Protein AF-A0A812UZB7-F1 (afdb_monomer)

Secondary structure (DSSP, 8-state):
--EE-TTS-EE-SS-EES-TTTTT--GGGB-EETTEEEEESEEESGGGTTPPGGG--TTEEETTBPPB-TTSHHHHHHHHHHHHHHHHTT--EEEETTGGGS-HHHHHHHHTTS--SEEEE--SSPPPPHHHHHHT-EEE-TTHHHHHHHHHSSS-GGGGGGGGG---SSTT--TTSEEEES--SSS--SS--TTS--GGGTHHHHHHHHHHHHS---SSEE----B--SSTT--STTTTS--SSS--PPPSB-TTS-B-PPPPP-SSS--HHHHT--SB--GGGSTTHHHHHHHHHHHTTSPEEEEEETTTSTT--TTEEEEEETTTEEEEEEPPPPTTS-TT-TTSSSEEE-TT-B--PPSEEEE-GGG-S--TT--SS--SSEEEE-TTSBEEE-EEE--

Mean predicted aligned error: 5.49 Å

Solvent-accessible surface area (backbone atoms only — not comparable to full-atom values): 22119 Å² total; per-residue (Å²): 102,91,41,67,38,79,89,57,26,31,27,44,92,50,32,40,35,81,38,83,52,40,54,82,44,38,34,83,46,26,38,35,35,95,91,37,50,86,42,61,55,39,64,30,30,81,93,49,72,62,45,43,64,96,83,50,44,50,54,23,14,51,76,77,41,78,27,63,34,52,89,38,66,73,44,36,52,31,55,33,50,42,52,50,54,43,42,76,77,64,55,46,65,43,78,39,72,66,38,76,44,46,50,62,70,50,50,20,68,40,60,67,75,52,94,59,82,39,44,33,30,40,57,87,62,74,86,75,62,71,66,43,49,72,60,60,29,23,40,37,35,48,39,35,30,47,63,52,32,45,33,63,50,36,94,55,41,71,51,35,49,58,59,82,67,61,74,52,42,44,89,93,48,51,49,89,48,32,34,36,36,59,42,56,89,83,60,60,66,78,57,63,43,64,74,44,58,34,75,30,26,15,15,52,35,54,31,51,52,48,49,62,35,62,47,45,60,56,80,38,69,42,83,46,66,52,58,26,41,70,49,95,84,58,68,60,33,45,39,89,74,45,96,57,85,48,62,58,62,57,72,62,48,51,97,88,67,50,71,62,49,46,75,61,57,90,42,56,53,38,57,68,68,69,40,42,34,66,36,44,34,35,59,62,66,22,59,7,42,62,29,23,53,50,48,26,75,76,35,37,89,36,56,80,67,48,78,41,31,19,70,73,35,88,95,37,48,24,23,28,37,33,40,25,27,56,64,84,40,78,49,72,49,24,35,46,64,57,87,90,52,66,93,77,54,75,48,52,29,60,69,45,74,42,55,71,45,71,72,56,36,71,55,44,80,41,67,43,40,65,53,29,75,64,67,85,88,56,84,78,84,74,63,89,37,60,33,32,29,38,87,82,7,27,25,72,39,37,70,32,58,39,60

Nearest PDB structures (foldseek):
  1jd9-assembly1_A  TM=8.024E-01  e=2.916E-16  Pseudoalteromonas haloplanktis
  8or6-assembly2_B  TM=7.869E-01  e=1.229E-16  Drosophila melanogaster
  8orp-assembly2_B  TM=7.817E-01  e=6.116E-16  Drosophila melanogaster
  8cqg-assembly1_A  TM=8.039E-01  e=3.045E-15  Pseudoalteromonas haloplanktis
  4aef-assembly1_A  TM=4.871E-01  e=4.445E-02  Pyrococcus furiosus

pLDDT: mean 91.12, std 7.2, range [57.28, 98.44]

Foldseek 3Di:
DPAADQVRWDDDLQAIDPPVLRNVTDLCQFAADPVDSSHQPAAADVVVVRDDVVNALQRHCYVVPTHGPLVDPSSLRSLLVVVVVCVVVPQQEDEAPPQSNHDQVSQLVRQVVDHHPFYEYDDDADDDDPSNLVRHGAYELAQLLQQLLCQLLPQFLLCVQVLLVRQGRHPPRHLVRHEYENADLVQDDLADDSSTLDCQQAPSNLQSLLVVLQRLHHPHYDDDWFWAANDSPDDADQQVVDPDSHGDHDDLADPVGDGFADERGPDGRPDPCSNHDRGTHGSCQYFLNQLSNVSNVVFSVFDWDDKDRAPPHPPHHRQKIKTDGHQADIDIARRADDPPHDPPPTRHFAKAWQAFPQPNHAFDKDEDSSRHNDPVPDPPPDTPFIWGADRRRGTHGHMHGHD

Radius of gyration: 24.19 Å; Cα contacts (8 Å, |Δi|>4): 809; chains: 1; bounding box: 63×43×65 Å

Organism: NCBI:txid1628268

Sequence (403 aa):
MPCVGWGGSRYGNRMQQGAKGWDAASPRHFHHKKDDAMEPWCQVGPQTGWLCPDDDCTPCDMYALPDFATELEEVREMQVKHLEDLFHIGVTALRVDAAIYHHVYELAAMVNRLPWDLVYQEWWGEYPPHDRTEYVGLYRDVAYRWHLVNRLAGKNATELPELLQLDSGVFGITQDMAVYPFAYHDGRSKDSDPEIATYKNGLAFHQQQKFFLSWPFGEKVLIWGGYGWRDLTHGPPGCDKSDGDHCTPDSVYDEDGHAQCMPAPTVSPLPKSAARERRWVCEHRWQGVAGMMHFRKACRQHAVSEKWEGGKTEGIGVGRLAFRLGNDCFVALTRGRREDEDEDVAGVGGTWDLTGLKIALPQGRYCDMSSLHTQKGWDQSSCPREVEVDEEGVIQHGSVTQG

Structure (mmCIF, N/CA/C/O backbone):
data_AF-A0A812UZB7-F1
#
_entry.id   AF-A0A812UZB7-F1
#
loop_
_atom_site.group_PDB
_atom_site.id
_atom_site.type_symbol
_atom_site.label_atom_id
_atom_site.label_alt_id
_atom_site.label_comp_id
_atom_site.label_asym_id
_atom_site.label_entity_id
_atom_site.label_seq_id
_atom_site.pdbx_PDB_ins_code
_atom_site.Cartn_x
_atom_site.Cartn_y
_atom_site.Cartn_z
_atom_site.occupancy
_atom_site.B_iso_or_equiv
_atom_site.auth_seq_id
_atom_site.auth_comp_id
_atom_site.auth_asym_id
_atom_site.auth_atom_id
_atom_site.pdbx_PDB_model_num
ATOM 1 N N . MET A 1 1 ? 30.443 -0.794 -20.895 1.00 68.38 1 MET A N 1
ATOM 2 C CA . MET A 1 1 ? 29.264 -0.583 -20.033 1.00 68.38 1 MET A CA 1
ATOM 3 C C . MET A 1 1 ? 29.748 -0.048 -18.697 1.00 68.38 1 MET A C 1
ATOM 5 O O . MET A 1 1 ? 30.483 -0.768 -18.028 1.00 68.38 1 MET A O 1
ATOM 9 N N . PRO A 1 2 ? 29.473 1.229 -18.386 1.00 77.06 2 PRO A N 1
ATOM 10 C CA . PRO A 1 2 ? 30.003 1.906 -17.201 1.00 77.06 2 PRO A CA 1
ATOM 11 C C . PRO A 1 2 ? 29.335 1.470 -15.892 1.00 77.06 2 PRO A C 1
ATOM 13 O O . PRO A 1 2 ? 29.905 1.696 -14.830 1.00 77.06 2 PRO A O 1
ATOM 16 N N . CYS A 1 3 ? 28.154 0.853 -15.956 1.00 81.81 3 CYS A N 1
ATOM 17 C CA . CYS A 1 3 ? 27.353 0.551 -14.779 1.00 81.81 3 CYS A CA 1
ATOM 18 C C . CYS A 1 3 ? 27.184 -0.958 -14.592 1.00 81.81 3 CYS A C 1
ATOM 20 O O . CYS A 1 3 ? 27.141 -1.724 -15.560 1.00 81.81 3 CYS A O 1
ATOM 22 N N . VAL A 1 4 ? 27.066 -1.369 -13.332 1.00 79.69 4 VAL A N 1
ATOM 23 C CA . VAL A 1 4 ? 26.697 -2.725 -12.920 1.00 79.69 4 VAL A CA 1
ATOM 24 C C . VAL A 1 4 ? 25.422 -2.607 -12.100 1.00 79.69 4 VAL A C 1
ATOM 26 O O . VAL A 1 4 ? 25.328 -1.804 -11.174 1.00 79.69 4 VAL A O 1
ATOM 29 N N . GLY A 1 5 ? 24.405 -3.346 -12.514 1.00 74.88 5 GLY A N 1
ATOM 30 C CA . GLY A 1 5 ? 23.120 -3.427 -11.854 1.00 74.88 5 GLY A CA 1
ATOM 31 C C . GLY A 1 5 ? 23.195 -4.317 -10.634 1.00 74.88 5 GLY A C 1
ATOM 32 O O . GLY A 1 5 ? 24.130 -5.085 -10.430 1.00 74.88 5 GLY A O 1
ATOM 33 N N . TRP A 1 6 ? 22.144 -4.239 -9.838 1.00 69.25 6 TRP A N 1
ATOM 34 C CA . TRP A 1 6 ? 22.057 -4.919 -8.557 1.00 69.25 6 TRP A CA 1
ATOM 35 C C . TRP A 1 6 ? 22.162 -6.451 -8.644 1.00 69.25 6 TRP A C 1
ATOM 37 O O . TRP A 1 6 ? 22.706 -7.086 -7.748 1.00 69.25 6 TRP A O 1
ATOM 47 N N . GLY A 1 7 ? 21.689 -7.036 -9.749 1.00 68.50 7 GLY A N 1
ATOM 48 C CA . GLY A 1 7 ? 21.829 -8.463 -10.059 1.00 68.50 7 GLY A CA 1
ATOM 49 C C . GLY A 1 7 ? 23.118 -8.839 -10.801 1.00 68.50 7 GLY A C 1
ATOM 50 O O . GLY A 1 7 ? 23.215 -9.958 -11.291 1.00 68.50 7 GLY A O 1
ATOM 51 N N . GLY A 1 8 ? 24.077 -7.917 -10.943 1.00 75.38 8 GLY A N 1
ATOM 52 C CA . GLY A 1 8 ? 25.336 -8.131 -11.669 1.00 75.38 8 GLY A CA 1
ATOM 53 C C . GLY A 1 8 ? 25.289 -7.830 -13.171 1.00 75.38 8 GLY A C 1
ATOM 54 O O . GLY A 1 8 ? 26.335 -7.795 -13.823 1.00 75.38 8 GLY A O 1
ATOM 55 N N . SER A 1 9 ? 24.104 -7.564 -13.732 1.00 82.50 9 SER A N 1
ATOM 56 C CA . SER A 1 9 ? 23.944 -7.177 -15.139 1.00 82.50 9 SER A CA 1
ATOM 57 C C . SER A 1 9 ? 24.675 -5.871 -15.429 1.00 82.50 9 SER A C 1
ATOM 59 O O . SER A 1 9 ? 24.456 -4.865 -14.760 1.00 82.50 9 SER A O 1
ATOM 61 N N . ARG A 1 10 ? 25.530 -5.848 -16.445 1.00 85.44 10 ARG A N 1
ATOM 62 C CA . ARG A 1 10 ? 26.223 -4.635 -16.886 1.00 85.44 10 ARG A CA 1
ATOM 63 C C . ARG A 1 10 ? 25.338 -3.869 -17.854 1.00 85.44 10 ARG A C 1
ATOM 65 O O . ARG A 1 10 ? 24.692 -4.470 -18.707 1.00 85.44 10 ARG A O 1
ATOM 72 N N . TYR A 1 11 ? 25.329 -2.548 -17.741 1.00 86.69 11 TYR A N 1
ATOM 73 C CA . TYR A 1 11 ? 24.543 -1.694 -18.625 1.00 86.69 11 TYR A CA 1
ATOM 74 C C . TYR A 1 11 ? 25.200 -0.331 -18.858 1.00 86.69 11 TYR A C 1
ATOM 76 O O . TYR A 1 11 ? 26.181 0.056 -18.211 1.00 86.69 11 TYR A O 1
ATOM 84 N N . GLY A 1 12 ? 24.663 0.384 -19.841 1.00 86.12 12 GLY A N 1
ATOM 85 C CA . GLY A 1 12 ? 24.992 1.769 -20.165 1.00 86.12 12 GLY A CA 1
ATOM 86 C C . GLY A 1 12 ? 25.504 1.926 -21.591 1.00 86.12 12 GLY A C 1
ATOM 87 O O . GLY A 1 12 ? 25.918 0.956 -22.227 1.00 86.12 12 GLY A O 1
ATOM 88 N N . ASN A 1 13 ? 25.458 3.162 -22.094 1.00 86.62 13 ASN A N 1
ATOM 89 C CA . ASN A 1 13 ? 25.635 3.479 -23.515 1.00 86.62 13 ASN A CA 1
ATOM 90 C C . ASN A 1 13 ? 24.673 2.671 -24.411 1.00 86.62 13 ASN A C 1
ATOM 92 O O . ASN A 1 13 ? 25.096 2.144 -25.437 1.00 86.62 13 ASN A O 1
ATOM 96 N N . ARG A 1 14 ? 23.408 2.518 -23.978 1.00 90.19 14 ARG A N 1
ATOM 97 C CA . ARG A 1 14 ? 22.354 1.771 -24.698 1.00 90.19 14 ARG A CA 1
ATOM 98 C C . ARG A 1 14 ? 22.759 0.333 -25.057 1.00 90.19 14 ARG A C 1
ATOM 100 O O . ARG A 1 14 ? 22.459 -0.187 -26.127 1.00 90.19 14 ARG A O 1
ATOM 107 N N . MET A 1 15 ? 23.486 -0.302 -24.143 1.00 88.38 15 MET A N 1
ATOM 108 C CA . MET A 1 15 ? 23.907 -1.698 -24.216 1.00 88.38 15 MET A CA 1
ATOM 109 C C . MET A 1 15 ? 23.636 -2.378 -22.877 1.00 88.38 15 MET A C 1
ATOM 111 O O . MET A 1 15 ? 23.678 -1.724 -21.827 1.00 88.38 15 MET A O 1
ATOM 115 N N . GLN A 1 16 ? 23.406 -3.688 -22.924 1.00 86.12 16 GLN A N 1
ATOM 116 C CA . GLN A 1 16 ? 23.273 -4.545 -21.750 1.00 86.12 16 GLN A CA 1
ATOM 117 C C . GLN A 1 16 ? 24.094 -5.829 -21.918 1.00 86.12 16 GLN A C 1
ATOM 119 O O . GLN A 1 16 ? 24.324 -6.288 -23.034 1.00 86.12 16 GLN A O 1
ATOM 124 N N . GLN A 1 17 ? 24.557 -6.398 -20.806 1.00 83.75 17 GLN A N 1
ATOM 125 C CA . GLN A 1 17 ? 25.270 -7.674 -20.767 1.00 83.75 17 GLN A CA 1
ATOM 126 C C . GLN A 1 17 ? 25.042 -8.386 -19.436 1.00 83.75 17 GLN A C 1
ATOM 128 O O . GLN A 1 17 ? 25.056 -7.766 -18.375 1.00 83.75 17 GLN A O 1
ATOM 133 N N . GLY A 1 18 ? 24.916 -9.708 -19.482 1.00 77.88 18 GLY A N 1
ATOM 134 C CA . GLY A 1 18 ? 24.609 -10.537 -18.316 1.00 77.88 18 GLY A CA 1
ATOM 135 C C . GLY A 1 18 ? 23.121 -10.532 -17.965 1.00 77.88 18 GLY A C 1
ATOM 136 O O . GLY A 1 18 ? 22.736 -11.091 -16.942 1.00 77.88 18 GLY A O 1
ATOM 137 N N . ALA A 1 19 ? 22.290 -9.927 -18.814 1.00 74.00 19 ALA A N 1
ATOM 138 C CA . ALA A 1 19 ? 20.852 -9.851 -18.649 1.00 74.00 19 ALA A CA 1
ATOM 139 C C . ALA A 1 19 ? 20.219 -10.841 -19.636 1.00 74.00 19 ALA A C 1
ATOM 141 O O . ALA A 1 19 ? 20.060 -10.539 -20.819 1.00 74.00 19 ALA A O 1
ATOM 142 N N . LYS A 1 20 ? 19.900 -12.053 -19.156 1.00 71.44 20 LYS A N 1
ATOM 143 C CA . LYS A 1 20 ? 19.324 -13.122 -19.987 1.00 71.44 20 LYS A CA 1
ATOM 144 C C . LYS A 1 20 ? 18.082 -12.610 -20.724 1.00 71.44 20 LYS A C 1
ATOM 146 O O . LYS A 1 20 ? 17.102 -12.253 -20.086 1.00 71.44 20 LYS A O 1
ATOM 151 N N . GLY A 1 21 ? 18.142 -12.603 -22.055 1.00 73.75 21 GLY A N 1
ATOM 152 C CA . GLY A 1 21 ? 17.075 -12.086 -22.926 1.00 73.75 21 GLY A CA 1
ATOM 153 C C . GLY A 1 21 ? 17.391 -10.730 -23.563 1.00 73.75 21 GLY A C 1
ATOM 154 O O . GLY A 1 21 ? 16.954 -10.483 -24.681 1.00 73.75 21 GLY A O 1
ATOM 155 N N . TRP A 1 22 ? 18.250 -9.922 -22.937 1.00 85.50 22 TRP A N 1
ATOM 156 C CA . TRP A 1 22 ? 18.619 -8.575 -23.394 1.00 85.50 22 TRP A CA 1
ATOM 157 C C . TRP A 1 22 ? 20.091 -8.428 -23.788 1.00 85.50 22 TRP A C 1
ATOM 159 O O . TRP A 1 22 ? 20.511 -7.345 -24.177 1.00 85.50 22 TRP A O 1
ATOM 169 N N . ASP A 1 23 ? 20.887 -9.499 -23.752 1.00 83.94 23 ASP A N 1
ATOM 170 C CA . ASP A 1 23 ? 22.294 -9.474 -24.193 1.00 83.94 23 ASP A CA 1
ATOM 171 C C . ASP A 1 23 ? 22.464 -9.081 -25.676 1.00 83.94 23 ASP A C 1
ATOM 173 O O . ASP A 1 23 ? 23.542 -8.671 -26.099 1.00 83.94 23 ASP A O 1
ATOM 177 N N . ALA A 1 24 ? 21.400 -9.213 -26.475 1.00 85.62 24 ALA A N 1
ATOM 178 C CA . ALA A 1 24 ? 21.358 -8.764 -27.865 1.00 85.62 24 ALA A CA 1
ATOM 179 C C . ALA A 1 24 ? 20.992 -7.273 -28.008 1.00 85.62 24 ALA A C 1
ATOM 181 O O . ALA A 1 24 ? 21.053 -6.730 -29.115 1.00 85.62 24 ALA A O 1
ATOM 182 N N . ALA A 1 25 ? 20.612 -6.595 -26.919 1.00 90.69 25 ALA A N 1
ATOM 183 C CA . ALA A 1 25 ? 20.258 -5.184 -26.938 1.00 90.69 25 ALA A CA 1
ATOM 184 C C . ALA A 1 25 ? 21.463 -4.331 -27.365 1.00 90.69 25 ALA A C 1
ATOM 186 O O . ALA A 1 25 ? 22.593 -4.509 -26.911 1.00 90.69 25 ALA A O 1
ATOM 187 N N . SER A 1 26 ? 21.209 -3.377 -28.253 1.00 92.19 26 SER A N 1
ATOM 188 C CA . SER A 1 26 ? 22.207 -2.479 -28.827 1.00 92.19 26 SER A CA 1
ATOM 189 C C . SER A 1 26 ? 21.549 -1.118 -29.043 1.00 92.19 26 SER A C 1
ATOM 191 O O . SER A 1 26 ? 20.319 -1.059 -29.003 1.00 92.19 26 SER A O 1
ATOM 193 N N . PRO A 1 27 ? 22.306 -0.046 -29.328 1.00 94.69 27 PRO A N 1
ATOM 194 C CA . PRO A 1 27 ? 21.745 1.301 -29.430 1.00 94.69 27 PRO A CA 1
ATOM 195 C C . PRO A 1 27 ? 20.538 1.436 -30.373 1.00 94.69 27 PRO A C 1
ATOM 197 O O . PRO A 1 27 ? 19.626 2.193 -30.074 1.00 94.69 27 PRO A O 1
ATOM 200 N N . ARG A 1 28 ? 20.474 0.634 -31.447 1.00 94.06 28 ARG A N 1
ATOM 201 C CA . ARG A 1 28 ? 19.361 0.620 -32.419 1.00 94.06 28 ARG A CA 1
ATOM 202 C C . ARG A 1 28 ? 18.033 0.062 -31.881 1.00 94.06 28 ARG A C 1
ATOM 204 O O . ARG A 1 28 ? 17.011 0.200 -32.531 1.00 94.06 28 ARG A O 1
ATOM 211 N N . HIS A 1 29 ? 18.073 -0.656 -30.759 1.00 95.38 29 HIS A N 1
ATOM 212 C CA . HIS A 1 29 ? 16.903 -1.290 -30.142 1.00 95.38 29 HIS A CA 1
ATOM 213 C C . HIS A 1 29 ? 16.181 -0.343 -29.169 1.00 95.38 29 HIS A C 1
ATOM 215 O O . HIS A 1 29 ? 15.226 -0.744 -28.511 1.00 95.38 29 HIS A O 1
ATOM 221 N N . PHE A 1 30 ? 16.658 0.895 -29.048 1.00 95.75 30 PHE A N 1
ATOM 222 C CA . PHE A 1 30 ? 16.105 1.928 -28.186 1.00 95.75 30 PHE A CA 1
ATOM 223 C C . PHE A 1 30 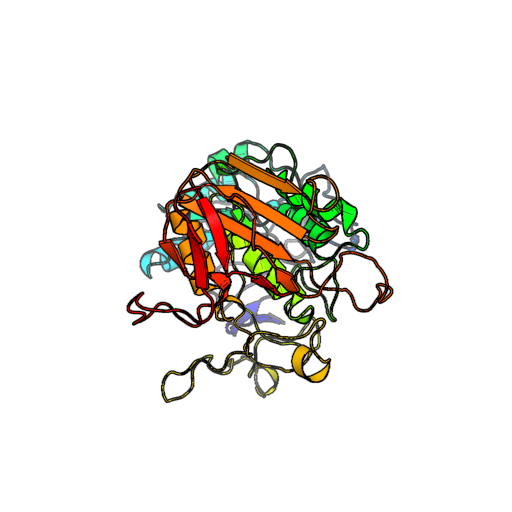? 15.655 3.116 -29.037 1.00 95.75 30 PHE A C 1
ATOM 225 O O . PHE A 1 30 ? 16.282 3.388 -30.057 1.00 95.75 30 PHE A O 1
ATOM 232 N N . HIS A 1 31 ? 14.640 3.864 -28.615 1.00 95.94 31 HIS A N 1
ATOM 233 C CA . HIS A 1 31 ? 14.242 5.094 -29.291 1.00 95.94 31 HIS A CA 1
ATOM 234 C C . HIS A 1 31 ? 15.400 6.096 -29.305 1.00 95.94 31 HIS A C 1
ATOM 236 O O . HIS A 1 31 ? 15.975 6.443 -28.268 1.00 95.94 31 HIS A O 1
ATOM 242 N N . HIS A 1 32 ? 15.773 6.551 -30.497 1.00 95.38 32 HIS A N 1
ATOM 243 C CA . HIS A 1 32 ? 16.953 7.380 -30.710 1.00 95.38 32 HIS A CA 1
ATOM 244 C C . HIS A 1 32 ? 16.732 8.393 -31.835 1.00 95.38 32 HIS A C 1
ATOM 246 O O . HIS A 1 32 ? 15.805 8.277 -32.642 1.00 95.38 32 HIS A O 1
ATOM 252 N N . LYS A 1 33 ? 17.607 9.398 -31.936 1.00 94.25 33 LYS A N 1
ATOM 253 C CA . LYS A 1 33 ? 17.578 10.327 -33.076 1.00 94.25 33 LYS A CA 1
ATOM 254 C C . LYS A 1 33 ? 17.926 9.590 -34.364 1.00 94.25 33 LYS A C 1
ATOM 256 O O . LYS A 1 33 ? 18.785 8.714 -34.384 1.00 94.25 33 LYS A O 1
ATOM 261 N N . LYS A 1 34 ? 17.303 9.990 -35.472 1.00 91.31 34 LYS A N 1
ATOM 262 C CA . LYS A 1 34 ? 17.493 9.350 -36.784 1.00 91.31 34 LYS A CA 1
ATOM 263 C C . LYS A 1 34 ? 18.965 9.219 -37.200 1.00 91.31 34 LYS A C 1
ATOM 265 O O . LYS A 1 34 ? 19.342 8.199 -37.766 1.00 91.31 34 LYS A O 1
ATOM 270 N N . ASP A 1 35 ? 19.772 10.236 -36.905 1.00 93.75 35 ASP A N 1
ATOM 271 C CA . ASP A 1 35 ? 21.169 10.316 -37.343 1.00 93.75 35 ASP A CA 1
ATOM 272 C C . ASP A 1 35 ? 22.179 9.909 -36.250 1.00 93.75 35 ASP A C 1
ATOM 274 O O . ASP A 1 35 ? 23.381 9.887 -36.513 1.00 93.75 35 ASP A O 1
ATOM 278 N N . ASP A 1 36 ? 21.719 9.571 -35.038 1.00 93.88 36 ASP A N 1
ATOM 279 C CA . ASP A 1 36 ? 22.582 9.155 -33.927 1.00 93.88 36 ASP A CA 1
ATOM 280 C C . ASP A 1 36 ? 21.855 8.187 -32.978 1.00 93.88 36 ASP A C 1
ATOM 282 O O . ASP A 1 36 ? 20.975 8.578 -32.213 1.00 93.88 36 ASP A O 1
ATOM 286 N N . ALA A 1 37 ? 22.264 6.915 -33.009 1.00 92.62 37 ALA A N 1
ATOM 287 C CA . ALA A 1 37 ? 21.681 5.855 -32.188 1.00 92.62 37 ALA A CA 1
ATOM 288 C C . ALA A 1 37 ? 22.043 5.949 -30.695 1.00 92.62 37 ALA A C 1
ATOM 290 O O . ALA A 1 37 ? 21.453 5.248 -29.874 1.00 92.62 37 ALA A O 1
ATOM 291 N N . MET A 1 38 ? 23.028 6.776 -30.332 1.00 93.00 38 MET A N 1
ATOM 292 C CA . MET A 1 38 ? 23.426 6.987 -28.938 1.00 93.00 38 MET A CA 1
ATOM 293 C C . MET A 1 38 ? 22.619 8.102 -28.271 1.00 93.00 38 MET A C 1
ATOM 295 O O . MET A 1 38 ? 22.493 8.116 -27.044 1.00 93.00 38 MET A O 1
ATOM 299 N N . GLU A 1 39 ? 22.051 9.003 -29.068 1.00 93.38 39 GLU A N 1
ATOM 300 C CA . GLU A 1 39 ? 21.281 10.149 -28.605 1.00 93.38 39 GLU A CA 1
ATOM 301 C C . GLU A 1 39 ? 19.801 9.793 -28.401 1.00 93.38 39 GLU A C 1
ATOM 303 O O . GLU A 1 39 ? 19.179 9.238 -29.313 1.00 93.38 39 GLU A O 1
ATOM 308 N N . PRO A 1 40 ? 19.200 10.156 -27.253 1.00 92.88 40 PRO A N 1
ATOM 309 C CA . PRO A 1 40 ? 17.780 9.928 -27.019 1.00 92.88 40 PRO A CA 1
ATOM 310 C C . PRO A 1 40 ? 16.916 10.686 -28.017 1.00 92.88 40 PRO A C 1
ATOM 312 O O . PRO A 1 40 ? 17.232 11.823 -28.386 1.00 92.88 40 PRO A O 1
ATOM 315 N N . TRP A 1 41 ? 15.796 10.073 -28.404 1.00 93.06 41 TRP A N 1
ATOM 316 C CA . TRP A 1 41 ? 14.751 10.748 -29.173 1.00 93.06 41 TRP A CA 1
ATOM 317 C C . TRP A 1 41 ? 14.214 11.965 -28.403 1.00 93.06 41 TRP A C 1
ATOM 319 O O . TRP A 1 41 ? 14.265 13.095 -28.891 1.00 93.06 41 TRP A O 1
ATOM 329 N N . CYS A 1 42 ? 13.810 11.740 -27.153 1.00 94.06 42 CYS A N 1
ATOM 330 C 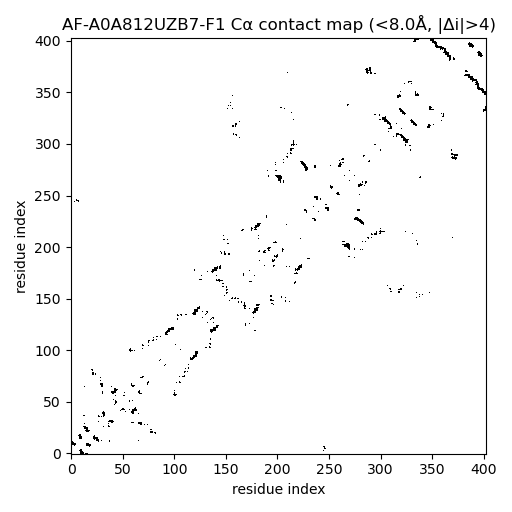CA . CYS A 1 42 ? 13.446 12.761 -26.177 1.00 94.06 42 CYS A CA 1
ATOM 331 C C . CYS A 1 42 ? 13.778 12.300 -24.752 1.00 94.06 42 CYS A C 1
ATOM 333 O O . CYS A 1 42 ? 14.242 11.182 -24.540 1.00 94.06 42 CYS A O 1
ATOM 335 N N . GLN A 1 43 ? 13.572 13.175 -23.767 1.00 92.69 43 GLN A N 1
ATOM 336 C CA . GLN A 1 43 ? 13.754 12.856 -22.352 1.00 92.69 43 GLN A CA 1
ATOM 337 C C . GLN A 1 43 ? 12.514 13.239 -21.556 1.00 92.69 43 GLN A C 1
ATOM 339 O O . GLN A 1 43 ? 11.885 14.255 -21.852 1.00 92.69 43 GLN A O 1
ATOM 344 N N . VAL A 1 44 ? 12.234 12.478 -20.501 1.00 92.50 44 VAL A N 1
ATOM 345 C CA . VAL A 1 44 ? 11.242 12.832 -19.483 1.00 92.50 44 VAL A CA 1
ATOM 346 C C . VAL A 1 44 ? 11.841 12.685 -18.084 1.00 92.50 44 VAL A C 1
ATOM 348 O O . VAL A 1 44 ? 12.551 11.725 -17.780 1.00 92.50 44 VAL A O 1
ATOM 351 N N . GLY A 1 45 ? 11.601 13.671 -17.221 1.00 90.19 45 GLY A N 1
ATOM 352 C CA . GLY A 1 45 ? 12.068 13.652 -15.836 1.00 90.19 45 GLY A CA 1
ATOM 353 C C . GLY A 1 45 ? 12.015 15.029 -15.173 1.00 90.19 45 GLY A C 1
ATOM 354 O O . GLY A 1 45 ? 11.420 15.961 -15.718 1.00 90.19 45 GLY A O 1
ATOM 355 N N . PRO A 1 46 ? 12.665 15.209 -14.009 1.00 88.44 46 PRO A N 1
ATOM 356 C CA . PRO A 1 46 ? 12.684 16.482 -13.290 1.00 88.44 46 PRO A CA 1
ATOM 357 C C . PRO A 1 46 ? 13.183 17.656 -14.137 1.00 88.44 46 PRO A C 1
ATOM 359 O O . PRO A 1 46 ? 12.694 18.772 -13.992 1.00 88.44 46 PRO A O 1
ATOM 362 N N . GLN A 1 47 ? 14.122 17.403 -15.052 1.00 86.44 47 GLN A N 1
ATOM 363 C CA . GLN A 1 47 ? 14.664 18.403 -15.971 1.00 86.44 47 GLN A CA 1
ATOM 364 C C . GLN A 1 47 ? 13.641 18.903 -17.000 1.00 86.44 47 GLN A C 1
ATOM 366 O O . GLN A 1 47 ? 13.784 20.018 -17.494 1.00 86.44 47 GLN A O 1
ATOM 371 N N . THR A 1 48 ? 12.610 18.109 -17.302 1.00 87.25 48 THR A N 1
ATOM 372 C CA . THR A 1 48 ? 11.492 18.500 -18.176 1.00 87.25 48 THR A CA 1
ATOM 373 C C . THR A 1 48 ? 10.234 18.866 -17.389 1.00 87.25 48 THR A C 1
ATOM 375 O O . THR A 1 48 ? 9.194 19.130 -17.984 1.00 87.25 48 THR A O 1
ATOM 378 N N . GLY A 1 49 ? 10.298 18.868 -16.050 1.00 86.00 49 GLY A N 1
ATOM 379 C CA . GLY A 1 49 ? 9.119 19.023 -15.198 1.00 86.00 49 GLY A CA 1
ATOM 380 C C . GLY A 1 49 ? 8.104 17.892 -15.369 1.00 86.00 49 GLY A C 1
ATOM 381 O O . GLY A 1 49 ? 6.926 18.115 -15.118 1.00 86.00 49 GLY A O 1
ATOM 382 N N . TRP A 1 50 ? 8.557 16.711 -15.807 1.00 85.50 50 TRP A N 1
ATOM 383 C CA . TRP A 1 50 ? 7.715 15.556 -16.145 1.00 85.50 50 TRP A CA 1
ATOM 384 C C . TRP A 1 50 ? 6.762 15.767 -17.325 1.00 85.50 50 TRP A C 1
ATOM 386 O O . TRP A 1 50 ? 5.810 15.013 -17.492 1.00 85.50 50 TRP A O 1
ATOM 396 N N . LEU A 1 51 ? 7.022 16.773 -18.162 1.00 84.50 51 LEU A N 1
ATOM 397 C CA . LEU A 1 51 ? 6.233 17.016 -19.364 1.00 84.50 51 LEU A CA 1
ATOM 398 C C . LEU A 1 51 ? 6.660 16.073 -20.494 1.00 84.50 51 LEU A C 1
ATOM 400 O O . LEU A 1 51 ? 7.859 15.918 -20.756 1.00 84.50 51 LEU A O 1
ATOM 404 N N . CYS A 1 52 ? 5.665 15.492 -21.165 1.00 84.88 52 CYS A N 1
ATOM 405 C CA . CYS A 1 52 ? 5.831 14.706 -22.381 1.00 84.88 52 CYS A CA 1
ATOM 406 C C . CYS A 1 52 ? 5.868 15.634 -23.606 1.00 84.88 52 CYS A C 1
ATOM 408 O O . CYS A 1 52 ? 4.970 16.467 -23.756 1.00 84.88 52 CYS A O 1
ATOM 410 N N . PRO A 1 53 ? 6.864 15.514 -24.497 1.00 85.75 53 PRO A N 1
ATOM 411 C CA . PRO A 1 53 ? 6.792 16.118 -25.825 1.00 85.75 53 PRO A CA 1
ATOM 412 C C . PRO A 1 53 ? 5.582 15.582 -26.595 1.00 85.75 53 PRO A C 1
ATOM 414 O O . PRO A 1 53 ? 5.308 14.390 -26.534 1.00 85.75 53 PRO A O 1
ATOM 417 N N . ASP A 1 54 ? 4.863 16.458 -27.301 1.00 85.38 54 ASP A N 1
ATOM 418 C CA . ASP A 1 54 ? 3.681 16.104 -28.106 1.00 85.38 54 ASP A CA 1
ATOM 419 C C . ASP A 1 54 ? 2.619 15.267 -27.354 1.00 85.38 54 ASP A C 1
ATOM 421 O O . ASP A 1 54 ? 1.884 14.493 -27.963 1.00 85.38 54 ASP A O 1
ATOM 425 N N . ASP A 1 55 ? 2.542 15.430 -26.026 1.00 84.06 55 ASP A N 1
ATOM 426 C CA . ASP A 1 55 ? 1.690 14.658 -25.109 1.00 84.06 55 ASP A CA 1
ATOM 427 C C . ASP A 1 55 ? 1.941 13.130 -25.127 1.00 84.06 55 ASP A C 1
ATOM 429 O O . ASP A 1 55 ? 1.115 12.355 -24.640 1.00 84.06 55 ASP A O 1
ATOM 433 N N . ASP A 1 56 ? 3.105 12.689 -25.620 1.00 88.75 56 ASP A N 1
ATOM 434 C CA . ASP A 1 56 ? 3.509 11.284 -25.688 1.00 88.75 56 ASP A CA 1
ATOM 435 C C . ASP A 1 56 ? 4.902 11.064 -25.077 1.00 88.75 56 ASP A C 1
ATOM 437 O O . ASP A 1 56 ? 5.936 11.453 -25.619 1.00 88.75 56 ASP A O 1
ATOM 441 N N . CYS A 1 57 ? 4.935 10.427 -23.906 1.00 90.06 57 CYS A N 1
ATOM 442 C CA . CYS A 1 57 ? 6.185 10.069 -23.240 1.00 90.06 57 CYS A CA 1
ATOM 443 C C . CYS A 1 57 ? 6.739 8.701 -23.672 1.00 90.06 57 CYS A C 1
ATOM 445 O O . CYS A 1 57 ? 7.825 8.335 -23.220 1.00 90.06 57 CYS A O 1
ATOM 447 N N . THR A 1 58 ? 6.009 7.938 -24.489 1.00 92.31 58 THR A N 1
ATOM 448 C CA . THR A 1 58 ? 6.353 6.545 -24.805 1.00 92.31 58 THR A CA 1
ATOM 449 C C . THR A 1 58 ? 7.618 6.322 -25.635 1.00 92.31 58 THR A C 1
ATOM 451 O O . THR A 1 58 ? 8.111 5.201 -25.589 1.00 92.31 58 THR A O 1
ATOM 454 N N . PRO A 1 59 ? 8.184 7.331 -26.333 1.00 94.69 59 PRO A N 1
ATOM 455 C CA . PRO A 1 59 ? 9.491 7.200 -26.973 1.00 94.69 59 PRO A CA 1
ATOM 456 C C . PRO A 1 59 ? 10.613 7.974 -26.252 1.00 94.69 59 PRO A C 1
ATOM 458 O O . PRO A 1 59 ? 11.663 8.249 -26.847 1.00 94.69 59 PRO A O 1
ATOM 461 N N . CYS A 1 60 ? 10.392 8.428 -25.012 1.00 94.31 60 CYS A N 1
ATOM 462 C CA . CYS A 1 60 ? 11.351 9.256 -24.278 1.00 94.31 60 CYS A CA 1
ATOM 463 C C . CYS A 1 60 ? 12.139 8.465 -23.236 1.00 94.31 60 CYS A C 1
ATOM 465 O O . CYS A 1 60 ? 11.575 7.734 -22.430 1.00 94.31 60 CYS A O 1
ATOM 467 N N . ASP A 1 61 ? 13.436 8.755 -23.130 1.00 94.00 61 ASP A N 1
ATOM 468 C CA . ASP A 1 61 ? 14.257 8.257 -22.031 1.00 94.00 61 ASP A CA 1
ATOM 469 C C . ASP A 1 61 ? 13.775 8.853 -20.691 1.00 94.00 61 ASP A C 1
ATOM 471 O O . ASP A 1 61 ? 13.989 10.041 -20.401 1.00 94.00 61 ASP A O 1
ATOM 475 N N . MET A 1 62 ? 13.166 8.026 -19.838 1.00 92.12 62 MET A N 1
ATOM 476 C CA . MET A 1 62 ? 12.791 8.400 -18.472 1.00 92.12 62 MET A CA 1
ATOM 477 C C . MET A 1 62 ? 14.045 8.469 -17.596 1.00 92.12 62 MET A C 1
ATOM 479 O O . MET A 1 62 ? 14.743 7.477 -17.445 1.00 92.12 62 MET A O 1
ATOM 483 N N . TYR A 1 63 ? 14.373 9.618 -16.997 1.00 88.94 63 TYR A N 1
ATOM 484 C CA . TYR A 1 63 ? 15.603 9.783 -16.193 1.00 88.94 63 TYR A CA 1
ATOM 485 C C . TYR A 1 63 ? 16.910 9.392 -16.916 1.00 88.94 63 TYR A C 1
ATOM 487 O O . TYR A 1 63 ? 17.867 8.951 -16.279 1.00 88.94 63 TYR A O 1
ATOM 495 N N . ALA A 1 64 ? 16.969 9.555 -18.243 1.00 87.81 64 ALA A N 1
ATOM 496 C CA . ALA A 1 64 ? 18.079 9.059 -19.069 1.00 87.81 64 ALA A CA 1
ATOM 497 C C . ALA A 1 64 ? 18.258 7.523 -19.033 1.00 87.81 64 ALA A C 1
ATOM 499 O O . ALA A 1 64 ? 19.321 7.012 -19.396 1.00 87.81 64 ALA A O 1
ATOM 500 N N . LEU A 1 65 ? 17.233 6.783 -18.600 1.00 90.75 65 LEU A N 1
ATOM 501 C CA . LEU A 1 65 ? 17.118 5.349 -18.833 1.00 90.75 65 LEU A CA 1
ATOM 502 C C . LEU A 1 65 ? 16.761 5.160 -20.313 1.00 90.75 65 LEU A C 1
ATOM 504 O O . LEU A 1 65 ? 15.731 5.683 -20.734 1.00 90.75 65 LEU A O 1
ATOM 508 N N . PRO A 1 66 ? 17.598 4.460 -21.103 1.00 92.75 66 PRO A N 1
ATOM 509 C CA . PRO A 1 66 ? 17.326 4.240 -22.515 1.00 92.75 66 PRO A CA 1
ATOM 510 C C . PRO A 1 66 ? 15.984 3.555 -22.738 1.00 92.75 66 PRO A C 1
ATOM 512 O O . PRO A 1 66 ? 15.763 2.455 -22.224 1.00 92.75 66 PRO A O 1
ATOM 515 N N . ASP A 1 67 ? 15.133 4.191 -23.531 1.00 95.12 67 ASP A N 1
ATOM 516 C CA . ASP A 1 67 ? 13.783 3.710 -23.785 1.00 95.12 67 ASP A CA 1
ATOM 517 C C . ASP A 1 67 ? 13.750 2.690 -24.932 1.00 95.12 67 ASP A C 1
ATOM 519 O O . ASP A 1 67 ? 14.265 2.951 -26.017 1.00 95.12 67 ASP A O 1
ATOM 523 N N . PHE A 1 68 ? 13.234 1.485 -24.682 1.00 95.06 68 PHE A N 1
ATOM 524 C CA . PHE A 1 68 ? 13.211 0.409 -25.679 1.00 95.06 68 PHE A CA 1
ATOM 525 C C . PHE A 1 68 ? 12.188 0.716 -26.780 1.00 95.06 68 PHE A C 1
ATOM 527 O O . PHE A 1 68 ? 11.036 1.004 -26.484 1.00 95.06 68 PHE A O 1
ATOM 534 N N . ALA A 1 69 ? 12.585 0.549 -28.043 1.00 96.38 69 ALA A N 1
ATOM 535 C CA . ALA A 1 69 ? 11.716 0.742 -29.204 1.00 96.38 69 ALA A CA 1
ATOM 536 C C . ALA A 1 69 ? 10.744 -0.444 -29.367 1.00 96.38 69 ALA A C 1
ATOM 538 O O . ALA A 1 69 ? 11.002 -1.381 -30.131 1.00 96.38 69 ALA A O 1
ATOM 539 N N . THR A 1 70 ? 9.669 -0.474 -28.571 1.00 96.25 70 THR A N 1
ATOM 540 C CA . THR A 1 70 ? 8.720 -1.601 -28.500 1.00 96.25 70 THR A CA 1
ATOM 541 C C . THR A 1 70 ? 7.805 -1.741 -29.718 1.00 96.25 70 THR A C 1
ATOM 543 O O . THR A 1 70 ? 7.140 -2.772 -29.867 1.00 96.25 70 THR A O 1
ATOM 546 N N . GLU A 1 71 ? 7.833 -0.796 -30.653 1.00 96.19 71 GLU A N 1
ATOM 547 C CA . GLU A 1 71 ? 7.249 -0.938 -31.983 1.00 96.19 71 GLU A CA 1
ATOM 548 C C . GLU A 1 71 ? 7.995 -1.993 -32.822 1.00 96.19 71 GLU A C 1
ATOM 550 O O . GLU A 1 71 ? 7.410 -2.637 -33.702 1.00 96.19 71 GLU A O 1
ATOM 555 N N . LEU A 1 72 ? 9.275 -2.240 -32.513 1.00 96.44 72 LEU A N 1
ATOM 556 C CA . LEU A 1 72 ? 10.082 -3.274 -33.152 1.00 96.44 72 LEU A CA 1
ATOM 557 C C . LEU A 1 72 ? 9.736 -4.660 -32.590 1.00 96.44 72 LEU A C 1
ATOM 559 O O . LEU A 1 72 ? 9.825 -4.925 -31.390 1.00 96.44 72 LEU A O 1
ATOM 563 N N . GLU A 1 73 ? 9.392 -5.598 -33.475 1.00 95.31 73 GLU A N 1
ATOM 564 C CA . GLU A 1 73 ? 9.109 -6.990 -33.093 1.00 95.31 73 GLU A CA 1
ATOM 565 C C . GLU A 1 73 ? 10.294 -7.635 -32.363 1.00 95.31 73 GLU A C 1
ATOM 567 O O . GLU A 1 73 ? 10.098 -8.243 -31.317 1.00 95.31 73 GLU A O 1
ATOM 572 N N . GLU A 1 74 ? 11.528 -7.416 -32.828 1.00 93.94 74 GLU A N 1
ATOM 573 C CA . GLU A 1 74 ? 12.731 -7.954 -32.177 1.00 93.94 74 GLU A CA 1
ATOM 574 C C . GLU A 1 74 ? 12.902 -7.470 -30.726 1.00 93.94 74 GLU A C 1
ATOM 576 O O . GLU A 1 74 ? 13.368 -8.228 -29.875 1.00 93.94 74 GLU A O 1
ATOM 581 N N . VAL A 1 75 ? 12.476 -6.241 -30.415 1.00 95.00 75 VAL A N 1
ATOM 582 C CA . VAL A 1 75 ? 12.499 -5.700 -29.050 1.00 95.00 75 VAL A CA 1
ATOM 583 C C . VAL A 1 75 ? 11.432 -6.360 -28.190 1.00 95.00 75 VAL A C 1
ATOM 585 O O . VAL A 1 75 ? 11.726 -6.776 -27.067 1.00 95.00 75 VAL A O 1
ATOM 588 N N . ARG A 1 76 ? 10.220 -6.535 -28.726 1.00 95.62 76 ARG A N 1
ATOM 589 C CA . ARG A 1 76 ? 9.152 -7.258 -28.024 1.00 95.62 76 ARG A CA 1
ATOM 590 C C . ARG A 1 76 ? 9.538 -8.707 -27.744 1.00 95.62 76 ARG A C 1
ATOM 592 O O . ARG A 1 76 ? 9.323 -9.165 -26.628 1.00 95.62 76 ARG A O 1
ATOM 599 N N . GLU A 1 77 ? 10.173 -9.405 -28.684 1.00 93.69 77 GLU A N 1
ATOM 600 C CA . GLU A 1 77 ? 10.670 -10.771 -28.456 1.00 93.69 77 GLU A CA 1
ATOM 601 C C . GLU A 1 77 ? 11.740 -10.834 -27.353 1.00 93.69 77 GLU A C 1
ATOM 603 O O . GLU A 1 77 ? 11.723 -11.755 -26.533 1.00 93.69 77 GLU A O 1
ATOM 608 N N . MET A 1 78 ? 12.645 -9.846 -27.273 1.00 92.19 78 MET A N 1
ATOM 609 C CA . MET A 1 78 ? 13.630 -9.770 -26.181 1.00 92.19 78 MET A CA 1
ATOM 610 C C . MET A 1 78 ? 12.952 -9.664 -24.806 1.00 92.19 78 MET A C 1
ATOM 612 O O . MET A 1 78 ? 13.335 -10.378 -23.878 1.00 92.19 78 MET A O 1
ATOM 616 N N . GLN A 1 79 ? 11.929 -8.813 -24.682 1.00 92.88 79 GLN A N 1
ATOM 617 C CA . GLN A 1 79 ? 11.171 -8.637 -23.437 1.00 92.88 79 GLN A CA 1
ATOM 618 C C . GLN A 1 79 ? 10.324 -9.872 -23.100 1.00 92.88 79 GLN A C 1
ATOM 620 O O . GLN A 1 79 ? 10.352 -10.363 -21.970 1.00 92.88 79 GLN A O 1
ATOM 625 N N . VAL A 1 80 ? 9.599 -10.413 -24.084 1.00 94.62 80 VAL A N 1
ATOM 626 C CA . VAL A 1 80 ? 8.720 -11.579 -23.907 1.00 94.62 80 VAL A CA 1
ATOM 627 C C . VAL A 1 80 ? 9.502 -12.802 -23.459 1.00 94.62 80 VAL A C 1
ATOM 629 O O . VAL A 1 80 ? 9.030 -13.518 -22.585 1.00 94.62 80 VAL A O 1
ATOM 632 N N . LYS A 1 81 ? 10.719 -13.015 -23.965 1.00 92.31 81 LYS A N 1
ATOM 633 C CA . LYS A 1 81 ? 11.555 -14.133 -23.518 1.00 92.31 81 LYS A CA 1
ATOM 634 C C . LYS A 1 81 ? 11.792 -14.119 -22.005 1.00 92.31 81 LYS A C 1
ATOM 636 O O . LYS A 1 81 ? 11.763 -15.166 -21.364 1.00 92.31 81 LYS A O 1
ATOM 641 N N . HIS A 1 82 ? 11.998 -12.939 -21.420 1.00 91.19 82 HIS A N 1
ATOM 642 C CA . HIS A 1 82 ? 12.122 -12.822 -19.969 1.00 91.19 82 HIS A CA 1
ATOM 643 C C . HIS A 1 82 ? 10.806 -13.159 -19.255 1.00 91.19 82 HIS A C 1
ATOM 645 O O . HIS A 1 82 ? 10.810 -13.857 -18.242 1.00 91.19 82 HIS A O 1
ATOM 651 N N . LEU A 1 83 ? 9.675 -12.701 -19.796 1.00 94.56 83 LEU A N 1
ATOM 652 C CA . LEU A 1 83 ? 8.349 -13.018 -19.267 1.00 94.56 83 LEU A CA 1
ATOM 653 C C . LEU A 1 83 ? 8.053 -14.527 -19.325 1.00 94.56 83 LEU A C 1
ATOM 655 O O . LEU A 1 83 ? 7.552 -15.090 -18.354 1.00 94.56 83 LEU A O 1
ATOM 659 N N . GLU A 1 84 ? 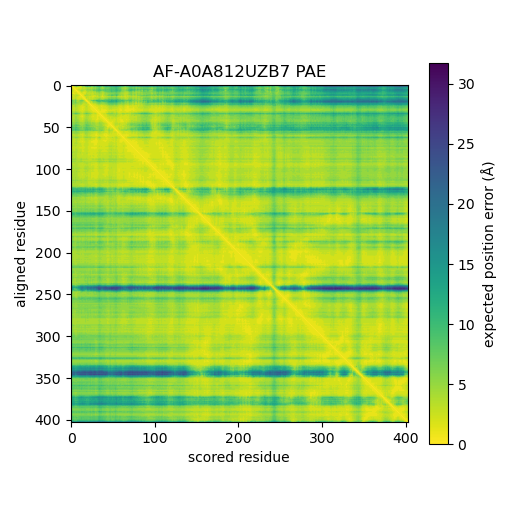8.415 -15.201 -20.415 1.00 95.06 84 GLU A N 1
ATOM 660 C CA . GLU A 1 84 ? 8.297 -16.657 -20.557 1.00 95.06 84 GLU A CA 1
ATOM 661 C C . GLU A 1 84 ? 9.155 -17.393 -19.528 1.00 95.06 84 GLU A C 1
ATOM 663 O O . GLU A 1 84 ? 8.675 -18.336 -18.900 1.00 95.06 84 GLU A O 1
ATOM 668 N N . ASP A 1 85 ? 10.396 -16.952 -19.305 1.00 93.56 85 ASP A N 1
ATOM 669 C CA . ASP A 1 85 ? 11.260 -17.522 -18.269 1.00 93.56 85 ASP A CA 1
ATOM 670 C C . ASP A 1 85 ? 10.619 -17.381 -16.874 1.00 93.56 85 ASP A C 1
ATOM 672 O O . ASP A 1 85 ? 10.583 -18.355 -16.119 1.00 93.56 85 ASP A O 1
ATOM 676 N N . LEU A 1 86 ? 10.063 -16.206 -16.538 1.00 94.44 86 LEU A N 1
ATOM 677 C CA . LEU A 1 86 ? 9.352 -15.974 -15.271 1.00 94.44 86 LEU A CA 1
ATOM 678 C C . LEU A 1 86 ? 8.123 -16.881 -15.123 1.00 94.44 86 LEU A C 1
ATOM 680 O O . LEU A 1 86 ? 7.909 -17.482 -14.066 1.00 94.44 86 LEU A O 1
ATOM 684 N N . PHE A 1 87 ? 7.324 -17.009 -16.177 1.00 96.81 87 PHE A N 1
ATOM 685 C CA . PHE A 1 87 ? 6.138 -17.858 -16.163 1.00 96.81 87 PHE A CA 1
ATOM 686 C C . PHE A 1 87 ? 6.505 -19.335 -15.969 1.00 96.81 87 PHE A C 1
ATOM 688 O O . PHE A 1 87 ? 5.932 -20.012 -15.115 1.00 96.81 87 PHE A O 1
ATOM 695 N N . HIS A 1 88 ? 7.515 -19.834 -16.688 1.00 96.31 88 HIS A N 1
ATOM 696 C CA . HIS A 1 88 ? 7.934 -21.236 -16.602 1.00 96.31 88 HIS A CA 1
ATOM 697 C C . HIS A 1 88 ? 8.561 -21.618 -15.253 1.00 96.31 88 HIS A C 1
ATOM 699 O O . HIS A 1 88 ? 8.512 -22.793 -14.884 1.00 96.31 88 HIS A O 1
ATOM 705 N N . ILE A 1 89 ? 9.110 -20.664 -14.489 1.00 96.62 89 ILE A N 1
ATOM 706 C CA . ILE A 1 89 ? 9.547 -20.914 -13.100 1.00 96.62 89 ILE A CA 1
ATOM 707 C C . ILE A 1 89 ? 8.402 -20.816 -12.076 1.00 96.62 89 ILE A C 1
ATOM 709 O O . ILE A 1 89 ? 8.621 -21.101 -10.898 1.00 96.62 89 ILE A O 1
ATOM 713 N N . GLY A 1 90 ? 7.190 -20.450 -12.508 1.00 97.62 90 GLY A N 1
ATOM 714 C CA . GLY A 1 90 ? 5.978 -20.444 -11.688 1.00 97.62 90 GLY A CA 1
ATOM 715 C C . GLY A 1 90 ? 5.537 -19.073 -11.176 1.00 97.62 90 GLY A C 1
ATOM 716 O O . GLY A 1 90 ? 4.717 -19.014 -10.259 1.00 97.62 90 GLY A O 1
ATOM 717 N N . VAL A 1 91 ? 6.055 -17.968 -11.723 1.00 97.75 91 VAL A N 1
ATOM 718 C CA . VAL A 1 91 ? 5.496 -16.636 -11.441 1.00 97.75 91 VAL A CA 1
ATOM 719 C C . VAL A 1 91 ? 4.092 -16.554 -12.032 1.00 97.75 91 VAL A C 1
ATOM 721 O O . VAL A 1 91 ? 3.896 -16.849 -13.206 1.00 97.75 91 VAL A O 1
ATOM 724 N N . THR A 1 92 ? 3.122 -16.118 -11.229 1.00 97.38 92 THR A N 1
ATOM 725 C CA . THR A 1 92 ? 1.721 -16.017 -11.665 1.00 97.38 92 THR A CA 1
ATOM 726 C C . THR A 1 92 ? 1.222 -14.587 -11.824 1.00 97.38 92 THR A C 1
ATOM 728 O O . THR A 1 92 ? 0.206 -14.369 -12.475 1.00 97.38 92 THR A O 1
ATOM 731 N N . ALA A 1 93 ? 1.920 -13.600 -11.260 1.00 97.12 93 ALA A N 1
ATOM 732 C CA . ALA A 1 93 ? 1.483 -12.212 -11.261 1.00 97.12 93 ALA A CA 1
ATOM 733 C C . ALA A 1 93 ? 2.610 -11.248 -11.633 1.00 97.12 93 ALA A C 1
ATOM 735 O O . ALA A 1 93 ? 3.764 -11.456 -11.251 1.00 97.12 93 ALA A O 1
ATOM 736 N N . LEU A 1 94 ? 2.255 -10.158 -12.315 1.00 97.50 94 LEU A N 1
ATOM 737 C CA . LEU A 1 94 ? 3.177 -9.113 -12.746 1.00 97.50 94 LEU A CA 1
ATOM 738 C C . LEU A 1 94 ? 2.785 -7.742 -12.187 1.00 97.50 94 LEU A C 1
ATOM 740 O O . LEU A 1 94 ? 1.649 -7.289 -12.334 1.00 97.50 94 LEU A O 1
ATOM 744 N N . ARG A 1 95 ? 3.777 -7.041 -11.630 1.00 96.94 95 ARG A N 1
ATOM 745 C CA . ARG A 1 95 ? 3.805 -5.575 -11.602 1.00 96.94 95 ARG A CA 1
ATOM 746 C C . ARG A 1 95 ? 4.600 -5.114 -12.813 1.00 96.94 95 ARG A C 1
ATOM 748 O O . ARG A 1 95 ? 5.801 -5.368 -12.866 1.00 96.94 95 ARG A O 1
ATOM 755 N N . VAL A 1 96 ? 3.975 -4.377 -13.717 1.00 96.50 96 VAL A N 1
ATOM 756 C CA . VAL A 1 96 ? 4.690 -3.710 -14.807 1.00 96.50 96 VAL A CA 1
ATOM 757 C C . VAL A 1 96 ? 5.221 -2.376 -14.287 1.00 96.50 96 VAL A C 1
ATOM 759 O O . VAL A 1 96 ? 4.441 -1.479 -13.961 1.00 96.50 96 VAL A O 1
ATOM 762 N N . ASP A 1 97 ? 6.540 -2.290 -14.133 1.00 95.12 97 ASP A N 1
ATOM 763 C CA . ASP A 1 97 ? 7.267 -1.065 -13.777 1.00 95.12 97 ASP A CA 1
ATOM 764 C C . ASP A 1 97 ? 7.095 0.007 -14.854 1.00 95.12 97 ASP A C 1
ATOM 766 O O . ASP A 1 97 ? 6.964 -0.343 -16.026 1.00 95.12 97 ASP A O 1
ATOM 770 N N . ALA A 1 98 ? 7.063 1.284 -14.457 1.00 92.19 98 ALA A N 1
ATOM 771 C CA . ALA A 1 98 ? 7.052 2.418 -15.383 1.00 92.19 98 ALA A CA 1
ATOM 772 C C . ALA A 1 98 ? 5.997 2.319 -16.514 1.00 92.19 98 ALA A C 1
ATOM 774 O O . ALA A 1 98 ? 6.158 2.903 -17.581 1.00 92.19 98 ALA A O 1
ATOM 775 N N . ALA A 1 99 ? 4.888 1.603 -16.287 1.00 93.12 99 ALA A N 1
ATOM 776 C CA . ALA A 1 99 ? 3.951 1.204 -17.340 1.00 93.12 99 ALA A CA 1
ATOM 777 C C . ALA A 1 99 ? 3.317 2.389 -18.087 1.00 93.12 99 ALA A C 1
ATOM 779 O O . ALA A 1 99 ? 3.006 2.272 -19.274 1.00 93.12 99 ALA A O 1
ATOM 780 N N . ILE A 1 100 ? 3.150 3.531 -17.410 1.00 88.50 100 ILE A N 1
ATOM 781 C CA . ILE A 1 100 ? 2.679 4.789 -18.009 1.00 88.50 100 ILE A CA 1
ATOM 782 C C . ILE A 1 100 ? 3.536 5.241 -19.208 1.00 88.50 100 ILE A C 1
ATOM 784 O O . ILE A 1 100 ? 3.002 5.845 -20.134 1.00 88.50 100 ILE A O 1
ATOM 788 N N . TYR A 1 101 ? 4.821 4.876 -19.234 1.00 91.00 101 TYR A N 1
ATOM 789 C CA . TYR A 1 101 ? 5.786 5.221 -20.283 1.00 91.00 101 TYR A CA 1
ATOM 790 C C . TYR A 1 101 ? 5.838 4.216 -21.439 1.00 91.00 101 TYR A C 1
ATOM 792 O O . TYR A 1 101 ? 6.649 4.365 -22.335 1.00 91.00 101 TYR A O 1
ATOM 800 N N . HIS A 1 102 ? 4.974 3.203 -21.466 1.00 92.69 102 HIS A N 1
ATOM 801 C CA . HIS A 1 102 ? 4.885 2.277 -22.599 1.00 92.69 102 HIS A CA 1
ATOM 802 C C . HIS A 1 102 ? 3.662 2.561 -23.457 1.00 92.69 102 HIS A C 1
ATOM 804 O O . HIS A 1 102 ? 2.606 2.887 -22.919 1.00 92.69 102 HIS A O 1
ATOM 810 N N . HIS A 1 103 ? 3.738 2.344 -24.766 1.00 93.50 103 HIS A N 1
ATOM 811 C CA . HIS A 1 103 ? 2.552 2.379 -25.614 1.00 93.50 103 HIS A CA 1
ATOM 812 C C . HIS A 1 103 ? 1.598 1.206 -25.291 1.00 93.50 103 HIS A C 1
ATOM 814 O O . HIS A 1 103 ? 2.027 0.067 -25.090 1.00 93.50 103 HIS A O 1
ATOM 820 N N . VAL A 1 104 ? 0.284 1.477 -25.231 1.00 93.75 104 VAL A N 1
ATOM 821 C CA . VAL A 1 104 ? -0.749 0.528 -24.750 1.00 93.75 104 VAL A CA 1
ATOM 822 C C . VAL A 1 104 ? -0.713 -0.794 -25.512 1.00 93.75 104 VAL A C 1
ATOM 824 O O . VAL A 1 104 ? -0.634 -1.865 -24.911 1.00 93.75 104 VAL A O 1
ATOM 827 N N . TYR A 1 105 ? -0.776 -0.718 -26.841 1.00 95.25 105 TYR A N 1
ATOM 828 C CA . TYR A 1 105 ? -0.926 -1.895 -27.693 1.00 95.25 105 TYR A CA 1
ATOM 829 C C . TYR A 1 105 ? 0.359 -2.725 -27.771 1.00 95.25 105 TYR A C 1
ATOM 831 O O . TYR A 1 105 ? 0.309 -3.946 -27.912 1.00 95.25 105 TYR A O 1
ATOM 839 N N . GLU A 1 106 ? 1.516 -2.082 -27.635 1.00 96.19 106 GLU A N 1
ATOM 840 C CA . GLU A 1 106 ? 2.813 -2.759 -27.617 1.00 96.19 106 GLU A CA 1
ATOM 841 C C . GLU A 1 106 ? 3.035 -3.489 -26.298 1.00 96.19 106 GLU A C 1
ATOM 843 O O . GLU A 1 106 ? 3.432 -4.656 -26.306 1.00 96.19 106 GLU A O 1
ATOM 848 N N . LEU A 1 107 ? 2.695 -2.846 -25.177 1.00 96.06 107 LEU A N 1
ATOM 849 C CA . LEU A 1 107 ? 2.739 -3.480 -23.866 1.00 96.06 107 LEU A CA 1
ATOM 850 C C . LEU A 1 107 ? 1.771 -4.667 -23.790 1.00 96.06 107 LEU A C 1
ATOM 852 O O . LEU A 1 107 ? 2.168 -5.750 -23.358 1.00 96.06 107 LEU A O 1
ATOM 856 N N . ALA A 1 108 ? 0.537 -4.503 -24.278 1.00 96.62 108 ALA A N 1
ATOM 857 C CA . ALA A 1 108 ? -0.447 -5.583 -24.352 1.00 96.62 108 ALA A CA 1
ATOM 858 C C . ALA A 1 108 ? 0.055 -6.763 -25.204 1.00 96.62 108 ALA A C 1
ATOM 860 O O . ALA A 1 108 ? -0.083 -7.919 -24.804 1.00 96.62 108 ALA A O 1
ATOM 861 N N . ALA A 1 109 ? 0.698 -6.491 -26.348 1.00 96.75 109 ALA A N 1
ATOM 862 C CA . ALA A 1 109 ? 1.250 -7.524 -27.229 1.00 96.75 109 ALA A CA 1
ATOM 863 C C . ALA A 1 109 ? 2.380 -8.355 -26.588 1.00 96.75 109 ALA A C 1
ATOM 865 O O . ALA A 1 109 ? 2.644 -9.473 -27.040 1.00 96.75 109 ALA A O 1
ATOM 866 N N . MET A 1 110 ? 3.047 -7.821 -25.560 1.00 96.56 110 MET A N 1
ATOM 867 C CA . MET A 1 110 ? 4.053 -8.542 -24.776 1.00 96.56 110 MET A CA 1
ATOM 868 C C . MET A 1 110 ? 3.429 -9.269 -23.581 1.00 96.56 110 MET A C 1
ATOM 870 O O . MET A 1 110 ? 3.632 -10.469 -23.408 1.00 96.56 110 MET A O 1
ATOM 874 N N . VAL A 1 111 ? 2.651 -8.557 -22.763 1.00 97.12 111 VAL A N 1
ATOM 875 C CA . VAL A 1 111 ? 2.107 -9.081 -21.502 1.00 97.12 111 VAL A CA 1
ATOM 876 C C . VAL A 1 111 ? 1.098 -10.205 -21.745 1.00 97.12 111 VAL A C 1
ATOM 878 O O . VAL A 1 111 ? 1.161 -11.229 -21.066 1.00 97.12 111 VAL A O 1
ATOM 881 N N . ASN A 1 112 ? 0.228 -10.075 -22.751 1.00 96.81 112 ASN A N 1
ATOM 882 C CA . ASN A 1 112 ? -0.865 -11.027 -22.997 1.00 96.81 112 ASN A CA 1
ATOM 883 C C . ASN A 1 112 ? -0.429 -12.318 -23.701 1.00 96.81 112 ASN A C 1
ATOM 885 O O . ASN A 1 112 ? -1.269 -13.160 -24.019 1.00 96.81 112 ASN A O 1
ATOM 889 N N . ARG A 1 113 ? 0.874 -12.507 -23.949 1.00 96.62 113 ARG A N 1
ATOM 890 C CA . ARG A 1 113 ? 1.402 -13.777 -24.475 1.00 96.62 113 ARG A CA 1
ATOM 891 C C . ARG A 1 113 ? 1.235 -14.931 -23.490 1.00 96.62 113 ARG A C 1
ATOM 893 O O . ARG A 1 113 ? 1.283 -16.089 -23.898 1.00 96.62 113 ARG A O 1
ATOM 900 N N . LEU A 1 114 ? 1.067 -14.618 -22.206 1.00 97.25 114 LEU A N 1
ATOM 901 C CA . LEU A 1 114 ? 1.050 -15.580 -21.114 1.00 97.25 114 LEU A CA 1
ATOM 902 C C . LEU A 1 114 ? -0.177 -15.350 -20.216 1.00 97.25 114 LEU A C 1
ATOM 904 O O . LEU A 1 114 ? -0.584 -14.205 -20.011 1.00 97.25 114 LEU A O 1
ATOM 908 N N . PRO A 1 115 ? -0.789 -16.422 -19.682 1.00 96.69 115 PRO A N 1
ATOM 909 C CA . PRO A 1 115 ? -2.008 -16.330 -18.887 1.00 96.69 115 PRO A CA 1
ATOM 910 C C . PRO A 1 115 ? -1.688 -16.026 -17.416 1.00 96.69 115 PRO A C 1
ATOM 912 O O . PRO A 1 115 ? -1.716 -16.915 -16.568 1.00 96.69 115 PRO A O 1
ATOM 915 N N . TRP A 1 116 ? -1.357 -14.774 -17.109 1.00 97.81 116 TRP A N 1
ATOM 916 C CA . TRP A 1 116 ? -1.125 -14.330 -15.730 1.00 97.81 116 TRP A CA 1
ATOM 917 C C . TRP A 1 116 ? -2.415 -14.356 -14.901 1.00 97.81 116 TRP A C 1
ATOM 919 O O . TRP A 1 116 ? -3.475 -13.962 -15.383 1.00 97.81 116 TRP A O 1
ATOM 929 N N . ASP A 1 117 ? -2.309 -14.718 -13.623 1.00 97.06 117 ASP A N 1
ATOM 930 C CA . ASP A 1 117 ? -3.411 -14.606 -12.658 1.00 97.06 117 ASP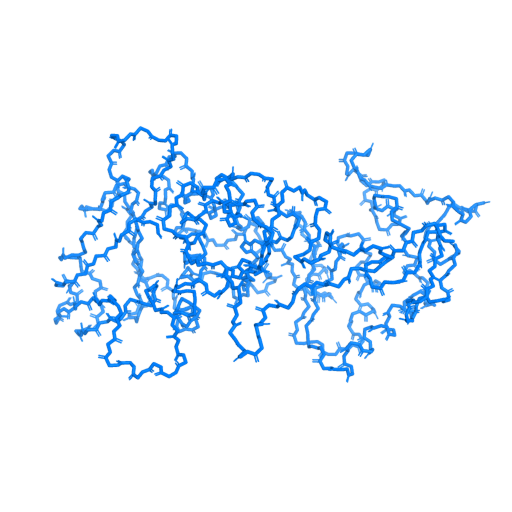 A CA 1
ATOM 931 C C . ASP A 1 117 ? -3.739 -13.135 -12.356 1.00 97.06 117 ASP A C 1
ATOM 933 O O . ASP A 1 117 ? -4.881 -12.782 -12.056 1.00 97.06 117 ASP A O 1
ATOM 937 N N . LEU A 1 118 ? -2.720 -12.269 -12.386 1.00 96.44 118 LEU A N 1
ATOM 938 C CA . LEU A 1 118 ? -2.843 -10.849 -12.080 1.00 96.44 118 LEU A CA 1
ATOM 939 C C . LEU A 1 118 ? -1.765 -10.039 -12.802 1.00 96.44 118 LEU A C 1
ATOM 941 O O . LEU A 1 118 ? -0.574 -10.281 -12.628 1.00 96.44 118 LEU A O 1
ATOM 945 N N . VAL A 1 119 ? -2.178 -8.996 -13.514 1.00 97.50 119 VAL A N 1
ATOM 946 C CA . VAL A 1 119 ? -1.281 -7.951 -14.016 1.00 97.50 119 VAL A CA 1
ATOM 947 C C . VAL A 1 119 ? -1.739 -6.624 -13.446 1.00 97.50 119 VAL A C 1
ATOM 949 O O . VAL A 1 119 ? -2.929 -6.306 -13.496 1.00 97.50 119 VAL A O 1
ATOM 952 N N . TYR A 1 120 ? -0.805 -5.834 -12.926 1.00 96.19 120 TYR A N 1
ATOM 953 C CA . TYR A 1 120 ? -1.067 -4.442 -12.600 1.00 96.19 120 TYR A CA 1
ATOM 954 C C . TYR A 1 120 ? 0.072 -3.525 -13.032 1.00 96.19 120 TYR A C 1
ATOM 956 O O . TYR A 1 120 ? 1.239 -3.911 -13.088 1.00 96.19 120 TYR A O 1
ATOM 964 N N . GLN A 1 121 ? -0.288 -2.290 -13.341 1.00 95.44 121 GLN A N 1
ATOM 965 C CA . GLN A 1 121 ? 0.557 -1.299 -13.984 1.00 95.44 121 GLN A CA 1
ATOM 966 C C . GLN A 1 121 ? 0.971 -0.238 -12.971 1.00 95.44 121 GLN A C 1
ATOM 968 O O . GLN A 1 121 ? 0.123 0.324 -12.276 1.00 95.44 121 GLN A O 1
ATOM 973 N N . GLU A 1 122 ? 2.263 0.069 -12.883 1.00 93.00 122 GLU A N 1
ATOM 974 C CA . GLU A 1 122 ? 2.725 1.223 -12.118 1.00 93.00 122 GLU A CA 1
ATOM 975 C C . GLU A 1 122 ? 2.329 2.545 -12.783 1.00 93.00 122 GLU A C 1
ATOM 977 O O . GLU A 1 122 ? 2.690 2.815 -13.926 1.00 93.00 122 GLU A O 1
ATOM 982 N N . TRP A 1 123 ? 1.655 3.377 -11.989 1.00 87.00 123 TRP A N 1
ATOM 983 C CA . TRP A 1 123 ? 1.286 4.760 -12.275 1.00 87.00 123 TRP A CA 1
ATOM 984 C C . TRP A 1 123 ? 1.534 5.641 -11.036 1.00 87.00 123 TRP A C 1
ATOM 986 O O . TRP A 1 123 ? 1.710 5.109 -9.925 1.00 87.00 123 TRP A O 1
ATOM 996 N N . TRP A 1 124 ? 1.570 6.967 -11.214 1.00 79.12 124 TRP A N 1
ATOM 997 C CA . TRP A 1 124 ? 1.894 7.931 -10.148 1.00 79.12 124 TRP A CA 1
ATOM 998 C C . TRP A 1 124 ? 0.673 8.658 -9.574 1.00 79.12 124 TRP A C 1
ATOM 1000 O O . TRP A 1 124 ? 0.748 9.160 -8.451 1.00 79.12 124 TRP A O 1
ATOM 1010 N N . GLY A 1 125 ? -0.453 8.656 -10.286 1.00 70.38 125 GLY A N 1
ATOM 1011 C CA . GLY A 1 125 ? -1.724 9.222 -9.820 1.00 70.38 125 GLY A CA 1
ATOM 1012 C C . GLY A 1 125 ? -2.615 9.783 -10.930 1.00 70.38 125 GLY A C 1
ATOM 1013 O O . GLY A 1 125 ? -3.661 10.356 -10.634 1.00 70.38 125 GLY A O 1
ATOM 1014 N N . GLU A 1 126 ? -2.202 9.652 -12.188 1.00 78.88 126 GLU A N 1
ATOM 1015 C CA . GLU A 1 126 ? -2.920 10.109 -13.371 1.00 78.88 126 GLU A CA 1
ATOM 1016 C C . GLU A 1 126 ? -4.125 9.215 -13.689 1.00 78.88 126 GLU A C 1
ATOM 1018 O O . GLU A 1 126 ? -4.140 8.023 -13.386 1.00 78.88 126 GLU A O 1
ATOM 1023 N N . TYR A 1 127 ? -5.141 9.778 -14.347 1.00 80.56 127 TYR A N 1
ATOM 1024 C CA . TYR A 1 127 ? -6.265 8.983 -14.835 1.00 80.56 127 TYR A CA 1
ATOM 1025 C C . TYR A 1 127 ? -5.812 8.134 -16.039 1.00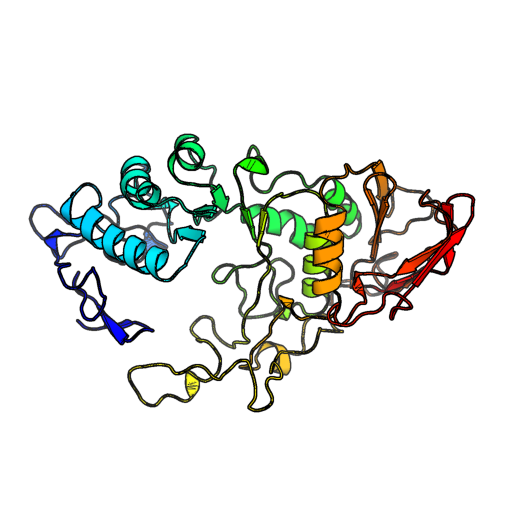 80.56 127 TYR A C 1
ATOM 1027 O O . TYR A 1 127 ? -5.373 8.708 -17.042 1.00 80.56 127 TYR A O 1
ATOM 1035 N N . PRO A 1 128 ? -5.893 6.792 -15.980 1.00 81.00 128 PRO A N 1
ATOM 1036 C CA . PRO A 1 128 ? -5.473 5.950 -17.084 1.00 81.00 128 PRO A CA 1
ATOM 1037 C C . PRO A 1 128 ? -6.465 6.053 -18.255 1.00 81.00 128 PRO A C 1
ATOM 1039 O O . PRO A 1 128 ? -7.678 6.054 -18.035 1.00 81.00 128 PRO A O 1
ATOM 1042 N N . PRO A 1 129 ? -5.990 6.078 -19.515 1.00 81.69 129 PRO A N 1
ATOM 1043 C CA . PRO A 1 129 ? -6.840 5.816 -20.672 1.00 81.69 129 PRO A CA 1
ATOM 1044 C C . PRO A 1 129 ? -7.578 4.481 -20.511 1.00 81.69 129 PRO A C 1
ATOM 1046 O O . PRO A 1 129 ? -6.975 3.504 -20.071 1.00 81.69 129 PRO A O 1
ATOM 1049 N N . HIS A 1 130 ? -8.852 4.424 -20.907 1.00 83.06 130 HIS A N 1
ATOM 1050 C CA . HIS A 1 130 ? -9.712 3.237 -20.765 1.00 83.06 130 HIS A CA 1
ATOM 1051 C C . HIS A 1 130 ? -9.049 1.946 -21.287 1.00 83.06 130 HIS A C 1
ATOM 1053 O O . HIS A 1 130 ? -8.987 0.933 -20.588 1.00 83.06 130 HIS A O 1
ATOM 1059 N N . ASP A 1 131 ? -8.449 2.030 -22.475 1.00 88.00 131 ASP A N 1
ATOM 1060 C CA . ASP A 1 131 ? -7.741 0.943 -23.154 1.00 88.00 131 ASP A CA 1
ATOM 1061 C C . ASP A 1 131 ? -6.631 0.298 -22.299 1.00 88.00 131 ASP A C 1
ATOM 1063 O O . ASP A 1 131 ? -6.306 -0.875 -22.476 1.00 88.00 131 ASP A O 1
ATOM 1067 N N . ARG A 1 132 ? -6.035 1.023 -21.339 1.00 89.00 132 ARG A N 1
ATOM 1068 C CA . ARG A 1 132 ? -4.974 0.482 -20.465 1.00 89.00 132 ARG A CA 1
ATOM 1069 C C . ARG A 1 132 ? -5.487 -0.634 -19.575 1.00 89.00 132 ARG A C 1
ATOM 1071 O O . ARG A 1 132 ? -4.828 -1.665 -19.445 1.00 89.00 132 ARG A O 1
ATOM 1078 N N . THR A 1 133 ? -6.612 -0.391 -18.913 1.00 89.12 133 THR A N 1
ATOM 1079 C CA . THR A 1 133 ? -7.201 -1.359 -17.985 1.00 89.12 133 THR A CA 1
ATOM 1080 C C . THR A 1 133 ? -7.940 -2.464 -18.720 1.00 89.12 133 THR A C 1
ATOM 1082 O O . THR A 1 133 ? -8.063 -3.559 -18.184 1.00 89.12 133 THR A O 1
ATOM 1085 N N . GLU A 1 134 ? -8.365 -2.203 -19.958 1.00 91.06 134 GLU A N 1
ATOM 1086 C CA . GLU A 1 134 ? -8.975 -3.200 -20.837 1.00 91.06 134 GLU A CA 1
ATOM 1087 C C . GLU A 1 134 ? -7.945 -4.176 -21.427 1.00 91.06 134 GLU A C 1
ATOM 1089 O O . GLU A 1 134 ? -8.161 -5.386 -21.395 1.00 91.06 134 GLU A O 1
ATOM 1094 N N . TYR A 1 135 ? -6.816 -3.676 -21.945 1.00 94.38 135 TYR A N 1
ATOM 1095 C CA . TYR A 1 135 ? -5.893 -4.500 -22.735 1.00 94.38 135 TYR A CA 1
ATOM 1096 C C . TYR A 1 135 ? -4.644 -4.976 -22.001 1.00 94.38 135 TYR A C 1
ATOM 1098 O O . TYR A 1 135 ? -4.013 -5.915 -22.481 1.00 94.38 135 TYR A O 1
ATOM 1106 N N . VAL A 1 136 ? -4.239 -4.349 -20.893 1.00 95.06 136 VAL A N 1
ATOM 1107 C CA . VAL A 1 136 ? -2.968 -4.692 -20.224 1.00 95.06 136 VAL A CA 1
ATOM 1108 C C . VAL A 1 136 ? -3.196 -5.289 -18.842 1.00 95.06 136 VAL A C 1
ATOM 1110 O O . VAL A 1 136 ? -2.695 -6.368 -18.539 1.00 95.06 136 VAL A O 1
ATOM 1113 N N . GLY A 1 137 ? -3.907 -4.580 -17.971 1.00 94.81 137 GLY A N 1
ATOM 1114 C CA . GLY A 1 137 ? -4.108 -5.015 -16.594 1.00 94.81 137 GLY A CA 1
ATOM 1115 C C . GLY A 1 137 ? -4.494 -3.875 -15.669 1.00 94.81 137 GLY A C 1
ATOM 1116 O O . GLY A 1 137 ? -4.667 -2.732 -16.088 1.00 94.81 137 GLY A O 1
ATOM 1117 N N . LEU A 1 138 ? -4.599 -4.179 -14.384 1.00 95.19 138 LEU A N 1
ATOM 1118 C CA . LEU A 1 138 ? -5.156 -3.266 -13.394 1.00 95.19 138 LEU A CA 1
ATOM 1119 C C . LEU A 1 138 ? -4.295 -2.019 -13.185 1.00 95.19 138 LEU A C 1
ATOM 1121 O O . LEU A 1 138 ? -3.066 -2.067 -13.213 1.00 95.19 138 LEU A O 1
ATOM 1125 N N . TYR A 1 139 ? -4.943 -0.899 -12.903 1.00 93.56 139 TYR A N 1
ATOM 1126 C CA . TYR A 1 139 ? -4.289 0.348 -12.532 1.00 93.56 139 TYR A CA 1
ATOM 1127 C C . TYR A 1 139 ? -3.801 0.304 -11.075 1.00 93.56 139 TYR A C 1
ATOM 1129 O O . TYR A 1 139 ? -4.522 -0.140 -10.182 1.00 93.56 139 TYR A O 1
ATOM 1137 N N . ARG A 1 140 ? -2.581 0.773 -10.793 1.00 94.06 140 ARG A N 1
ATOM 1138 C CA . ARG A 1 140 ? -2.110 0.953 -9.411 1.00 94.06 140 ARG A CA 1
ATOM 1139 C C . ARG A 1 140 ? -2.574 2.303 -8.869 1.00 94.06 140 ARG A C 1
ATOM 1141 O O . ARG A 1 140 ? -1.893 3.309 -9.057 1.00 94.06 140 ARG A O 1
ATOM 1148 N N . ASP A 1 141 ? -3.671 2.309 -8.119 1.00 9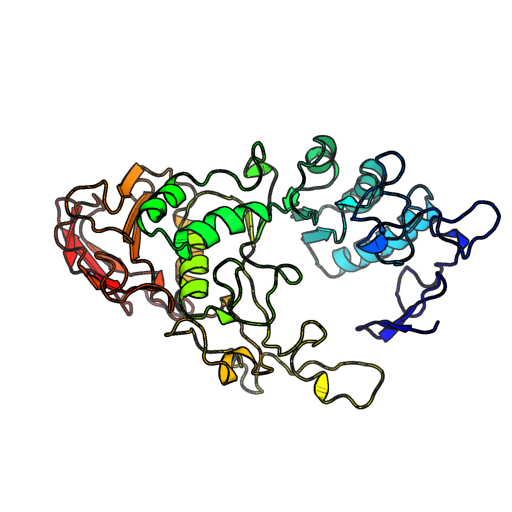3.31 141 ASP A N 1
ATOM 1149 C CA . ASP A 1 141 ? -4.228 3.527 -7.528 1.00 93.31 141 ASP A CA 1
ATOM 1150 C C . ASP A 1 141 ? -3.519 3.904 -6.222 1.00 93.31 141 ASP A C 1
ATOM 1152 O O . ASP A 1 141 ? -3.940 3.573 -5.111 1.00 93.31 141 ASP A O 1
ATOM 1156 N N . VAL A 1 142 ? -2.400 4.612 -6.368 1.00 92.31 142 VAL A N 1
ATOM 1157 C CA . VAL A 1 142 ? -1.626 5.133 -5.235 1.00 92.31 142 VAL A CA 1
ATOM 1158 C C . VAL A 1 142 ? -2.324 6.285 -4.515 1.00 92.31 142 VAL A C 1
ATOM 1160 O O . VAL A 1 142 ? -1.944 6.577 -3.381 1.00 92.31 142 VAL A O 1
ATOM 1163 N N . ALA A 1 143 ? -3.331 6.926 -5.120 1.00 91.69 143 ALA A N 1
ATOM 1164 C CA . ALA A 1 143 ? -3.994 8.081 -4.523 1.00 91.69 143 ALA A CA 1
ATOM 1165 C C . ALA A 1 143 ? -4.869 7.701 -3.330 1.00 91.69 143 ALA A C 1
ATOM 1167 O O . ALA A 1 143 ? -5.019 8.468 -2.377 1.00 91.69 143 ALA A O 1
ATOM 1168 N N . TYR A 1 144 ? -5.348 6.460 -3.334 1.00 92.06 144 TYR A N 1
ATOM 1169 C CA . TYR A 1 144 ? -6.109 5.863 -2.246 1.00 92.06 144 TYR A CA 1
ATOM 1170 C C . TYR A 1 144 ? -5.423 5.999 -0.883 1.00 92.06 144 TYR A C 1
ATOM 1172 O O . TYR A 1 144 ? -6.064 6.281 0.132 1.00 92.06 144 TYR A O 1
ATOM 1180 N N . ARG A 1 145 ? -4.092 5.860 -0.854 1.00 90.81 145 ARG A N 1
ATOM 1181 C CA . ARG A 1 145 ? -3.324 5.996 0.387 1.00 90.81 145 ARG A CA 1
ATOM 1182 C C . ARG A 1 145 ? -3.378 7.416 0.952 1.00 90.81 145 ARG A C 1
ATOM 1184 O O . ARG A 1 145 ? -3.324 7.555 2.166 1.00 90.81 145 ARG A O 1
ATOM 1191 N N . TRP A 1 146 ? -3.468 8.455 0.116 1.00 90.25 146 TRP A N 1
ATOM 1192 C CA . TRP A 1 146 ? -3.458 9.846 0.580 1.00 90.25 146 TRP A CA 1
ATOM 1193 C C . TRP A 1 146 ? -4.732 10.160 1.349 1.00 90.25 146 TRP A C 1
ATOM 1195 O O . TRP A 1 146 ? -4.652 10.712 2.442 1.00 90.25 146 TRP A O 1
ATOM 1205 N N . HIS A 1 147 ? -5.889 9.725 0.844 1.00 90.94 147 HIS A N 1
ATOM 1206 C CA . HIS A 1 147 ? -7.162 9.873 1.557 1.00 90.94 147 HIS A CA 1
ATOM 1207 C C . HIS A 1 147 ? -7.127 9.175 2.918 1.00 90.94 147 HIS A C 1
ATOM 1209 O O . HIS A 1 147 ? -7.560 9.740 3.921 1.00 90.94 147 HIS A O 1
ATOM 1215 N N . LEU A 1 148 ? -6.543 7.976 2.977 1.00 92.75 148 LEU A N 1
ATOM 1216 C CA . LEU A 1 148 ? -6.412 7.220 4.219 1.00 92.75 148 LEU A CA 1
ATOM 1217 C C . LEU A 1 148 ? -5.456 7.894 5.216 1.00 92.75 148 LEU A C 1
ATOM 1219 O O . LEU A 1 148 ? -5.808 8.131 6.376 1.00 92.75 148 LEU A O 1
ATOM 1223 N N . VAL A 1 149 ? -4.234 8.196 4.773 1.00 91.44 149 VAL A N 1
ATOM 1224 C CA . VAL A 1 149 ? -3.168 8.748 5.617 1.00 91.44 149 VAL A CA 1
ATOM 1225 C C . VAL A 1 149 ? -3.541 10.145 6.104 1.00 91.44 149 VAL A C 1
ATOM 1227 O O . VAL A 1 149 ? -3.444 10.402 7.301 1.00 91.44 149 VAL A O 1
ATOM 1230 N N . ASN A 1 150 ? -4.070 11.011 5.237 1.00 89.06 150 ASN A N 1
ATOM 1231 C CA . ASN A 1 150 ? -4.413 12.389 5.596 1.00 89.06 150 ASN A CA 1
ATOM 1232 C C . ASN A 1 150 ? -5.551 12.488 6.613 1.00 89.06 150 ASN A C 1
ATOM 1234 O O . ASN A 1 150 ? -5.651 13.499 7.297 1.00 89.06 150 ASN A O 1
ATOM 1238 N N . ARG A 1 151 ? -6.409 11.473 6.746 1.00 91.00 151 ARG A N 1
ATOM 1239 C CA . ARG A 1 151 ? -7.478 11.476 7.758 1.00 91.00 151 ARG A CA 1
ATOM 1240 C C . ARG A 1 151 ? -7.058 10.812 9.064 1.00 91.00 151 ARG A C 1
ATOM 1242 O O . ARG A 1 151 ? -7.405 11.310 10.131 1.00 91.00 151 ARG A O 1
ATOM 1249 N N . LEU A 1 152 ? -6.259 9.743 9.012 1.00 90.56 152 LEU A N 1
ATOM 1250 C CA . LEU A 1 152 ? -5.726 9.110 10.229 1.00 90.56 152 LEU A CA 1
ATOM 1251 C C . LEU A 1 152 ? -4.595 9.911 10.866 1.00 90.56 152 LEU A C 1
ATOM 1253 O O . LEU A 1 152 ? -4.477 9.949 12.085 1.00 90.56 152 LEU A O 1
ATOM 1257 N N . ALA A 1 153 ? -3.776 10.571 10.059 1.00 85.81 153 ALA A N 1
ATOM 1258 C CA . ALA A 1 153 ? -2.655 11.372 10.519 1.00 85.81 153 ALA A CA 1
ATOM 1259 C C . ALA A 1 153 ? -2.852 12.869 10.271 1.00 85.81 153 ALA A C 1
ATOM 1261 O O . ALA A 1 153 ? -1.931 13.623 10.540 1.00 85.81 153 ALA A O 1
ATOM 1262 N N . GLY A 1 154 ? -4.017 13.339 9.811 1.00 81.75 154 GLY A N 1
ATOM 1263 C CA . GLY A 1 154 ? -4.302 14.772 9.629 1.00 81.75 154 GLY A CA 1
ATOM 1264 C C . GLY A 1 154 ? -4.359 15.546 10.941 1.00 81.75 154 GLY A C 1
ATOM 1265 O O . GLY A 1 154 ? -4.579 14.953 11.989 1.00 81.75 154 GLY A O 1
ATOM 1266 N N . LYS A 1 155 ? -4.172 16.870 10.900 1.00 80.94 155 LYS A N 1
ATOM 1267 C CA . LYS A 1 155 ? -4.217 17.739 12.098 1.00 80.94 155 LYS A CA 1
ATOM 1268 C C . LYS A 1 155 ? -5.626 17.933 12.662 1.00 80.94 155 LYS A C 1
ATOM 1270 O O . LYS A 1 155 ? -5.783 18.319 13.814 1.00 80.94 155 LYS A O 1
ATOM 1275 N N . ASN A 1 156 ? -6.650 17.713 11.840 1.00 85.56 156 ASN A N 1
ATOM 1276 C CA . ASN A 1 156 ? -8.037 17.915 12.223 1.00 85.56 156 ASN A CA 1
ATOM 1277 C C . ASN A 1 156 ? -8.730 16.571 12.471 1.00 85.56 156 ASN A C 1
ATOM 1279 O O . ASN A 1 156 ? -9.287 15.959 11.563 1.00 85.56 156 ASN A O 1
ATOM 1283 N N . ALA A 1 157 ? -8.738 16.117 13.723 1.00 87.38 157 ALA A N 1
ATOM 1284 C CA . ALA A 1 157 ? -9.372 14.852 14.091 1.00 87.38 157 ALA A CA 1
ATOM 1285 C C . ALA A 1 157 ? -10.905 14.831 13.898 1.00 87.38 157 ALA A C 1
ATOM 1287 O O . ALA A 1 157 ? -11.501 13.753 13.958 1.00 87.38 157 ALA A O 1
ATOM 1288 N N . THR A 1 158 ? -11.550 15.982 13.655 1.00 89.38 158 THR A N 1
ATOM 1289 C CA . THR A 1 158 ? -12.987 16.042 13.318 1.00 89.38 158 THR A CA 1
ATOM 1290 C C . THR A 1 158 ? -13.289 15.526 11.909 1.00 89.38 158 THR A C 1
ATOM 1292 O O . THR A 1 158 ? -14.417 15.120 11.644 1.00 89.38 158 THR A O 1
ATOM 1295 N N . GLU A 1 159 ? -12.282 15.466 11.030 1.00 91.06 159 GLU A N 1
ATOM 1296 C CA . GLU A 1 159 ? -12.397 14.931 9.664 1.00 91.06 159 GLU A CA 1
ATOM 1297 C C . GLU A 1 159 ? -12.213 13.410 9.610 1.00 91.06 159 GLU A C 1
ATOM 1299 O O . GLU A 1 159 ? -12.491 12.792 8.586 1.00 91.06 159 GLU A O 1
ATOM 1304 N N . LEU A 1 160 ? -11.778 12.772 10.705 1.00 92.88 160 LEU A N 1
ATOM 1305 C CA . LEU A 1 160 ? -11.552 11.325 10.757 1.00 92.88 160 LEU A CA 1
ATOM 1306 C C . LEU A 1 160 ? -12.733 10.492 10.199 1.00 92.88 160 LEU A C 1
ATOM 1308 O O . LEU A 1 160 ? -12.471 9.536 9.465 1.00 92.88 160 LEU A O 1
ATOM 1312 N N . PRO A 1 161 ? -14.014 10.828 10.469 1.00 94.81 161 PRO A N 1
ATOM 1313 C CA . PRO A 1 161 ? -15.148 10.085 9.922 1.00 94.81 161 PRO A CA 1
ATOM 1314 C C . PRO A 1 161 ? -15.265 10.079 8.390 1.00 94.81 161 PRO A C 1
ATOM 1316 O O . PRO A 1 161 ? -15.921 9.196 7.840 1.00 94.81 161 PRO A O 1
ATOM 1319 N N . GLU A 1 162 ? -14.617 11.006 7.676 1.00 94.81 162 GLU A N 1
ATOM 1320 C CA . GLU A 1 162 ? -14.604 11.022 6.204 1.00 94.81 162 GLU A CA 1
ATOM 1321 C C . GLU A 1 162 ? -13.963 9.761 5.607 1.00 94.81 162 GLU A C 1
ATOM 1323 O O . GLU A 1 162 ? -14.312 9.360 4.500 1.00 94.81 162 GLU A O 1
ATOM 1328 N N . LEU A 1 163 ? -13.110 9.061 6.366 1.00 94.50 163 LEU A N 1
ATOM 1329 C CA . LEU A 1 163 ? -12.593 7.740 5.987 1.00 94.50 163 LEU A CA 1
ATOM 1330 C C . LEU A 1 163 ? -13.693 6.730 5.670 1.00 94.50 163 LEU A C 1
ATOM 1332 O O . LEU A 1 163 ? -13.492 5.838 4.850 1.00 94.50 163 LEU A O 1
ATOM 1336 N N . LEU A 1 164 ? -14.860 6.866 6.304 1.00 95.62 164 LEU A N 1
ATOM 1337 C CA . LEU A 1 164 ? -15.991 5.970 6.087 1.00 95.62 164 LEU A CA 1
ATOM 1338 C C . LEU A 1 164 ? -16.729 6.246 4.766 1.00 95.62 164 LEU A C 1
ATOM 1340 O O . LEU A 1 164 ? -17.799 5.677 4.530 1.00 95.62 164 LEU A O 1
ATOM 1344 N N . GLN A 1 165 ? -16.210 7.147 3.932 1.00 93.25 165 GLN A N 1
ATOM 1345 C CA . GLN A 1 165 ? -16.707 7.469 2.591 1.00 93.25 165 GLN A CA 1
ATOM 1346 C C . GLN A 1 165 ? -15.703 7.080 1.498 1.00 93.25 165 GLN A C 1
ATOM 1348 O O . GLN A 1 165 ? -15.955 7.327 0.328 1.00 93.25 165 GLN A O 1
ATOM 1353 N N . LEU A 1 166 ? -14.573 6.473 1.870 1.00 92.44 166 LEU A N 1
ATOM 1354 C CA . LEU A 1 166 ? -13.499 6.149 0.945 1.00 92.44 166 LEU A CA 1
ATOM 1355 C C . LEU A 1 166 ? -13.925 5.043 -0.041 1.00 92.44 166 LEU A C 1
ATOM 1357 O O . LEU A 1 166 ? -14.059 3.878 0.346 1.00 92.44 166 LEU A O 1
ATOM 1361 N N . ASP A 1 167 ? -14.123 5.419 -1.304 1.00 91.31 167 ASP A N 1
ATOM 1362 C CA . ASP A 1 167 ? -14.661 4.572 -2.380 1.00 91.31 167 ASP A CA 1
ATOM 1363 C C . ASP A 1 167 ? -13.863 4.646 -3.697 1.00 91.31 167 ASP A C 1
ATOM 1365 O O . ASP A 1 167 ? -14.271 4.094 -4.717 1.00 91.31 167 ASP A O 1
ATOM 1369 N N . SER A 1 168 ? -12.740 5.359 -3.688 1.00 89.88 168 SER A N 1
ATOM 1370 C CA . SER A 1 168 ? -11.794 5.490 -4.794 1.00 89.88 168 SER A CA 1
ATOM 1371 C C . SER A 1 168 ? -10.530 6.197 -4.293 1.00 89.88 168 SER A C 1
ATOM 1373 O O . SER A 1 168 ? -10.544 6.857 -3.251 1.00 89.88 168 SER A O 1
ATOM 1375 N N . GLY A 1 169 ? -9.405 6.034 -4.989 1.00 89.50 169 GLY A N 1
ATOM 1376 C CA . GLY A 1 169 ? -8.248 6.906 -4.810 1.00 89.50 169 GLY A CA 1
ATOM 1377 C C . GLY A 1 169 ? -8.315 8.064 -5.791 1.00 89.50 169 GLY A C 1
ATOM 1378 O O . GLY A 1 169 ? -8.567 9.208 -5.408 1.00 89.50 169 GLY A O 1
ATOM 1379 N N . VAL A 1 170 ? -8.128 7.746 -7.068 1.00 89.44 170 VAL A N 1
ATOM 1380 C CA . VAL A 1 170 ? -8.404 8.661 -8.179 1.00 89.44 170 VAL A CA 1
ATOM 1381 C C . VAL A 1 170 ? -9.891 8.569 -8.532 1.00 89.44 170 VAL A C 1
ATOM 1383 O O . VAL A 1 170 ? -10.443 7.480 -8.682 1.00 89.44 170 VAL A O 1
ATOM 1386 N N . PHE A 1 171 ? -10.552 9.719 -8.675 1.00 87.56 171 PHE A N 1
ATOM 1387 C CA . PHE A 1 171 ? -11.974 9.772 -9.013 1.00 87.56 171 PHE A CA 1
ATOM 1388 C C . PHE A 1 171 ? -12.269 9.033 -10.329 1.00 87.56 171 PHE A C 1
ATOM 1390 O O . PHE A 1 171 ? -11.569 9.212 -11.325 1.00 87.56 171 PHE A O 1
ATOM 1397 N N . GLY A 1 172 ? -13.326 8.220 -10.335 1.00 85.00 172 GLY A N 1
ATOM 1398 C CA . GLY A 1 172 ? -13.744 7.438 -11.502 1.00 85.00 172 GLY A CA 1
ATOM 1399 C C . GLY A 1 172 ? -13.009 6.107 -11.685 1.00 85.00 172 GLY A C 1
ATOM 1400 O O . GLY A 1 172 ? -13.363 5.366 -12.597 1.00 85.00 172 GLY A O 1
ATOM 1401 N N . ILE A 1 173 ? -12.033 5.783 -10.829 1.00 88.06 173 ILE A N 1
ATOM 1402 C CA . ILE A 1 173 ? -11.400 4.461 -10.789 1.00 88.06 173 ILE A CA 1
ATOM 1403 C C . ILE A 1 173 ? -12.210 3.532 -9.887 1.00 88.06 173 ILE A C 1
ATOM 1405 O O . ILE A 1 173 ? -12.290 3.736 -8.674 1.00 88.06 173 ILE A O 1
ATOM 1409 N N . THR A 1 174 ? -12.807 2.498 -10.472 1.00 90.50 174 THR A N 1
ATOM 1410 C CA . THR A 1 174 ? -13.572 1.486 -9.738 1.00 90.50 174 THR A CA 1
ATOM 1411 C C . THR A 1 174 ? -12.661 0.377 -9.193 1.00 90.50 174 THR A C 1
ATOM 1413 O O . THR A 1 174 ? -11.530 0.173 -9.633 1.00 90.50 174 THR A O 1
ATOM 1416 N N . GLN A 1 175 ? -13.135 -0.365 -8.190 1.00 91.56 175 GLN A N 1
ATOM 1417 C CA . GLN A 1 175 ? -12.318 -1.378 -7.504 1.00 91.56 175 GLN A CA 1
ATOM 1418 C C . GLN A 1 175 ? -11.974 -2.619 -8.342 1.00 91.56 175 GLN A C 1
ATOM 1420 O O . GLN A 1 175 ? -11.041 -3.348 -8.000 1.00 91.56 175 GLN A O 1
ATOM 1425 N N . ASP A 1 176 ? -12.720 -2.882 -9.414 1.00 91.50 176 ASP A N 1
ATOM 1426 C CA . ASP A 1 176 ? -12.489 -3.996 -10.334 1.00 91.50 176 ASP A CA 1
ATOM 1427 C C . ASP A 1 176 ? -11.333 -3.720 -11.305 1.00 91.50 176 ASP A C 1
ATOM 1429 O O . ASP A 1 176 ? -10.630 -4.660 -11.671 1.00 91.50 176 ASP A O 1
ATOM 1433 N N . MET A 1 177 ? -11.071 -2.447 -11.622 1.00 92.00 177 MET A N 1
ATOM 1434 C CA . MET A 1 177 ? -10.010 -2.003 -12.538 1.00 92.00 177 MET A CA 1
ATOM 1435 C C . MET A 1 177 ? -8.687 -1.645 -11.841 1.00 92.00 177 MET A C 1
ATOM 1437 O O . MET A 1 177 ? -7.738 -1.247 -12.518 1.00 92.00 177 MET A O 1
ATOM 1441 N N . ALA A 1 178 ? -8.588 -1.777 -10.512 1.00 93.94 178 ALA A N 1
ATOM 1442 C CA . ALA A 1 178 ? -7.435 -1.287 -9.760 1.00 93.94 178 ALA A CA 1
ATOM 1443 C C . ALA A 1 178 ? -6.884 -2.241 -8.692 1.00 93.94 178 ALA A C 1
ATOM 1445 O O . ALA A 1 178 ? -7.573 -3.103 -8.140 1.00 93.94 178 ALA A O 1
ATOM 1446 N N . VAL A 1 179 ? -5.606 -2.027 -8.376 1.00 95.62 179 VAL A N 1
ATOM 1447 C CA . VAL A 1 179 ? -4.958 -2.486 -7.148 1.00 95.62 179 VAL A CA 1
ATOM 1448 C C . VAL A 1 179 ? -4.598 -1.283 -6.286 1.00 95.62 179 VAL A C 1
ATOM 1450 O O . VAL A 1 179 ? -4.125 -0.260 -6.783 1.00 95.62 179 VAL A O 1
ATOM 1453 N N . TYR A 1 180 ? -4.772 -1.423 -4.978 1.00 94.94 180 TYR A N 1
ATOM 1454 C CA . TYR A 1 180 ? -4.595 -0.335 -4.023 1.00 94.94 180 TYR A CA 1
ATOM 1455 C C . TYR A 1 180 ? -3.388 -0.623 -3.128 1.00 94.94 180 TYR A C 1
ATOM 1457 O O . TYR A 1 180 ? -3.464 -1.503 -2.269 1.00 94.94 180 TYR A O 1
ATOM 1465 N N . PRO A 1 181 ? -2.241 0.049 -3.310 1.00 94.00 181 PRO A N 1
ATOM 1466 C CA . PRO A 1 181 ? -1.134 -0.040 -2.370 1.00 94.00 181 PRO A CA 1
ATOM 1467 C C . PRO A 1 181 ? -1.308 0.927 -1.200 1.00 94.00 181 PRO A C 1
ATOM 1469 O O . PRO A 1 181 ? -1.539 2.118 -1.389 1.00 94.00 181 PRO A O 1
ATOM 1472 N N . PHE A 1 182 ? -1.100 0.431 0.019 1.00 91.62 182 PHE A N 1
ATOM 1473 C CA . PHE A 1 182 ? -0.995 1.303 1.192 1.00 91.62 182 PHE A CA 1
ATOM 1474 C C . PHE A 1 182 ? 0.365 2.023 1.248 1.00 91.62 182 PHE A C 1
ATOM 1476 O O . PHE A 1 182 ? 0.438 3.228 1.480 1.00 91.62 182 PHE A O 1
ATOM 1483 N N . ALA A 1 183 ? 1.448 1.291 0.978 1.00 93.19 183 ALA A N 1
ATOM 1484 C CA . ALA A 1 183 ? 2.808 1.814 0.879 1.00 93.19 183 ALA A CA 1
ATOM 1485 C C . ALA A 1 183 ? 3.561 1.121 -0.267 1.00 93.19 183 ALA A C 1
ATOM 1487 O O . ALA A 1 183 ? 3.196 0.019 -0.681 1.00 93.19 183 ALA A O 1
ATOM 1488 N N . TYR A 1 184 ? 4.588 1.782 -0.801 1.00 92.88 184 TYR A N 1
ATOM 1489 C CA . TYR A 1 184 ? 5.412 1.283 -1.905 1.00 92.88 184 TYR A CA 1
ATOM 1490 C C . TYR A 1 184 ? 6.822 1.890 -1.862 1.00 92.88 184 TYR A C 1
ATOM 1492 O O . TYR A 1 184 ? 7.063 2.855 -1.137 1.00 92.88 184 TYR A O 1
ATOM 1500 N N . HIS A 1 185 ? 7.757 1.323 -2.631 1.00 92.00 185 HIS A N 1
ATOM 1501 C CA . HIS A 1 185 ? 9.187 1.620 -2.496 1.00 92.00 185 HIS A CA 1
ATOM 1502 C C . HIS A 1 185 ? 9.578 3.060 -2.847 1.00 92.00 185 HIS A C 1
ATOM 1504 O O . HIS A 1 185 ? 10.481 3.582 -2.195 1.00 92.00 185 HIS A O 1
ATOM 1510 N N . ASP A 1 186 ? 8.919 3.703 -3.815 1.00 90.50 186 ASP A N 1
ATOM 1511 C CA . ASP A 1 186 ? 9.228 5.092 -4.198 1.00 90.50 186 ASP A CA 1
ATOM 1512 C C . ASP A 1 186 ? 8.461 6.135 -3.387 1.00 90.50 186 ASP A C 1
ATOM 1514 O O . ASP A 1 186 ? 8.931 7.252 -3.186 1.00 90.50 186 ASP A O 1
ATOM 1518 N N . GLY A 1 187 ? 7.291 5.769 -2.863 1.00 88.75 187 GLY A N 1
ATOM 1519 C CA . GLY A 1 187 ? 6.420 6.640 -2.081 1.00 88.75 187 GLY A CA 1
ATOM 1520 C C . GLY A 1 187 ? 6.862 6.761 -0.626 1.00 88.75 187 GLY A C 1
ATOM 1521 O O . GLY A 1 187 ? 6.030 6.572 0.261 1.00 88.75 187 GLY A O 1
ATOM 1522 N N . ARG A 1 188 ? 8.154 7.021 -0.405 1.00 88.44 188 ARG A N 1
ATOM 1523 C CA . ARG A 1 188 ? 8.873 6.912 0.873 1.00 88.44 188 ARG A CA 1
ATOM 1524 C C . ARG A 1 188 ? 9.376 8.266 1.389 1.00 88.44 188 ARG A C 1
ATOM 1526 O O . ARG A 1 188 ? 9.658 9.165 0.607 1.00 88.44 188 ARG A O 1
ATOM 1533 N N . SER A 1 189 ? 9.577 8.372 2.706 1.00 91.50 189 SER A N 1
ATOM 1534 C CA . SER A 1 189 ? 10.164 9.554 3.363 1.00 91.50 189 SER A CA 1
ATOM 1535 C C . SER A 1 189 ? 11.423 9.217 4.163 1.00 91.50 189 SER A C 1
ATOM 1537 O O . SER A 1 189 ? 11.513 8.154 4.793 1.00 91.50 189 SER A O 1
ATOM 1539 N N . LYS A 1 190 ? 12.424 10.114 4.118 1.00 91.94 190 LYS A N 1
ATOM 1540 C CA . LYS A 1 190 ? 13.713 9.956 4.819 1.00 91.94 190 LYS A CA 1
ATOM 1541 C C . LYS A 1 190 ? 13.554 9.915 6.329 1.00 91.94 190 LYS A C 1
ATOM 1543 O O . LYS A 1 190 ? 14.241 9.131 6.987 1.00 91.94 190 LYS A O 1
ATOM 1548 N N . ASP A 1 191 ? 12.641 10.704 6.860 1.00 92.56 191 ASP A N 1
ATOM 1549 C CA . ASP A 1 191 ? 12.304 10.733 8.274 1.00 92.56 191 ASP A CA 1
ATOM 1550 C C . ASP A 1 191 ? 10.830 10.324 8.445 1.00 92.56 191 ASP A C 1
ATOM 1552 O O . ASP A 1 191 ? 10.181 9.898 7.488 1.00 92.56 191 ASP A O 1
ATOM 1556 N N . SER A 1 192 ? 10.322 10.352 9.676 1.00 93.56 192 SER A N 1
ATOM 1557 C CA . SER A 1 192 ? 8.883 10.222 9.906 1.00 93.56 192 SER A CA 1
ATOM 1558 C C . SER A 1 192 ? 8.163 11.399 9.261 1.00 93.56 192 SER A C 1
ATOM 1560 O O . SER A 1 192 ? 8.576 12.544 9.448 1.00 93.56 192 SER A O 1
ATOM 1562 N N . ASP A 1 193 ? 7.087 11.114 8.547 1.00 91.75 193 ASP A N 1
ATOM 1563 C CA . ASP A 1 193 ? 6.259 12.109 7.886 1.00 91.75 193 ASP A CA 1
ATOM 1564 C C . ASP A 1 193 ? 4.799 11.647 7.978 1.00 91.75 193 ASP A C 1
ATOM 1566 O O . ASP A 1 193 ? 4.466 10.605 7.406 1.00 91.75 193 ASP A O 1
ATOM 1570 N N . PRO A 1 194 ? 3.929 12.361 8.715 1.00 87.00 194 PRO A N 1
ATOM 1571 C CA . PRO A 1 194 ? 2.546 11.949 8.919 1.00 87.00 194 PRO A CA 1
ATOM 1572 C C . PRO A 1 194 ? 1.732 11.884 7.622 1.00 87.00 194 PRO A C 1
ATOM 1574 O O . PRO A 1 194 ? 0.731 11.177 7.606 1.00 87.00 194 PRO A O 1
ATOM 1577 N N . GLU A 1 195 ? 2.144 12.564 6.549 1.00 86.81 195 GLU A N 1
ATOM 1578 C CA . GLU A 1 195 ? 1.434 12.589 5.260 1.00 86.81 195 GLU A CA 1
ATOM 1579 C C . GLU A 1 195 ? 1.893 11.467 4.309 1.00 86.81 195 GLU A C 1
ATOM 1581 O O . GLU A 1 195 ? 1.271 11.209 3.276 1.00 86.81 195 GLU A O 1
ATOM 1586 N N . ILE A 1 196 ? 2.957 10.740 4.667 1.00 91.56 196 ILE A N 1
ATOM 1587 C CA . ILE A 1 196 ? 3.508 9.640 3.873 1.00 91.56 196 ILE A CA 1
ATOM 1588 C C . ILE A 1 196 ? 3.414 8.341 4.674 1.00 91.56 196 ILE A C 1
ATOM 1590 O O . ILE A 1 196 ? 3.923 8.236 5.785 1.00 91.56 196 ILE A O 1
ATOM 1594 N N . ALA A 1 197 ? 2.818 7.298 4.093 1.00 93.38 197 ALA A N 1
ATOM 1595 C CA . ALA A 1 197 ? 2.794 5.971 4.704 1.00 93.38 197 ALA A CA 1
ATOM 1596 C C . ALA A 1 197 ? 4.222 5.392 4.811 1.00 93.38 197 ALA A C 1
ATOM 1598 O O . ALA A 1 197 ? 4.756 4.831 3.854 1.00 93.38 197 ALA A O 1
AT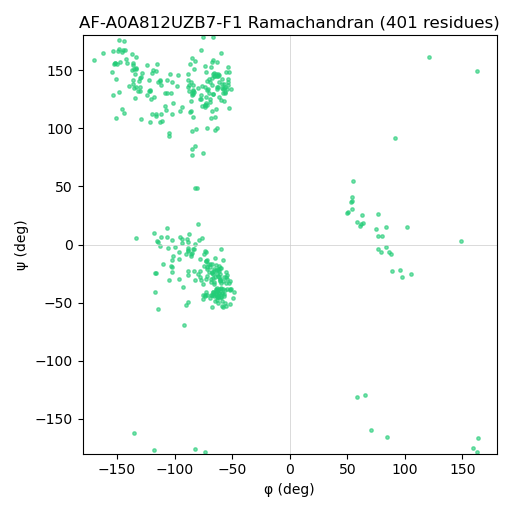OM 1599 N N . THR A 1 198 ? 4.845 5.510 5.986 1.00 94.25 198 THR A N 1
ATOM 1600 C CA . THR A 1 198 ? 6.171 4.953 6.292 1.00 94.25 198 THR A CA 1
ATOM 1601 C C . THR A 1 198 ? 6.209 4.291 7.668 1.00 94.25 198 THR A C 1
ATOM 1603 O O . THR A 1 198 ? 5.673 4.833 8.635 1.00 94.25 198 THR A O 1
ATOM 1606 N N . TYR A 1 199 ? 6.916 3.159 7.798 1.00 96.00 199 TYR A N 1
ATOM 1607 C CA . TYR A 1 199 ? 7.121 2.475 9.086 1.00 96.00 199 TYR A CA 1
ATOM 1608 C C . TYR A 1 199 ? 7.746 3.396 10.147 1.00 96.00 199 TYR A C 1
ATOM 1610 O O . TYR A 1 199 ? 7.561 3.187 11.345 1.00 96.00 199 TYR A O 1
ATOM 1618 N N . LYS A 1 200 ? 8.454 4.451 9.714 1.00 95.94 200 LYS A N 1
ATOM 1619 C CA . LYS A 1 200 ? 9.061 5.472 10.582 1.00 95.94 200 LYS A CA 1
ATOM 1620 C C . LYS A 1 200 ? 8.023 6.255 11.395 1.00 95.94 200 LYS A C 1
ATOM 1622 O O . LYS A 1 200 ? 8.368 6.763 12.458 1.00 95.94 200 LYS A O 1
ATOM 1627 N N . ASN A 1 201 ? 6.760 6.286 10.961 1.00 94.69 201 ASN A N 1
ATOM 1628 C CA . ASN A 1 201 ? 5.653 6.869 11.728 1.00 94.69 201 ASN A CA 1
ATOM 1629 C C . ASN A 1 201 ? 5.227 5.990 12.918 1.00 94.69 201 ASN A C 1
ATOM 1631 O O . ASN A 1 201 ? 4.393 6.411 13.714 1.00 94.69 201 ASN A O 1
ATOM 1635 N N . GLY A 1 202 ? 5.789 4.785 13.059 1.00 95.31 202 GLY A N 1
ATOM 1636 C CA . GLY A 1 202 ? 5.570 3.915 14.208 1.00 95.31 202 GLY A CA 1
ATOM 1637 C C . GLY A 1 202 ? 4.131 3.433 14.325 1.00 95.31 202 GLY A C 1
ATOM 1638 O O . GLY A 1 202 ? 3.565 2.907 13.364 1.00 95.31 202 GLY A O 1
ATOM 1639 N N . LEU A 1 203 ? 3.551 3.584 15.515 1.00 94.44 203 LEU A N 1
ATOM 1640 C CA . LEU A 1 203 ? 2.214 3.092 15.841 1.00 94.44 203 LEU A CA 1
ATOM 1641 C C . LEU A 1 203 ? 1.142 3.686 14.904 1.00 94.44 203 LEU A C 1
ATOM 1643 O O . LEU A 1 203 ? 0.209 2.985 14.525 1.00 94.44 203 LEU A O 1
ATOM 1647 N N . ALA A 1 204 ? 1.322 4.917 14.416 1.00 93.81 204 ALA A N 1
ATOM 1648 C CA . ALA A 1 204 ? 0.415 5.550 13.459 1.00 93.81 204 ALA A CA 1
ATOM 1649 C C . ALA A 1 204 ? 0.379 4.815 12.107 1.00 93.81 204 ALA A C 1
ATOM 1651 O O . ALA A 1 204 ? -0.700 4.577 11.568 1.00 93.81 204 ALA A O 1
ATOM 1652 N N . PHE A 1 205 ? 1.530 4.383 11.576 1.00 95.25 205 PHE A N 1
ATOM 1653 C CA . PHE A 1 205 ? 1.563 3.562 10.355 1.00 95.25 205 PHE A CA 1
ATOM 1654 C C . PHE A 1 205 ? 0.890 2.208 10.576 1.00 95.25 205 PHE A C 1
ATOM 1656 O O . PHE A 1 205 ? 0.186 1.698 9.705 1.00 95.25 205 PHE A O 1
ATOM 1663 N N . HIS A 1 206 ? 1.089 1.621 11.756 1.00 96.19 206 HIS A N 1
ATOM 1664 C CA . HIS A 1 206 ? 0.477 0.347 12.099 1.00 96.19 206 HIS A CA 1
ATOM 1665 C C . HIS A 1 206 ? -1.055 0.447 12.192 1.00 96.19 206 HIS A C 1
ATOM 1667 O O . HIS A 1 206 ? -1.754 -0.409 11.645 1.00 96.19 206 HIS A O 1
ATOM 1673 N N . GLN A 1 207 ? -1.580 1.524 12.786 1.00 95.50 207 GLN A N 1
ATOM 1674 C CA . GLN A 1 207 ? -3.009 1.847 12.782 1.00 95.50 207 GLN A CA 1
ATOM 1675 C C . GLN A 1 207 ? -3.550 2.013 11.357 1.00 95.50 207 GLN A C 1
ATOM 1677 O O . GLN A 1 207 ? -4.566 1.415 11.004 1.00 95.50 207 GLN A O 1
ATOM 1682 N N . GLN A 1 208 ? -2.854 2.791 10.522 1.00 95.38 208 GLN A N 1
ATOM 1683 C CA . GLN A 1 208 ? -3.215 3.003 9.118 1.00 95.38 208 GLN A CA 1
ATOM 1684 C C . GLN A 1 208 ? -3.295 1.688 8.342 1.00 95.38 208 GLN A C 1
ATOM 1686 O O . GLN A 1 208 ? -4.276 1.445 7.642 1.00 95.38 208 GLN A O 1
ATOM 1691 N N . GLN A 1 209 ? -2.322 0.796 8.530 1.00 96.06 209 GLN A N 1
ATOM 1692 C CA . GLN A 1 209 ? -2.328 -0.529 7.918 1.00 96.06 209 GLN A CA 1
ATOM 1693 C C . GLN A 1 209 ? -3.494 -1.402 8.413 1.00 96.06 209 GLN A C 1
ATOM 1695 O O . GLN A 1 209 ? -4.105 -2.120 7.620 1.00 96.06 209 GLN A O 1
ATOM 1700 N N . LYS A 1 210 ? -3.835 -1.347 9.707 1.00 96.38 210 LYS A N 1
ATOM 1701 C CA . LYS A 1 210 ? -4.982 -2.084 10.264 1.00 96.38 210 LYS A CA 1
ATOM 1702 C C . LYS A 1 210 ? -6.313 -1.566 9.722 1.00 96.38 210 LYS A C 1
ATOM 1704 O O . LYS A 1 210 ? -7.149 -2.381 9.337 1.00 96.38 210 LYS A O 1
ATOM 1709 N N . PHE A 1 211 ? -6.489 -0.246 9.633 1.00 96.62 211 PHE A N 1
ATOM 1710 C CA . PHE A 1 211 ? -7.673 0.355 9.011 1.00 96.62 211 PHE A CA 1
ATOM 1711 C C . PHE A 1 211 ? -7.769 -0.002 7.524 1.00 96.62 211 PHE A C 1
ATOM 1713 O O . PHE A 1 211 ? -8.820 -0.419 7.048 1.00 96.62 211 PHE A O 1
ATOM 1720 N N . PHE A 1 212 ? -6.651 0.078 6.798 1.00 97.00 212 PHE A N 1
ATOM 1721 C CA . PHE A 1 212 ? -6.573 -0.312 5.391 1.00 97.00 212 PHE A CA 1
ATOM 1722 C C . PHE A 1 212 ? -7.059 -1.751 5.154 1.00 97.00 212 PHE A C 1
ATOM 1724 O O . PHE A 1 212 ? -7.748 -2.031 4.177 1.00 97.00 212 PHE A O 1
ATOM 1731 N N . LEU A 1 213 ? -6.739 -2.665 6.073 1.00 97.12 213 LEU A N 1
ATOM 1732 C CA . LEU A 1 213 ? -7.206 -4.048 6.015 1.00 97.12 213 LEU A CA 1
ATOM 1733 C C . LEU A 1 213 ? -8.670 -4.209 6.453 1.00 97.12 213 LEU A C 1
ATOM 1735 O O . LEU A 1 213 ? -9.344 -5.096 5.930 1.00 97.12 213 LEU A O 1
ATOM 1739 N N . SER A 1 214 ? -9.174 -3.373 7.363 1.00 96.88 214 SER A N 1
ATOM 1740 C CA . SER A 1 214 ? -10.537 -3.475 7.901 1.00 96.88 214 SER A CA 1
ATOM 1741 C C . SER A 1 214 ? -11.614 -2.842 7.015 1.00 96.88 214 SER A C 1
ATOM 1743 O O . SER A 1 214 ? -12.749 -3.321 7.007 1.00 96.88 214 SER A O 1
ATOM 1745 N N . TRP A 1 215 ? -11.275 -1.789 6.268 1.00 96.69 215 TRP A N 1
ATOM 1746 C CA . TRP A 1 215 ? -12.214 -1.073 5.405 1.00 96.69 215 TRP A CA 1
ATOM 1747 C C . TRP A 1 215 ? -12.572 -1.906 4.162 1.00 96.69 215 TRP A C 1
ATOM 1749 O O . TRP A 1 215 ? -11.660 -2.349 3.467 1.00 96.69 215 TRP A O 1
ATOM 1759 N N . PRO A 1 216 ? -13.857 -2.153 3.841 1.00 94.88 216 PRO A N 1
ATOM 1760 C CA . PRO A 1 216 ? -14.246 -3.153 2.840 1.00 94.88 216 PRO A CA 1
ATOM 1761 C C . PRO A 1 216 ? -13.900 -2.760 1.400 1.00 94.88 216 PRO A C 1
ATOM 1763 O O . PRO A 1 216 ? -13.750 -3.644 0.559 1.00 94.88 216 PRO A O 1
ATOM 1766 N N . PHE A 1 217 ? -13.751 -1.465 1.108 1.00 93.69 217 PHE A N 1
ATOM 1767 C CA . PHE A 1 217 ? -13.420 -1.005 -0.237 1.00 93.69 217 PHE A CA 1
ATOM 1768 C C . PHE A 1 217 ? -12.019 -1.466 -0.677 1.00 93.69 217 PHE A C 1
ATOM 1770 O O . PHE A 1 217 ? -11.095 -1.589 0.135 1.00 93.69 217 PHE A O 1
ATOM 1777 N N . GLY A 1 218 ? -11.875 -1.706 -1.982 1.00 91.12 218 GLY A N 1
ATOM 1778 C CA . GLY A 1 218 ? -10.640 -2.119 -2.636 1.00 91.12 218 GLY A CA 1
ATOM 1779 C C . GLY A 1 218 ? -10.521 -3.637 -2.697 1.00 91.12 218 GLY A C 1
ATOM 1780 O O . GLY A 1 218 ? -9.985 -4.271 -1.794 1.00 91.12 218 GLY A O 1
ATOM 1781 N N . GLU A 1 219 ? -10.987 -4.258 -3.775 1.00 90.38 219 GLU A N 1
ATOM 1782 C CA . GLU A 1 219 ? -10.974 -5.721 -3.880 1.00 90.38 219 GLU A CA 1
ATOM 1783 C C . GLU A 1 219 ? -9.550 -6.304 -3.772 1.00 90.38 219 GLU A C 1
ATOM 1785 O O . GLU A 1 219 ? -9.333 -7.344 -3.142 1.00 90.38 219 GLU A O 1
ATOM 1790 N N . LYS A 1 220 ? -8.569 -5.595 -4.344 1.00 94.25 220 LYS A N 1
ATOM 1791 C CA . LYS A 1 220 ? -7.175 -6.026 -4.475 1.00 94.25 220 LYS A CA 1
ATOM 1792 C C . LYS A 1 220 ? -6.267 -5.018 -3.781 1.00 94.25 220 LYS A C 1
ATOM 1794 O O . LYS A 1 220 ? -6.049 -3.912 -4.267 1.00 94.25 220 LYS A O 1
ATOM 1799 N N . VAL A 1 221 ? -5.750 -5.401 -2.620 1.00 94.62 221 VAL A N 1
ATOM 1800 C CA . VAL A 1 221 ? -4.916 -4.543 -1.772 1.00 94.62 221 VAL A CA 1
ATOM 1801 C C . VAL A 1 221 ? -3.483 -5.056 -1.703 1.00 94.62 221 VAL A C 1
ATOM 1803 O O . VAL A 1 221 ? -3.261 -6.263 -1.609 1.00 94.62 221 VAL A O 1
ATOM 1806 N N . LEU A 1 222 ? -2.506 -4.147 -1.707 1.00 94.12 222 LEU A N 1
ATOM 1807 C CA . LEU A 1 222 ? -1.090 -4.475 -1.543 1.00 94.12 222 LEU A CA 1
ATOM 1808 C C . LEU A 1 222 ? -0.612 -4.037 -0.156 1.00 94.12 222 LEU A C 1
ATOM 1810 O O . LEU A 1 222 ? -0.590 -2.846 0.172 1.00 94.12 222 LEU A O 1
ATOM 1814 N N . ILE A 1 223 ? -0.228 -5.022 0.656 1.00 93.12 223 ILE A N 1
ATOM 1815 C CA . ILE A 1 223 ? 0.428 -4.805 1.948 1.00 93.12 223 ILE A CA 1
ATOM 1816 C C . ILE A 1 223 ? 1.940 -4.720 1.768 1.00 93.12 223 ILE A C 1
ATOM 1818 O O . ILE A 1 223 ? 2.525 -5.382 0.914 1.00 93.12 223 ILE A O 1
ATOM 1822 N N . TRP A 1 224 ? 2.571 -3.900 2.597 1.00 94.06 224 TRP A N 1
ATOM 1823 C CA . TRP A 1 224 ? 3.990 -3.603 2.490 1.00 94.06 224 TRP A CA 1
ATOM 1824 C C . TRP A 1 224 ? 4.836 -4.462 3.436 1.00 94.06 224 TRP A C 1
ATOM 1826 O O . TRP A 1 224 ? 4.426 -4.797 4.551 1.00 94.06 224 TRP A O 1
ATOM 1836 N N . GLY A 1 225 ? 6.037 -4.802 2.980 1.00 94.69 225 GLY A N 1
ATOM 1837 C CA . GLY A 1 225 ? 7.087 -5.417 3.775 1.00 94.69 225 GLY A CA 1
ATOM 1838 C C . GLY A 1 225 ? 8.433 -4.909 3.286 1.00 94.69 225 GLY A C 1
ATOM 1839 O O . GLY A 1 225 ? 8.797 -5.149 2.138 1.00 94.69 225 GLY A O 1
ATOM 1840 N N . GLY A 1 226 ? 9.155 -4.200 4.143 1.00 95.12 226 GLY A N 1
ATOM 1841 C CA . GLY A 1 226 ? 10.388 -3.529 3.775 1.00 95.12 226 GLY A CA 1
ATOM 1842 C C . GLY A 1 226 ? 11.515 -3.717 4.779 1.00 95.12 226 GLY A C 1
ATOM 1843 O O . GLY A 1 226 ? 11.533 -4.622 5.622 1.00 95.12 226 GLY A O 1
ATOM 1844 N N . TYR A 1 227 ? 12.487 -2.824 4.655 1.00 95.56 227 TYR A N 1
ATOM 1845 C CA . TYR A 1 227 ? 13.686 -2.764 5.471 1.00 95.56 227 TYR A CA 1
ATOM 1846 C C . TYR A 1 227 ? 13.956 -1.331 5.928 1.00 95.56 227 TYR A C 1
ATOM 1848 O O . TYR A 1 227 ? 13.433 -0.371 5.363 1.00 95.56 227 TYR A O 1
ATOM 1856 N N . GLY A 1 228 ? 14.779 -1.200 6.964 1.00 94.81 228 GLY A N 1
ATOM 1857 C CA . GLY A 1 228 ? 15.154 0.067 7.555 1.00 94.81 228 GLY A CA 1
ATOM 1858 C C . GLY A 1 228 ? 16.372 0.692 6.884 1.00 94.81 228 GLY A C 1
ATOM 1859 O O . GLY A 1 228 ? 17.318 0.006 6.489 1.00 94.81 228 GLY A O 1
ATOM 1860 N N . TRP A 1 229 ? 16.343 2.014 6.733 1.00 93.56 229 TRP A N 1
ATOM 1861 C CA . TRP A 1 229 ? 17.337 2.765 5.967 1.00 93.56 229 TRP A CA 1
ATOM 1862 C C . TRP A 1 229 ? 17.498 4.199 6.485 1.00 93.56 229 TRP A C 1
ATOM 1864 O O . TRP A 1 229 ? 16.605 4.777 7.110 1.00 93.56 229 TRP A O 1
ATOM 1874 N N . ARG A 1 230 ? 18.670 4.784 6.211 1.00 91.94 230 ARG A N 1
ATOM 1875 C CA . ARG A 1 230 ? 19.070 6.130 6.672 1.00 91.94 230 ARG A CA 1
ATOM 1876 C C . ARG A 1 230 ? 19.017 7.174 5.566 1.00 91.94 230 ARG A C 1
ATOM 1878 O O . ARG A 1 230 ? 18.784 8.348 5.841 1.00 91.94 230 ARG A O 1
ATOM 1885 N N . ASP A 1 231 ? 19.255 6.726 4.342 1.00 89.88 231 ASP A N 1
ATOM 1886 C CA . ASP A 1 231 ? 19.285 7.538 3.140 1.00 89.88 231 ASP A CA 1
ATOM 1887 C C . ASP A 1 231 ? 18.513 6.842 2.013 1.00 89.88 231 ASP A C 1
ATOM 1889 O O . ASP A 1 231 ? 18.425 5.612 1.997 1.00 89.88 231 ASP A O 1
ATOM 1893 N N . LEU A 1 232 ? 17.948 7.627 1.094 1.00 89.19 232 LEU A N 1
ATOM 1894 C CA . LEU A 1 232 ? 17.136 7.133 -0.023 1.00 89.19 232 LEU A CA 1
ATOM 1895 C C . LEU A 1 232 ? 17.939 6.266 -1.003 1.00 89.19 232 LEU A C 1
ATOM 1897 O O . LEU A 1 232 ? 17.352 5.514 -1.776 1.00 89.19 232 LEU A O 1
ATOM 1901 N N . THR A 1 233 ? 19.268 6.353 -0.956 1.00 86.69 233 THR A N 1
ATOM 1902 C CA . THR A 1 233 ? 20.188 5.556 -1.777 1.00 86.69 233 THR A CA 1
ATOM 1903 C C . THR A 1 233 ? 20.530 4.189 -1.174 1.00 86.69 233 THR A C 1
ATOM 1905 O O . THR A 1 233 ? 21.171 3.368 -1.829 1.00 86.69 233 THR A O 1
ATOM 1908 N N . HIS A 1 234 ? 20.129 3.907 0.070 1.00 88.31 234 HIS A N 1
ATOM 1909 C CA . HIS A 1 234 ? 20.495 2.659 0.738 1.00 88.31 234 HIS A CA 1
ATOM 1910 C C . HIS A 1 234 ? 19.665 1.459 0.256 1.00 88.31 234 HIS A C 1
ATOM 1912 O O . HIS A 1 234 ? 18.432 1.449 0.320 1.00 88.31 234 HIS A O 1
ATOM 1918 N N . GLY A 1 235 ? 20.369 0.393 -0.126 1.00 87.69 235 GLY A N 1
ATOM 1919 C CA . GLY A 1 235 ? 19.792 -0.933 -0.349 1.00 87.69 235 GLY A CA 1
ATOM 1920 C C . GLY A 1 235 ? 19.407 -1.676 0.945 1.00 87.69 235 GLY A C 1
ATOM 1921 O O . GLY A 1 235 ? 19.590 -1.145 2.047 1.00 87.69 235 GLY A O 1
ATOM 1922 N N . PRO A 1 236 ? 18.893 -2.915 0.834 1.00 91.06 236 PRO A N 1
ATOM 1923 C CA . PRO A 1 236 ? 18.517 -3.762 1.965 1.00 91.06 236 PRO A CA 1
ATOM 1924 C C . PRO A 1 236 ? 19.695 -4.071 2.906 1.00 91.06 236 PRO A C 1
ATOM 1926 O O . PRO A 1 236 ? 20.854 -3.824 2.560 1.00 91.06 236 PRO A O 1
ATOM 1929 N N . PRO A 1 237 ? 19.431 -4.565 4.129 1.00 91.94 237 PRO A N 1
ATOM 1930 C CA . PRO A 1 237 ? 20.460 -4.889 5.119 1.00 91.94 237 PRO A CA 1
ATOM 1931 C C . PRO A 1 237 ? 21.523 -5.833 4.544 1.00 91.94 237 PRO A C 1
ATOM 1933 O O . PRO A 1 237 ? 21.189 -6.693 3.738 1.00 91.94 237 PRO A O 1
ATOM 1936 N N . GLY A 1 238 ? 22.793 -5.654 4.917 1.00 88.25 238 GLY A N 1
ATOM 1937 C CA . GLY A 1 238 ? 23.921 -6.459 4.425 1.00 88.25 238 GLY A CA 1
ATOM 1938 C C . GLY A 1 238 ? 24.699 -5.814 3.274 1.00 88.25 238 GLY A C 1
ATOM 1939 O O . GLY A 1 238 ? 25.911 -5.985 3.183 1.00 88.25 238 GLY A O 1
ATOM 1940 N N . CYS A 1 239 ? 24.058 -4.975 2.456 1.00 84.81 239 CYS A N 1
ATOM 1941 C CA . CYS A 1 239 ? 24.722 -4.345 1.303 1.00 84.81 239 CYS A CA 1
ATOM 1942 C C . CYS A 1 239 ? 25.730 -3.249 1.634 1.00 84.81 239 CYS A C 1
ATOM 1944 O O . CYS A 1 239 ? 26.457 -2.803 0.758 1.00 84.81 239 CYS A O 1
ATOM 1946 N N . ASP A 1 240 ? 25.738 -2.736 2.860 1.00 79.06 240 ASP A N 1
ATOM 1947 C CA . ASP A 1 240 ? 26.810 -1.860 3.342 1.00 79.06 240 ASP A CA 1
ATOM 1948 C C . ASP A 1 240 ? 28.118 -2.600 3.618 1.00 79.06 240 ASP A C 1
ATOM 1950 O O . ASP A 1 240 ? 29.142 -1.949 3.792 1.00 79.06 240 ASP A O 1
ATOM 1954 N N . LYS A 1 241 ? 28.084 -3.933 3.691 1.00 73.81 241 LYS A N 1
ATOM 1955 C CA . LYS A 1 241 ? 29.231 -4.761 4.079 1.00 73.81 241 LYS A CA 1
ATOM 1956 C C . LYS A 1 241 ? 30.003 -5.315 2.875 1.00 73.81 241 LYS A C 1
ATOM 1958 O O . LYS A 1 241 ? 31.014 -5.978 3.071 1.00 73.81 241 LYS A O 1
ATOM 1963 N N . SER A 1 242 ? 29.509 -5.126 1.650 1.00 61.53 242 SER A N 1
ATOM 1964 C CA . SER A 1 242 ? 30.106 -5.724 0.452 1.00 61.53 242 SER A CA 1
ATOM 1965 C C . SER A 1 242 ? 31.237 -4.859 -0.112 1.00 61.53 242 SER A C 1
ATOM 1967 O O . SER A 1 242 ? 30.979 -3.779 -0.636 1.00 61.53 242 SER A O 1
ATOM 1969 N N . ASP A 1 243 ? 32.466 -5.383 -0.088 1.00 59.38 243 ASP A N 1
ATOM 1970 C CA . ASP A 1 243 ? 33.671 -4.788 -0.701 1.00 59.38 243 ASP A CA 1
ATOM 1971 C C . ASP A 1 243 ? 33.774 -5.033 -2.233 1.00 59.38 243 ASP A C 1
ATOM 1973 O O . ASP A 1 243 ? 34.854 -4.930 -2.814 1.00 59.38 243 ASP A O 1
ATOM 1977 N N . GLY A 1 244 ? 32.679 -5.396 -2.917 1.00 57.28 244 GLY A N 1
ATOM 1978 C CA . GLY A 1 244 ? 32.692 -5.782 -4.338 1.00 57.28 244 GLY A CA 1
ATOM 1979 C C . GLY A 1 244 ? 31.456 -5.347 -5.133 1.00 57.28 244 GLY A C 1
ATOM 1980 O O . GLY A 1 244 ? 30.492 -4.842 -4.568 1.00 57.28 244 GLY A O 1
ATOM 1981 N N . ASP A 1 245 ? 31.476 -5.594 -6.451 1.00 63.72 245 ASP A N 1
ATOM 1982 C CA . ASP A 1 245 ? 30.461 -5.181 -7.449 1.00 63.72 245 ASP A CA 1
ATOM 1983 C C . ASP A 1 245 ? 29.022 -5.710 -7.199 1.00 63.72 245 ASP A C 1
ATOM 1985 O O . ASP A 1 245 ? 28.117 -5.382 -7.964 1.00 63.72 245 ASP A O 1
ATOM 1989 N N . HIS A 1 246 ? 28.789 -6.552 -6.181 1.00 69.88 246 HIS A N 1
ATOM 1990 C CA . HIS A 1 2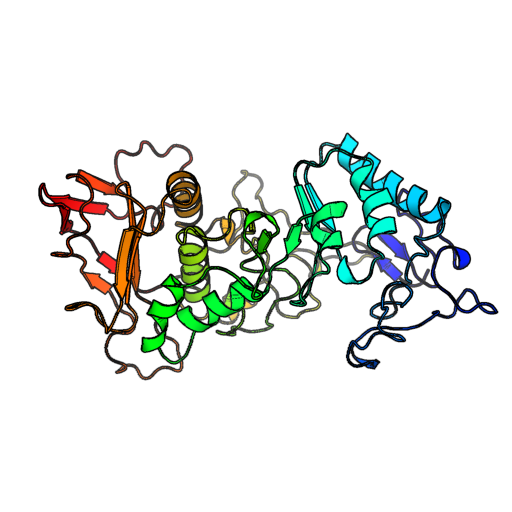46 ? 27.511 -7.240 -5.947 1.00 69.88 246 HIS A CA 1
ATOM 1991 C C . HIS A 1 246 ? 27.088 -7.155 -4.475 1.00 69.88 246 HIS A C 1
ATOM 1993 O O . HIS A 1 246 ? 27.834 -7.578 -3.588 1.00 69.88 246 HIS A O 1
ATOM 1999 N N . CYS A 1 247 ? 25.864 -6.679 -4.208 1.00 78.69 247 CYS A N 1
ATOM 2000 C CA . CYS A 1 247 ? 25.290 -6.793 -2.868 1.00 78.69 247 CYS A CA 1
ATOM 2001 C C . CYS A 1 247 ? 24.858 -8.242 -2.589 1.00 78.69 247 CYS A C 1
ATOM 2003 O O . CYS A 1 247 ? 24.164 -8.860 -3.393 1.00 78.69 247 CYS A O 1
ATOM 2005 N N . THR A 1 248 ? 25.183 -8.737 -1.391 1.00 85.06 248 THR A N 1
ATOM 2006 C CA . THR A 1 248 ? 24.512 -9.893 -0.780 1.00 85.06 248 THR A CA 1
ATOM 2007 C C . THR A 1 248 ? 23.701 -9.421 0.432 1.00 85.06 248 THR A C 1
ATOM 2009 O O . THR A 1 248 ? 24.303 -9.065 1.447 1.00 85.06 248 THR A O 1
ATOM 2012 N N . PRO A 1 249 ? 22.358 -9.359 0.347 1.00 89.06 249 PRO A N 1
ATOM 2013 C CA . PRO A 1 249 ? 21.533 -8.967 1.483 1.00 89.06 249 PRO A CA 1
ATOM 2014 C C . PRO A 1 249 ? 21.635 -9.968 2.641 1.00 89.06 249 PRO A C 1
ATOM 2016 O O . PRO A 1 249 ? 21.734 -11.175 2.415 1.00 89.06 249 PRO A O 1
ATOM 2019 N N . ASP A 1 250 ? 21.550 -9.476 3.877 1.00 91.75 250 ASP A N 1
ATOM 2020 C CA . ASP A 1 250 ? 21.413 -10.321 5.064 1.00 91.75 250 ASP A CA 1
ATOM 2021 C C . ASP A 1 250 ? 20.099 -11.123 4.964 1.00 91.75 250 ASP A C 1
ATOM 2023 O O . ASP A 1 250 ? 19.059 -10.590 4.563 1.00 91.75 250 ASP A O 1
ATOM 2027 N N . SER A 1 251 ? 20.119 -12.398 5.361 1.00 94.50 251 SER A N 1
ATOM 2028 C CA . SER A 1 251 ? 18.908 -13.227 5.400 1.00 94.50 251 SER A CA 1
ATOM 2029 C C . SER A 1 251 ? 17.840 -12.611 6.312 1.00 94.50 251 SER A C 1
ATOM 2031 O O . SER A 1 251 ? 18.144 -12.062 7.370 1.00 94.50 251 SER A O 1
ATOM 2033 N N . VAL A 1 252 ? 16.566 -12.725 5.921 1.00 96.00 252 VAL A N 1
ATOM 2034 C CA . VAL A 1 252 ? 15.433 -12.377 6.800 1.00 96.00 252 VAL A CA 1
ATOM 2035 C C . VAL A 1 252 ? 15.322 -13.366 7.959 1.00 96.00 252 VAL A C 1
ATOM 2037 O O . VAL A 1 252 ? 14.843 -12.993 9.025 1.00 96.00 252 VAL A O 1
ATOM 2040 N N . TYR A 1 253 ? 15.734 -14.616 7.752 1.00 96.19 253 TYR A N 1
ATOM 2041 C CA . TYR A 1 253 ? 15.634 -15.687 8.738 1.00 96.19 253 TYR A CA 1
ATOM 2042 C C . TYR A 1 253 ? 17.000 -16.032 9.323 1.00 96.19 253 TYR A C 1
ATOM 2044 O O . TYR A 1 253 ? 17.992 -16.060 8.590 1.00 96.19 253 TYR A O 1
ATOM 2052 N N . ASP A 1 254 ? 17.032 -16.313 10.623 1.00 94.38 254 ASP A N 1
ATOM 2053 C CA . ASP A 1 254 ? 18.193 -16.920 11.272 1.00 94.38 254 ASP A CA 1
ATOM 2054 C C . ASP A 1 254 ? 18.320 -18.422 10.953 1.00 94.38 254 ASP A C 1
ATOM 2056 O O . ASP A 1 254 ? 17.508 -18.996 10.221 1.00 94.38 254 ASP A O 1
ATOM 2060 N N . GLU A 1 255 ? 19.371 -19.054 11.480 1.00 95.12 255 GLU A N 1
ATOM 2061 C CA . GLU A 1 255 ? 19.680 -20.476 11.260 1.00 95.12 255 GLU A CA 1
ATOM 2062 C C . GLU A 1 255 ? 18.593 -21.420 11.802 1.00 95.12 255 GLU A C 1
ATOM 2064 O O . GLU A 1 255 ? 18.415 -22.518 11.277 1.00 95.12 255 GLU A O 1
ATOM 2069 N N . ASP A 1 256 ? 17.825 -20.968 12.796 1.00 94.88 256 ASP A N 1
ATOM 2070 C CA . ASP A 1 256 ? 16.712 -21.707 13.397 1.00 94.88 256 ASP A CA 1
ATOM 2071 C C . ASP A 1 256 ? 15.375 -21.462 12.661 1.00 94.88 256 ASP A C 1
ATOM 2073 O O . ASP A 1 256 ? 14.345 -22.056 12.991 1.00 94.88 256 ASP A O 1
ATOM 2077 N N . GLY A 1 257 ? 15.368 -20.596 11.640 1.00 92.00 257 GLY A N 1
ATOM 2078 C CA . GLY A 1 257 ? 14.190 -20.265 10.840 1.00 92.00 257 GLY A CA 1
ATOM 2079 C C . GLY A 1 257 ? 13.287 -19.185 11.446 1.00 92.00 257 GLY A C 1
ATOM 2080 O O . GLY A 1 257 ? 12.150 -19.013 10.988 1.00 92.00 257 GLY A O 1
ATOM 2081 N N . HIS A 1 258 ? 13.752 -18.427 12.441 1.00 91.44 258 HIS A N 1
ATOM 2082 C CA . HIS A 1 258 ? 13.023 -17.279 12.981 1.00 91.44 258 HIS A CA 1
ATOM 2083 C C . HIS A 1 258 ? 13.281 -16.023 12.150 1.00 91.44 258 HIS A C 1
ATOM 2085 O O . HIS A 1 258 ? 14.405 -15.720 11.757 1.00 91.44 258 HIS A O 1
ATOM 2091 N N . ALA A 1 259 ? 12.225 -15.251 11.888 1.00 92.81 259 ALA A N 1
ATOM 2092 C CA . ALA A 1 259 ? 12.339 -14.012 11.127 1.00 92.81 259 ALA A CA 1
ATOM 2093 C C . ALA A 1 259 ? 12.916 -12.875 11.995 1.00 92.81 259 ALA A C 1
ATOM 2095 O O . ALA A 1 259 ? 12.336 -12.516 13.021 1.00 92.81 259 ALA A O 1
ATOM 2096 N N . GLN A 1 260 ? 14.001 -12.246 11.546 1.00 93.56 260 GLN A N 1
ATOM 2097 C CA . GLN A 1 260 ? 14.723 -11.155 12.213 1.00 93.56 260 GLN A CA 1
ATOM 2098 C C . GLN A 1 260 ? 14.073 -9.777 11.984 1.00 93.56 260 GLN A C 1
ATOM 2100 O O . GLN A 1 260 ? 14.713 -8.785 11.627 1.00 93.56 260 GLN A O 1
ATOM 2105 N N . CYS A 1 261 ? 12.765 -9.704 12.190 1.00 95.56 261 CYS A N 1
ATOM 2106 C CA . CYS A 1 261 ? 11.955 -8.530 11.884 1.00 95.56 261 CYS A CA 1
ATOM 2107 C C . CYS A 1 261 ? 11.927 -7.507 13.023 1.00 95.56 261 CYS A C 1
ATOM 2109 O O . CYS A 1 261 ? 12.136 -7.845 14.189 1.00 95.56 261 CYS A O 1
ATOM 2111 N N . MET A 1 262 ? 11.663 -6.242 12.695 1.00 96.19 262 MET A N 1
ATOM 2112 C CA . MET A 1 262 ? 11.391 -5.208 13.693 1.00 96.19 262 MET A CA 1
ATOM 2113 C C . MET A 1 262 ? 10.106 -5.563 14.465 1.00 96.19 262 MET A C 1
ATOM 2115 O O . MET A 1 262 ? 9.120 -5.959 13.836 1.00 96.19 262 MET A O 1
ATOM 2119 N N . PRO A 1 263 ? 10.080 -5.427 15.805 1.00 94.69 263 PRO A N 1
ATOM 2120 C CA . PRO A 1 263 ? 8.852 -5.619 16.571 1.00 94.69 263 PRO A CA 1
ATOM 2121 C C . PRO A 1 263 ? 7.793 -4.580 16.183 1.00 94.69 263 PRO A C 1
ATOM 2123 O O . PRO A 1 263 ? 8.121 -3.494 15.703 1.00 94.69 263 PRO A O 1
ATOM 2126 N N . ALA A 1 264 ? 6.520 -4.904 16.422 1.00 95.56 264 ALA A N 1
ATOM 2127 C CA . ALA A 1 264 ? 5.436 -3.956 16.198 1.00 95.56 264 ALA A CA 1
ATOM 2128 C C . ALA A 1 264 ? 5.662 -2.680 17.038 1.00 95.56 264 ALA A C 1
ATOM 2130 O O . ALA A 1 264 ? 6.000 -2.782 18.223 1.00 95.56 264 ALA A O 1
ATOM 2131 N N . PRO A 1 265 ? 5.508 -1.485 16.449 1.00 95.50 265 PRO A N 1
ATOM 2132 C CA . PRO A 1 265 ? 5.743 -0.235 17.153 1.00 95.50 265 PRO A CA 1
ATOM 2133 C C . PRO A 1 265 ? 4.661 0.014 18.207 1.00 95.50 265 PRO A C 1
ATOM 2135 O O . PRO A 1 265 ? 3.484 -0.240 17.973 1.00 95.50 265 PRO A O 1
ATOM 2138 N N . THR A 1 266 ? 5.060 0.572 19.348 1.00 93.62 266 THR A N 1
ATOM 2139 C CA . THR A 1 266 ? 4.157 0.986 20.440 1.00 93.62 266 THR A CA 1
ATOM 2140 C C . THR A 1 266 ? 4.112 2.502 20.632 1.00 93.62 266 THR A C 1
ATOM 2142 O O . THR A 1 266 ? 3.395 2.999 21.495 1.00 93.62 266 THR A O 1
ATOM 2145 N N . VAL A 1 267 ? 4.887 3.240 19.835 1.00 92.31 267 VAL A N 1
ATOM 2146 C CA . VAL A 1 267 ? 5.039 4.697 19.902 1.00 92.31 267 VAL A CA 1
ATOM 2147 C C . VAL A 1 267 ? 4.999 5.296 18.500 1.00 92.31 267 VAL A C 1
ATOM 2149 O O . VAL A 1 267 ? 5.331 4.616 17.524 1.00 92.31 267 VAL A O 1
ATOM 2152 N N . SER A 1 268 ? 4.610 6.565 18.412 1.00 91.56 268 SER A N 1
ATOM 2153 C CA . SER A 1 268 ? 4.610 7.361 17.183 1.00 91.56 268 SER A CA 1
ATOM 2154 C C . SER A 1 268 ? 5.304 8.697 17.442 1.00 91.56 268 SER A C 1
ATOM 2156 O O . SER A 1 268 ? 4.925 9.353 18.411 1.00 91.56 268 SER A O 1
ATOM 2158 N N . PRO A 1 269 ? 6.241 9.130 16.579 1.00 93.56 269 PRO A N 1
ATOM 2159 C CA . PRO A 1 269 ? 6.938 8.337 15.570 1.00 93.56 269 PRO A CA 1
ATOM 2160 C C . PRO A 1 269 ? 7.856 7.288 16.225 1.00 93.56 269 PRO A C 1
ATOM 2162 O O . PRO A 1 269 ? 7.981 7.202 17.448 1.00 93.56 269 PRO A O 1
ATOM 2165 N N . LEU A 1 270 ? 8.527 6.469 15.413 1.00 95.12 270 LEU A N 1
ATOM 2166 C CA . LEU A 1 270 ? 9.598 5.618 15.934 1.00 95.12 270 LEU A CA 1
ATOM 2167 C C . LEU A 1 270 ? 10.774 6.469 16.449 1.00 95.12 270 LEU A C 1
ATOM 2169 O O . LEU A 1 270 ? 11.143 7.455 15.802 1.00 95.12 270 LEU A O 1
ATOM 2173 N N . PRO A 1 271 ? 11.466 6.046 17.528 1.00 95.12 271 PRO A N 1
ATOM 2174 C CA . PRO A 1 271 ? 12.727 6.660 17.923 1.00 95.12 271 PRO A CA 1
ATOM 2175 C C . PRO A 1 271 ? 13.713 6.679 16.752 1.00 95.12 271 PRO A C 1
ATOM 2177 O O . PRO A 1 271 ? 13.871 5.674 16.055 1.00 95.12 271 PRO A O 1
ATOM 2180 N N . LYS A 1 272 ? 14.426 7.798 16.552 1.00 94.06 272 LYS A N 1
ATOM 2181 C CA . LYS A 1 272 ? 15.344 7.973 15.407 1.00 94.06 272 LYS A CA 1
ATOM 2182 C C . LYS A 1 272 ? 16.368 6.842 15.267 1.00 94.06 272 LYS A C 1
ATOM 2184 O O . LYS A 1 272 ? 16.740 6.519 14.145 1.00 94.06 272 LYS A O 1
ATOM 2189 N N . SER A 1 273 ? 16.819 6.249 16.375 1.00 94.50 273 SER A N 1
ATOM 2190 C CA . SER A 1 273 ? 17.723 5.093 16.373 1.00 94.50 273 SER A CA 1
ATOM 2191 C C . SER A 1 273 ? 17.089 3.869 15.707 1.00 94.50 273 SER A C 1
ATOM 2193 O O . SER A 1 273 ? 17.688 3.319 14.789 1.00 94.50 273 SER A O 1
ATOM 2195 N N . ALA A 1 274 ? 15.868 3.502 16.103 1.00 94.88 274 ALA A N 1
ATOM 2196 C CA . ALA A 1 274 ? 15.111 2.394 15.520 1.00 94.88 274 ALA A CA 1
ATOM 2197 C C . ALA A 1 274 ? 14.685 2.694 14.073 1.00 94.88 274 ALA A C 1
ATOM 2199 O O . ALA A 1 274 ? 14.849 1.865 13.182 1.00 94.88 274 ALA A O 1
ATOM 2200 N N . ALA A 1 275 ? 14.212 3.916 13.805 1.00 95.19 275 ALA A N 1
ATOM 2201 C CA . ALA A 1 275 ? 13.790 4.344 12.472 1.00 95.19 275 ALA A CA 1
ATOM 2202 C C . ALA A 1 275 ? 14.931 4.304 11.435 1.00 95.19 275 ALA A C 1
ATOM 2204 O O . ALA A 1 275 ? 14.670 4.128 10.246 1.00 95.19 275 ALA A O 1
ATOM 2205 N N . ARG A 1 276 ? 16.188 4.470 11.869 1.00 94.50 276 ARG A N 1
ATOM 2206 C CA . ARG A 1 276 ? 17.397 4.513 11.022 1.00 94.50 276 ARG A CA 1
ATOM 2207 C C . ARG A 1 276 ? 18.258 3.248 11.126 1.00 94.50 276 ARG A C 1
ATOM 2209 O O . ARG A 1 276 ? 19.372 3.207 10.586 1.00 94.50 276 ARG A O 1
ATOM 2216 N N . GLU A 1 277 ? 17.783 2.232 11.835 1.00 94.00 277 GLU A N 1
ATOM 2217 C CA . GLU A 1 277 ? 18.467 0.951 11.953 1.00 94.00 277 GLU A CA 1
ATOM 2218 C C . GLU A 1 277 ? 18.392 0.188 10.622 1.00 94.00 277 GLU A C 1
ATOM 2220 O O . GLU A 1 277 ? 17.334 0.102 10.001 1.00 94.00 277 GLU A O 1
ATOM 2225 N N . ARG A 1 278 ? 19.521 -0.365 10.162 1.00 92.88 278 ARG A N 1
ATOM 2226 C CA . ARG A 1 278 ? 19.580 -1.157 8.926 1.00 92.88 278 ARG A CA 1
ATOM 2227 C C . ARG A 1 278 ? 19.207 -2.610 9.203 1.00 92.88 278 ARG A C 1
ATOM 2229 O O . ARG A 1 278 ? 20.083 -3.449 9.370 1.00 92.88 278 ARG A O 1
ATOM 2236 N N . ARG A 1 279 ? 17.907 -2.891 9.260 1.00 94.19 279 ARG A N 1
ATOM 2237 C CA . ARG A 1 279 ? 17.353 -4.231 9.522 1.00 94.19 279 ARG A CA 1
ATOM 2238 C C . ARG A 1 279 ? 16.095 -4.501 8.707 1.00 94.19 279 ARG A C 1
ATOM 2240 O O . ARG A 1 279 ? 15.497 -3.570 8.173 1.00 94.19 279 ARG A O 1
ATOM 2247 N N . TRP A 1 280 ? 15.650 -5.749 8.656 1.00 97.56 280 TRP A N 1
ATOM 2248 C CA . TRP A 1 280 ? 14.331 -6.081 8.124 1.00 97.56 280 TRP A CA 1
ATOM 2249 C C . TRP A 1 280 ? 13.235 -5.519 9.037 1.00 97.56 280 TRP A C 1
ATOM 2251 O O . TRP A 1 280 ? 13.276 -5.707 10.255 1.00 97.56 280 TRP A O 1
ATOM 2261 N N . VAL A 1 281 ? 12.270 -4.797 8.459 1.00 97.50 281 VAL A N 1
ATOM 2262 C CA . VAL A 1 281 ? 11.148 -4.209 9.211 1.00 97.50 281 VAL A CA 1
ATOM 2263 C C . VAL A 1 281 ? 10.007 -5.214 9.286 1.00 97.50 281 VAL A C 1
ATOM 2265 O O . VAL A 1 281 ? 9.541 -5.524 10.379 1.00 97.50 281 VAL A O 1
ATOM 2268 N N . CYS A 1 282 ? 9.630 -5.784 8.139 1.00 96.94 282 CYS A N 1
ATOM 2269 C CA . CYS A 1 282 ? 8.560 -6.771 8.013 1.00 96.94 282 CYS A CA 1
ATOM 2270 C C . CYS A 1 282 ? 7.214 -6.300 8.589 1.00 96.94 282 CYS A C 1
ATOM 2272 O O . CYS A 1 282 ? 6.603 -6.984 9.406 1.00 96.94 282 CYS A O 1
ATOM 2274 N N . GLU A 1 283 ? 6.723 -5.156 8.133 1.00 96.62 283 GLU A N 1
ATOM 2275 C CA . GLU A 1 283 ? 5.459 -4.560 8.568 1.00 96.62 283 GLU A CA 1
ATOM 2276 C C . GLU A 1 283 ? 4.295 -5.564 8.467 1.00 96.62 283 GLU A C 1
ATOM 2278 O O . GLU A 1 283 ? 3.491 -5.684 9.383 1.00 96.62 283 GLU A O 1
ATOM 2283 N N . HIS A 1 284 ? 4.281 -6.395 7.417 1.00 95.00 284 HIS A N 1
ATOM 2284 C CA . HIS A 1 284 ? 3.337 -7.507 7.236 1.00 95.00 284 HIS A CA 1
ATOM 2285 C C . HIS A 1 284 ? 3.322 -8.569 8.363 1.00 95.00 284 HIS A C 1
ATOM 2287 O O . HIS A 1 284 ? 2.415 -9.399 8.404 1.00 95.00 284 HIS A O 1
ATOM 2293 N N . ARG A 1 285 ? 4.315 -8.580 9.263 1.00 94.81 285 ARG A N 1
ATOM 2294 C CA . ARG A 1 285 ? 4.430 -9.492 10.420 1.00 94.81 285 ARG A CA 1
ATOM 2295 C C . ARG A 1 285 ? 4.125 -8.827 11.751 1.00 94.81 285 ARG A C 1
ATOM 2297 O O . ARG A 1 285 ? 4.170 -9.501 12.779 1.00 94.81 285 ARG A O 1
ATOM 2304 N N . TRP A 1 286 ? 3.848 -7.528 11.764 1.00 95.94 286 TRP A N 1
ATOM 2305 C CA . TRP A 1 286 ? 3.480 -6.855 12.999 1.00 95.94 286 TRP A CA 1
ATOM 2306 C C . TRP A 1 286 ? 2.193 -7.446 13.574 1.00 95.94 286 TRP A C 1
ATOM 2308 O O . TRP A 1 286 ? 1.297 -7.890 12.850 1.00 95.94 286 TRP A O 1
ATOM 2318 N N . GLN A 1 287 ? 2.122 -7.471 14.903 1.00 95.00 287 GLN A N 1
ATOM 2319 C CA . GLN A 1 287 ? 0.995 -8.030 15.638 1.00 95.00 287 GLN A CA 1
ATOM 2320 C C . GLN A 1 287 ? -0.331 -7.447 15.135 1.00 95.00 287 GLN A C 1
ATOM 2322 O O . GLN A 1 287 ? -0.474 -6.248 14.925 1.00 95.00 287 GLN A O 1
ATOM 2327 N N . GLY A 1 288 ? -1.317 -8.305 14.921 1.00 95.12 288 GLY A N 1
ATOM 2328 C CA . GLY A 1 288 ? -2.628 -7.936 14.409 1.00 95.12 288 GLY A CA 1
ATOM 2329 C C . GLY A 1 288 ? -2.734 -7.939 12.890 1.00 95.12 288 GLY A C 1
ATOM 2330 O O . GLY A 1 288 ? -3.835 -8.134 12.395 1.00 95.12 288 GLY A O 1
ATOM 2331 N N . VAL A 1 289 ? -1.646 -7.810 12.120 1.00 96.19 289 VAL A N 1
ATOM 2332 C CA . VAL A 1 289 ? -1.742 -7.765 10.645 1.00 96.19 289 VAL A CA 1
ATOM 2333 C C . VAL A 1 289 ? -2.297 -9.074 10.087 1.00 96.19 289 VAL A C 1
ATOM 2335 O O . VAL A 1 289 ? -3.262 -9.056 9.327 1.00 96.19 289 VAL A O 1
ATOM 2338 N N . ALA A 1 290 ? -1.777 -10.223 10.530 1.00 93.56 290 ALA A N 1
ATOM 2339 C CA . ALA A 1 290 ? -2.299 -11.533 10.129 1.00 93.56 290 ALA A CA 1
ATOM 2340 C C . ALA A 1 290 ? -3.779 -11.725 10.522 1.00 93.56 290 ALA A C 1
ATOM 2342 O O . ALA A 1 290 ? -4.564 -12.291 9.757 1.00 93.56 290 ALA A O 1
ATOM 2343 N N . GLY A 1 291 ? -4.161 -11.224 11.702 1.00 95.44 291 GLY A N 1
ATOM 2344 C CA . GLY A 1 291 ? -5.542 -11.135 12.175 1.00 95.44 291 GLY A CA 1
ATOM 2345 C C . GLY A 1 291 ? -6.434 -10.330 11.236 1.00 95.44 291 GLY A C 1
ATOM 2346 O O . GLY A 1 291 ? -7.437 -10.837 10.735 1.00 95.44 291 GLY A O 1
ATOM 2347 N N . MET A 1 292 ? -6.012 -9.109 10.919 1.00 96.94 292 MET A N 1
ATOM 2348 C CA . MET A 1 292 ? -6.732 -8.195 10.038 1.00 96.94 292 MET A CA 1
ATOM 2349 C C . MET A 1 292 ? -6.797 -8.677 8.587 1.00 96.94 292 MET A C 1
ATOM 2351 O O . MET A 1 292 ? -7.783 -8.408 7.909 1.00 96.94 292 MET A O 1
ATOM 2355 N N . MET A 1 293 ? -5.818 -9.449 8.106 1.00 94.75 293 MET A N 1
ATOM 2356 C CA . MET A 1 293 ? -5.925 -10.119 6.804 1.00 94.75 293 MET A CA 1
ATOM 2357 C C . MET A 1 293 ? -7.074 -11.136 6.775 1.00 94.75 293 MET A C 1
ATOM 2359 O O . MET A 1 293 ? -7.800 -11.212 5.783 1.00 94.75 293 MET A O 1
ATOM 2363 N N . HIS A 1 294 ? -7.276 -11.898 7.856 1.00 93.62 294 HIS A N 1
ATOM 2364 C CA . HIS A 1 294 ? -8.411 -12.824 7.937 1.00 93.62 294 HIS A CA 1
ATOM 2365 C C . HIS A 1 294 ? -9.727 -12.090 8.129 1.00 93.62 294 HIS A C 1
ATOM 2367 O O . HIS A 1 294 ? -10.695 -12.444 7.460 1.00 93.62 294 HIS A O 1
ATOM 2373 N N . PHE A 1 295 ? -9.744 -11.044 8.962 1.00 96.50 295 PHE A N 1
ATOM 2374 C CA . PHE A 1 295 ? -10.892 -10.146 9.067 1.00 96.50 295 PHE A CA 1
ATOM 2375 C C . PHE A 1 295 ? -11.286 -9.639 7.677 1.00 96.50 295 PHE A C 1
ATOM 2377 O O . PHE A 1 295 ? -12.416 -9.830 7.252 1.00 96.50 295 PHE A O 1
ATOM 2384 N N . ARG A 1 296 ? -10.337 -9.107 6.896 1.00 96.44 296 ARG A N 1
ATOM 2385 C CA . ARG A 1 296 ? -10.603 -8.645 5.529 1.00 96.44 296 ARG A CA 1
ATOM 2386 C C . ARG A 1 296 ? -11.207 -9.738 4.657 1.00 96.44 296 ARG A C 1
ATOM 2388 O O . ARG A 1 296 ? -12.221 -9.511 4.003 1.00 96.44 296 ARG A O 1
ATOM 2395 N N . LYS A 1 297 ? -10.588 -10.921 4.636 1.00 94.50 297 LYS A N 1
ATOM 2396 C CA . LYS A 1 297 ? -11.058 -12.057 3.831 1.00 94.50 297 LYS A CA 1
ATOM 2397 C C . LYS A 1 297 ? -12.492 -12.453 4.193 1.00 94.50 297 LYS A C 1
ATOM 2399 O O . LYS A 1 297 ? -13.253 -12.794 3.294 1.00 94.50 297 LYS A O 1
ATOM 2404 N N . ALA A 1 298 ? -12.830 -12.394 5.479 1.00 94.94 298 ALA A N 1
ATOM 2405 C CA . ALA A 1 298 ? -14.144 -12.734 6.004 1.00 94.94 298 ALA A CA 1
ATOM 2406 C C . ALA A 1 298 ? -15.166 -11.597 5.898 1.00 94.94 298 ALA A C 1
ATOM 2408 O O . ALA A 1 298 ? -16.349 -11.893 5.909 1.00 94.94 298 ALA A O 1
ATOM 2409 N N . CYS A 1 299 ? -14.746 -10.332 5.802 1.00 96.62 299 CYS A N 1
ATOM 2410 C CA . CYS A 1 299 ? -15.646 -9.192 5.983 1.00 96.62 299 CYS A CA 1
ATOM 2411 C C . CYS A 1 299 ? -15.814 -8.296 4.749 1.00 96.62 299 CYS A C 1
ATOM 2413 O O . CYS A 1 299 ? -16.842 -7.636 4.618 1.00 96.62 299 CYS A O 1
ATOM 2415 N N . ARG A 1 300 ? -14.839 -8.261 3.827 1.00 94.00 300 ARG A N 1
ATOM 2416 C CA . ARG A 1 300 ? -14.804 -7.288 2.710 1.00 94.00 300 ARG A CA 1
ATOM 2417 C C . ARG A 1 300 ? -16.001 -7.371 1.754 1.00 94.00 300 ARG A C 1
ATOM 2419 O O . ARG A 1 300 ? -16.302 -6.397 1.083 1.00 94.00 300 ARG A O 1
ATOM 2426 N N . GLN A 1 301 ? -16.661 -8.528 1.657 1.00 93.69 301 GLN A N 1
ATOM 2427 C CA . GLN A 1 301 ? -17.833 -8.709 0.791 1.00 93.69 301 GLN A CA 1
ATOM 2428 C C . GLN A 1 301 ? -19.121 -8.127 1.387 1.00 93.69 301 GLN A C 1
ATOM 2430 O O . GLN A 1 301 ? -20.129 -8.039 0.689 1.00 93.69 301 GLN A O 1
ATOM 2435 N N . HIS A 1 302 ? -19.118 -7.772 2.673 1.00 95.88 302 HIS A N 1
ATOM 2436 C CA . HIS A 1 302 ? -20.272 -7.170 3.320 1.00 95.88 302 HIS A CA 1
ATOM 2437 C C . HIS A 1 302 ? -20.240 -5.651 3.152 1.00 95.88 302 HIS A C 1
ATOM 2439 O O . HIS A 1 302 ? -19.214 -5.002 3.354 1.00 95.88 302 HIS A O 1
ATOM 2445 N N . ALA A 1 303 ? -21.393 -5.079 2.815 1.00 94.69 303 ALA A N 1
ATOM 2446 C CA . ALA A 1 303 ? -21.561 -3.636 2.778 1.00 94.69 303 ALA A CA 1
ATOM 2447 C C . ALA A 1 303 ? -21.510 -3.041 4.192 1.00 94.69 303 ALA A C 1
ATOM 2449 O O . ALA A 1 303 ? -21.888 -3.692 5.173 1.00 94.69 303 ALA A O 1
ATOM 2450 N N . VAL A 1 304 ? -21.096 -1.777 4.277 1.00 96.88 304 VAL A N 1
ATOM 2451 C CA . VAL A 1 304 ? -21.187 -0.998 5.514 1.00 96.88 304 VAL A CA 1
ATOM 2452 C C . VAL A 1 304 ? -22.660 -0.818 5.873 1.00 96.88 304 VAL A C 1
ATOM 2454 O O . VAL A 1 304 ? -23.411 -0.211 5.112 1.00 96.88 304 VAL A O 1
ATOM 2457 N N . SER A 1 305 ? -23.070 -1.372 7.013 1.00 96.62 305 SER A N 1
ATOM 2458 C CA . SER A 1 305 ? -24.464 -1.400 7.468 1.00 96.62 305 SER A CA 1
ATOM 2459 C C . SER A 1 305 ? -24.768 -0.370 8.553 1.00 96.62 305 SER A C 1
ATOM 2461 O O . SER A 1 305 ? -25.923 0.004 8.712 1.00 96.62 305 SER A O 1
ATOM 2463 N N . GLU A 1 306 ? -23.755 0.082 9.294 1.00 97.56 306 GLU A N 1
ATOM 2464 C CA . GLU A 1 306 ? -23.888 1.074 10.365 1.00 97.56 306 GLU A CA 1
ATOM 2465 C C . GLU A 1 306 ? -22.566 1.827 10.560 1.00 97.56 306 GLU A C 1
ATOM 2467 O O . GLU A 1 306 ? -21.490 1.251 10.334 1.00 97.56 306 GLU A O 1
ATOM 2472 N N . LYS A 1 307 ? -22.638 3.101 10.966 1.00 97.88 307 LYS A N 1
ATOM 2473 C CA . LYS A 1 307 ? -21.473 3.969 11.196 1.00 97.88 307 LYS A CA 1
ATOM 2474 C C . LYS A 1 307 ? -21.636 4.746 12.500 1.00 97.88 307 LYS A C 1
ATOM 2476 O O . LYS A 1 307 ? -22.661 5.373 12.742 1.00 97.88 307 LYS A O 1
ATOM 2481 N N . TRP A 1 308 ? -20.571 4.783 13.289 1.00 97.81 308 TRP A N 1
ATOM 2482 C CA . TRP A 1 308 ? -20.448 5.628 14.471 1.00 97.81 308 TRP A CA 1
ATOM 2483 C C . TRP A 1 308 ? -19.313 6.613 14.230 1.00 97.81 308 TRP A C 1
ATOM 2485 O O . TRP A 1 308 ? -18.146 6.234 14.140 1.00 97.81 308 TRP A O 1
ATOM 2495 N N . GLU A 1 309 ? -19.663 7.881 14.082 1.00 96.88 309 GLU A N 1
ATOM 2496 C CA . GLU A 1 309 ? -18.760 8.941 13.658 1.00 96.88 309 GLU A CA 1
ATOM 2497 C C . GLU A 1 309 ? -18.447 9.860 14.845 1.00 96.88 309 GLU A C 1
ATOM 2499 O O . GLU A 1 309 ? -19.343 10.494 15.405 1.00 96.88 309 GLU A O 1
ATOM 2504 N N . GLY A 1 310 ? -17.176 9.962 15.236 1.00 94.25 310 GLY A N 1
ATOM 2505 C CA . GLY A 1 310 ? -16.755 10.830 16.334 1.00 94.25 310 GLY A CA 1
ATOM 2506 C C . GLY A 1 310 ? -17.165 12.288 16.141 1.00 94.25 310 GLY A C 1
ATOM 2507 O O . GLY A 1 310 ? -16.938 12.873 15.084 1.00 94.25 310 GLY A O 1
ATOM 2508 N N . GLY A 1 311 ? -17.784 12.873 17.166 1.00 91.81 311 GLY A N 1
ATOM 2509 C CA . GLY A 1 311 ? -18.328 14.233 17.131 1.00 91.81 311 GLY A CA 1
ATOM 2510 C C . GLY A 1 311 ? -19.654 14.383 16.373 1.00 91.81 311 GLY A C 1
ATOM 2511 O O . GLY A 1 311 ? -20.221 15.473 16.391 1.00 91.81 311 GLY A O 1
ATOM 2512 N N . LYS A 1 312 ? -20.167 13.319 15.738 1.00 94.69 312 LYS A N 1
ATOM 2513 C CA . LYS A 1 312 ? -21.465 13.318 15.038 1.00 94.69 312 LYS A CA 1
ATOM 2514 C C . LYS A 1 312 ? -22.462 12.338 15.656 1.00 94.69 312 LYS A C 1
ATOM 2516 O O . LYS A 1 312 ? -23.635 12.669 15.793 1.00 94.69 312 LYS A O 1
ATOM 2521 N N . THR A 1 313 ? -22.009 11.149 16.043 1.00 95.81 313 THR A N 1
ATOM 2522 C CA . THR A 1 313 ? -22.820 10.166 16.765 1.00 95.81 313 THR A CA 1
ATOM 2523 C C . THR A 1 313 ? -22.778 10.465 18.260 1.00 95.81 313 THR A C 1
ATOM 2525 O O . THR A 1 313 ? -21.705 10.651 18.837 1.00 95.81 313 THR A O 1
ATOM 2528 N N . GLU A 1 314 ? -23.950 10.510 18.896 1.00 93.06 314 GLU A N 1
ATOM 2529 C CA . GLU A 1 314 ? -24.073 10.775 20.331 1.00 93.06 314 GLU A CA 1
ATOM 2530 C C . GLU A 1 314 ? -23.221 9.793 21.154 1.00 93.06 314 GLU A C 1
ATOM 2532 O O . GLU A 1 314 ? -23.193 8.593 20.889 1.00 93.06 314 GLU A O 1
ATOM 2537 N N . GLY A 1 315 ? -22.480 10.319 22.133 1.00 89.75 315 GLY A N 1
ATOM 2538 C CA . GLY A 1 315 ? -21.588 9.529 22.988 1.00 89.75 315 GLY A CA 1
ATOM 2539 C C . GLY A 1 315 ? -20.236 9.158 22.366 1.00 89.75 315 GLY A C 1
ATOM 2540 O O . GLY A 1 315 ? -19.372 8.641 23.075 1.00 89.75 315 GLY A O 1
ATOM 2541 N N . ILE A 1 316 ? -19.997 9.453 21.082 1.00 93.56 316 ILE A N 1
ATOM 2542 C CA . ILE A 1 316 ? -18.729 9.146 20.407 1.00 93.56 316 ILE A CA 1
ATOM 2543 C C . ILE A 1 316 ? -17.879 10.413 20.283 1.00 93.56 316 ILE A C 1
ATOM 2545 O O . ILE A 1 316 ? -18.210 11.345 19.552 1.00 93.56 316 ILE A O 1
ATOM 2549 N N . GLY A 1 317 ? -16.757 10.451 21.004 1.00 91.38 317 GLY A N 1
ATOM 2550 C CA . GLY A 1 317 ? -15.817 11.576 20.969 1.00 91.38 317 GLY A CA 1
ATOM 2551 C C . GLY A 1 317 ? -15.098 11.735 19.622 1.00 91.38 317 GLY A C 1
ATOM 2552 O O . GLY A 1 317 ? -14.955 10.778 18.864 1.00 91.38 317 GLY A O 1
ATOM 2553 N N . VAL A 1 318 ? -14.615 12.950 19.339 1.00 91.69 318 VAL A N 1
ATOM 2554 C CA . VAL A 1 318 ? -13.741 13.261 18.188 1.00 91.69 318 VAL A CA 1
ATOM 2555 C C . VAL A 1 318 ? -12.527 12.329 18.168 1.00 91.69 318 VAL A C 1
ATOM 2557 O O . VAL A 1 318 ? -12.076 11.901 19.219 1.00 91.69 318 VAL A O 1
ATOM 2560 N N . GLY A 1 319 ? -11.987 11.991 16.992 1.00 91.62 319 GLY A N 1
ATOM 2561 C CA . GLY A 1 319 ? -10.838 11.080 16.894 1.00 91.62 319 GLY A CA 1
ATOM 2562 C C . GLY A 1 319 ? -11.187 9.600 17.089 1.00 91.62 319 GLY A C 1
ATOM 2563 O O . GLY A 1 319 ? -10.288 8.760 17.122 1.00 91.62 319 GLY A O 1
ATOM 2564 N N . ARG A 1 320 ? -12.476 9.263 17.182 1.00 94.56 320 ARG A N 1
ATOM 2565 C CA . ARG A 1 320 ? -12.979 7.888 17.221 1.00 94.56 320 ARG A CA 1
ATOM 2566 C C . ARG A 1 320 ? -13.909 7.640 16.046 1.00 94.56 320 ARG A C 1
ATOM 2568 O O . ARG A 1 320 ? -14.618 8.541 15.600 1.00 94.56 320 ARG A O 1
ATOM 2575 N N . LEU A 1 321 ? -13.917 6.408 15.563 1.00 96.81 321 LEU A N 1
ATOM 2576 C CA . LEU A 1 321 ? -14.946 5.928 14.655 1.00 96.81 321 LEU A CA 1
ATOM 2577 C C . LEU A 1 321 ? -15.202 4.447 14.885 1.00 96.81 321 LEU A C 1
ATOM 2579 O O . LEU A 1 321 ? -14.334 3.723 15.377 1.00 96.81 321 LEU A O 1
ATOM 2583 N N . ALA A 1 322 ? -16.378 3.991 14.490 1.00 98.12 322 ALA A N 1
ATOM 2584 C CA . ALA A 1 322 ? -16.657 2.581 14.317 1.00 98.12 322 ALA A CA 1
ATOM 2585 C C . ALA A 1 322 ? -17.560 2.370 13.106 1.00 98.12 322 ALA A C 1
ATOM 2587 O O . ALA A 1 322 ? -18.248 3.284 12.648 1.00 98.12 322 ALA A O 1
ATOM 2588 N N . PHE A 1 323 ? -17.567 1.155 12.583 1.00 98.38 323 PHE A N 1
ATOM 2589 C CA . PHE A 1 323 ? -18.493 0.752 11.539 1.00 98.38 323 PHE A CA 1
ATOM 2590 C C . PHE A 1 323 ? -18.763 -0.742 11.617 1.00 98.38 323 PHE A C 1
ATOM 2592 O O . PHE A 1 323 ? -17.958 -1.529 12.125 1.00 98.38 323 PHE A O 1
ATOM 2599 N N . ARG A 1 324 ? -19.915 -1.127 11.082 1.00 97.94 324 ARG A N 1
ATOM 2600 C CA . ARG A 1 324 ? -20.329 -2.519 10.960 1.00 97.94 324 ARG A CA 1
ATOM 2601 C C . ARG A 1 324 ? -20.419 -2.908 9.497 1.00 97.94 324 ARG A C 1
ATOM 2603 O O . ARG A 1 324 ? -20.891 -2.121 8.678 1.00 97.94 324 ARG A O 1
ATOM 2610 N N . LEU A 1 325 ? -19.978 -4.121 9.181 1.00 97.62 325 LEU A N 1
ATOM 2611 C CA . LEU A 1 325 ? -20.110 -4.725 7.860 1.00 97.62 325 LEU A CA 1
ATOM 2612 C C . LEU A 1 325 ? -21.097 -5.888 7.957 1.00 97.62 325 LEU A C 1
ATOM 2614 O O . LEU A 1 325 ? -20.826 -6.892 8.620 1.00 97.62 325 LEU A O 1
ATOM 2618 N N . GLY A 1 326 ? -22.261 -5.733 7.325 1.00 95.19 326 GLY A N 1
ATOM 2619 C CA . GLY A 1 326 ? -23.351 -6.703 7.442 1.00 95.19 326 GLY A CA 1
ATOM 2620 C C . GLY A 1 326 ? -23.795 -6.898 8.896 1.00 95.19 326 GLY A C 1
ATOM 2621 O O . GLY A 1 326 ? -24.022 -5.915 9.603 1.00 95.19 326 GLY A O 1
ATOM 2622 N N . ASN A 1 327 ? -23.909 -8.159 9.319 1.00 93.12 327 ASN A N 1
ATOM 2623 C CA . ASN A 1 327 ? -24.238 -8.558 10.694 1.00 93.12 327 ASN A CA 1
ATOM 2624 C C . ASN A 1 327 ? -23.114 -9.378 11.351 1.00 93.12 327 ASN A C 1
ATOM 2626 O O . ASN A 1 327 ? -23.322 -9.946 12.419 1.00 93.12 327 ASN A O 1
ATOM 2630 N N . ASP A 1 328 ? -21.949 -9.451 10.704 1.00 92.12 328 ASP A N 1
ATOM 2631 C CA . ASP A 1 328 ? -20.905 -10.427 11.034 1.00 92.12 328 ASP A CA 1
ATOM 2632 C C . ASP A 1 328 ? -19.619 -9.764 11.534 1.00 92.12 328 ASP A C 1
ATOM 2634 O O . ASP A 1 328 ? -18.842 -10.377 12.264 1.00 92.12 328 ASP A O 1
ATOM 2638 N N . CYS A 1 329 ? -19.383 -8.505 11.153 1.00 97.50 329 CYS A N 1
ATOM 2639 C CA . CYS A 1 329 ? -18.108 -7.846 11.389 1.00 97.50 329 CYS A CA 1
ATOM 2640 C C . CYS A 1 329 ? -18.281 -6.439 11.949 1.00 97.50 329 CYS A C 1
ATOM 2642 O O . CYS A 1 329 ? -19.056 -5.635 11.432 1.00 97.50 329 CYS A O 1
ATOM 2644 N N . PHE A 1 330 ? -17.485 -6.119 12.963 1.00 98.25 330 PHE A N 1
ATOM 2645 C CA . PHE A 1 330 ? -17.455 -4.817 13.613 1.00 98.25 330 PHE A CA 1
ATOM 2646 C C . PHE A 1 330 ? -16.015 -4.318 13.720 1.00 98.25 330 PHE A C 1
ATOM 2648 O O . PHE A 1 330 ? -15.095 -5.095 13.983 1.00 98.25 330 PHE A O 1
ATOM 2655 N N . VAL A 1 331 ? -15.826 -3.019 13.504 1.00 98.38 331 VAL A N 1
ATOM 2656 C CA . VAL A 1 331 ? -14.536 -2.338 13.621 1.00 98.38 331 VAL A CA 1
ATOM 2657 C C . VAL A 1 331 ? -14.739 -1.087 14.452 1.00 98.38 331 VAL A C 1
ATOM 2659 O O . VAL A 1 331 ? -15.628 -0.298 14.153 1.00 98.38 331 VAL A O 1
ATOM 2662 N N . ALA A 1 332 ? -13.872 -0.871 15.435 1.00 97.75 332 ALA A N 1
ATOM 2663 C CA . ALA A 1 332 ? -13.761 0.382 16.166 1.00 97.75 332 ALA A CA 1
ATOM 2664 C C . ALA A 1 332 ? -12.297 0.837 16.188 1.00 97.75 332 ALA A C 1
ATOM 2666 O O . ALA A 1 332 ? -11.381 0.014 16.239 1.00 97.75 332 ALA A O 1
ATOM 2667 N N . LEU A 1 333 ? -12.081 2.148 16.117 1.00 96.19 333 LEU A N 1
ATOM 2668 C CA . LEU A 1 333 ? -10.764 2.769 16.031 1.00 96.19 333 LEU A CA 1
ATOM 2669 C C . LEU A 1 333 ? -10.721 4.029 16.895 1.00 96.19 333 LEU A C 1
ATOM 2671 O O . LEU A 1 333 ? -11.624 4.864 16.838 1.00 96.19 333 LEU A O 1
ATOM 2675 N N . THR A 1 334 ? -9.622 4.186 17.631 1.00 94.00 334 THR A N 1
ATOM 2676 C CA . THR A 1 334 ? -9.262 5.423 18.331 1.00 94.00 334 THR A CA 1
ATOM 2677 C C . THR A 1 334 ? -7.976 5.949 17.718 1.00 94.00 334 THR A C 1
ATOM 2679 O O . THR A 1 334 ? -6.922 5.330 17.845 1.00 94.00 334 THR A O 1
ATOM 2682 N N . ARG A 1 335 ? -8.034 7.086 17.032 1.00 91.31 335 ARG A N 1
ATOM 2683 C CA . ARG A 1 335 ? -6.871 7.695 16.383 1.00 91.31 335 ARG A CA 1
ATOM 2684 C C . ARG A 1 335 ? -5.773 8.005 17.406 1.00 91.31 335 ARG A C 1
ATOM 2686 O O . ARG A 1 335 ? -6.050 8.559 18.471 1.00 91.31 335 ARG A O 1
ATOM 2693 N N . GLY A 1 336 ? -4.531 7.664 17.062 1.00 87.62 336 GLY A N 1
ATOM 2694 C CA . GLY A 1 336 ? -3.350 8.051 17.838 1.00 87.62 336 GLY A CA 1
ATOM 2695 C C . GLY A 1 336 ? -3.140 9.567 17.878 1.00 87.62 336 GLY A C 1
ATOM 2696 O O . GLY A 1 336 ? -3.398 10.258 16.895 1.00 87.62 336 GLY A O 1
ATOM 2697 N N . ARG A 1 337 ? -2.647 10.088 19.004 1.00 82.44 337 ARG A N 1
ATOM 2698 C CA . ARG A 1 337 ? -2.230 11.493 19.109 1.00 82.44 337 ARG A CA 1
ATOM 2699 C C . ARG A 1 337 ? -0.964 11.746 18.281 1.00 82.44 337 ARG A C 1
ATOM 2701 O O . ARG A 1 337 ? -0.058 10.909 18.281 1.00 82.44 337 ARG A O 1
ATOM 2708 N N . ARG A 1 338 ? -0.892 12.891 17.597 1.00 79.00 338 ARG A N 1
ATOM 2709 C CA . ARG A 1 338 ? 0.347 13.359 16.948 1.00 79.00 338 ARG A CA 1
ATOM 2710 C C . ARG A 1 338 ? 1.241 14.088 17.952 1.00 79.00 338 ARG A C 1
ATOM 2712 O O . ARG A 1 338 ? 0.741 14.730 18.864 1.00 79.00 338 ARG A O 1
ATOM 2719 N N . GLU A 1 339 ? 2.557 14.050 17.748 1.00 75.50 339 GLU A N 1
ATOM 2720 C CA . GLU A 1 339 ? 3.499 14.806 18.594 1.00 75.50 339 GLU A CA 1
ATOM 2721 C C . GLU A 1 339 ? 3.300 16.330 18.522 1.00 75.50 339 GLU A C 1
ATOM 2723 O O . GLU A 1 339 ? 3.633 17.022 19.476 1.00 75.50 339 GLU A O 1
ATOM 2728 N N . ASP A 1 340 ? 2.780 16.859 17.408 1.00 76.50 340 ASP A N 1
ATOM 2729 C CA . ASP A 1 340 ? 2.536 18.294 17.211 1.00 76.50 340 ASP A CA 1
ATOM 2730 C C . ASP A 1 340 ? 1.109 18.742 17.571 1.00 76.50 340 ASP A C 1
ATOM 2732 O O . ASP A 1 340 ? 0.763 19.901 17.345 1.00 76.50 340 ASP A O 1
ATOM 2736 N N . GLU A 1 341 ? 0.274 17.843 18.100 1.00 75.88 341 GLU A N 1
ATOM 2737 C CA . GLU A 1 341 ? -1.043 18.188 18.643 1.00 75.88 341 GLU A CA 1
ATOM 2738 C C . GLU A 1 341 ? -0.930 18.577 20.119 1.00 75.88 341 GLU A C 1
ATOM 2740 O O . GLU A 1 341 ? -0.258 17.895 20.895 1.00 75.88 341 GLU A O 1
ATOM 2745 N N . ASP A 1 342 ? -1.638 19.638 20.520 1.00 69.44 342 ASP A N 1
ATOM 2746 C CA . ASP A 1 342 ? -1.755 20.005 21.931 1.00 69.44 342 ASP A CA 1
ATOM 2747 C C . ASP A 1 342 ? -2.339 18.829 22.736 1.00 69.44 342 ASP A C 1
ATOM 2749 O O . ASP A 1 342 ? -3.293 18.168 22.309 1.00 69.44 342 ASP A O 1
ATOM 2753 N N . GLU A 1 343 ? -1.796 18.568 23.931 1.00 69.00 343 GLU A N 1
ATOM 2754 C CA . GLU A 1 343 ? -2.239 17.441 24.768 1.00 69.00 343 GLU A CA 1
ATOM 2755 C C . GLU A 1 343 ? -3.730 17.512 25.151 1.00 69.00 343 GLU A C 1
ATOM 2757 O O . GLU A 1 343 ? -4.338 16.481 25.462 1.00 69.00 343 GLU A O 1
ATOM 2762 N N . ASP A 1 344 ? -4.313 18.710 25.064 1.00 62.38 344 ASP A N 1
ATOM 2763 C CA . ASP A 1 344 ? -5.682 19.045 25.447 1.00 62.38 344 ASP A CA 1
ATOM 2764 C C . ASP A 1 344 ? -6.691 19.004 24.285 1.00 62.38 344 ASP A C 1
ATOM 2766 O O . ASP A 1 344 ? -7.857 19.365 24.479 1.00 62.38 344 ASP A O 1
ATOM 2770 N N . VAL A 1 345 ? -6.305 18.562 23.076 1.00 67.00 345 VAL A N 1
ATOM 2771 C CA . VAL A 1 345 ? -7.284 18.357 21.991 1.00 67.00 345 VAL A CA 1
ATOM 2772 C C . VAL A 1 345 ? -8.270 17.260 22.410 1.00 67.00 345 VAL A C 1
ATOM 2774 O O . VAL A 1 345 ? -7.988 16.059 22.352 1.00 67.00 345 VAL A O 1
ATOM 2777 N N . ALA A 1 346 ? -9.447 17.693 22.863 1.00 64.62 346 ALA A N 1
ATOM 2778 C CA . ALA A 1 346 ? -10.464 16.828 23.439 1.00 64.62 346 ALA A CA 1
ATOM 2779 C C . ALA A 1 346 ? -10.905 15.730 22.455 1.00 64.62 346 ALA A C 1
ATOM 2781 O O . ALA A 1 346 ? -11.254 15.996 21.305 1.00 64.62 346 ALA A O 1
ATOM 2782 N N . GLY A 1 347 ? -10.917 14.483 22.935 1.00 66.06 347 GLY A N 1
ATOM 2783 C CA . GLY A 1 347 ? -11.366 13.301 22.190 1.00 66.06 347 GLY A CA 1
ATOM 2784 C C . GLY A 1 347 ? -10.253 12.506 21.503 1.00 66.06 347 GLY A C 1
ATOM 2785 O O . GLY A 1 347 ? -10.421 11.305 21.294 1.00 66.06 347 GLY A O 1
ATOM 2786 N N . VAL A 1 348 ? -9.094 13.112 21.227 1.00 80.19 348 VAL A N 1
ATOM 2787 C CA . VAL A 1 348 ? -8.003 12.438 20.508 1.00 80.19 348 VAL A CA 1
ATOM 2788 C C . VAL A 1 348 ? -7.118 11.617 21.444 1.00 80.19 348 VAL A C 1
ATOM 2790 O O . VAL A 1 348 ? -6.566 12.127 22.424 1.00 80.19 348 VAL A O 1
ATOM 2793 N N . GLY A 1 349 ? -6.910 10.355 21.068 1.00 83.69 349 GLY A N 1
ATOM 2794 C CA . GLY A 1 349 ? -6.054 9.418 21.779 1.00 83.69 349 GLY A CA 1
ATOM 2795 C C . GLY A 1 349 ? -6.733 8.707 22.952 1.00 83.69 349 GLY A C 1
ATOM 2796 O O . GLY A 1 349 ? -7.958 8.686 23.098 1.00 83.69 349 GLY A O 1
ATOM 2797 N N . GLY A 1 350 ? -5.902 8.089 23.792 1.00 88.06 350 GLY A N 1
ATOM 2798 C CA . GLY A 1 350 ? -6.335 7.329 24.966 1.00 88.06 350 GLY A CA 1
ATOM 2799 C C . GLY A 1 350 ? -7.036 6.007 24.632 1.00 88.06 350 GLY A C 1
ATOM 2800 O O . GLY A 1 350 ? -6.865 5.441 23.555 1.00 88.06 350 GLY A O 1
ATOM 2801 N N . THR A 1 351 ? -7.810 5.497 25.588 1.00 92.50 351 THR A N 1
ATOM 2802 C CA . THR A 1 351 ? -8.599 4.269 25.430 1.00 92.50 351 THR A CA 1
ATOM 2803 C C . THR A 1 351 ? -10.076 4.626 25.338 1.00 92.50 351 THR A C 1
ATOM 2805 O O . THR A 1 351 ? -10.596 5.383 26.160 1.00 92.50 351 THR A O 1
ATOM 2808 N N . TRP A 1 352 ? -10.757 4.086 24.335 1.00 94.75 352 TRP A N 1
ATOM 2809 C CA . TRP A 1 352 ? -12.203 4.169 24.203 1.00 94.75 352 TRP A CA 1
ATOM 2810 C C . TRP A 1 352 ? -12.838 2.910 24.793 1.00 94.75 352 TRP A C 1
ATOM 2812 O O . TRP A 1 352 ? -12.624 1.816 24.279 1.00 94.75 352 TRP A O 1
ATOM 2822 N N . ASP A 1 353 ? -13.596 3.076 25.875 1.00 95.75 353 ASP A N 1
ATOM 2823 C CA . ASP A 1 353 ? -14.493 2.047 26.402 1.00 95.75 353 ASP A CA 1
ATOM 2824 C C . ASP A 1 353 ? -15.714 1.903 25.482 1.00 95.75 353 ASP A C 1
ATOM 2826 O O . ASP A 1 353 ? -16.420 2.881 25.220 1.00 95.75 353 ASP A O 1
ATOM 2830 N N . LEU A 1 354 ? -15.921 0.696 24.959 1.00 97.31 354 LEU A N 1
ATOM 2831 C CA . LEU A 1 354 ? -17.009 0.383 24.035 1.00 97.31 354 LEU A CA 1
ATOM 2832 C C . LEU A 1 354 ? -18.299 -0.032 24.757 1.00 97.31 354 LEU A C 1
ATOM 2834 O O . LEU A 1 354 ? -19.312 -0.257 24.094 1.00 97.31 354 LEU A O 1
ATOM 2838 N N . THR A 1 355 ? -18.276 -0.157 26.085 1.00 97.69 355 THR A N 1
ATOM 2839 C CA . THR A 1 355 ? -19.419 -0.621 26.877 1.00 97.69 355 THR A CA 1
ATOM 2840 C C . THR A 1 355 ? -20.661 0.236 26.621 1.00 97.69 355 THR A C 1
ATOM 2842 O O . THR A 1 355 ? -20.610 1.466 26.638 1.00 97.69 355 THR A O 1
ATOM 2845 N N . GLY A 1 356 ? -21.795 -0.418 26.369 1.00 97.19 356 GLY A N 1
ATOM 2846 C CA . GLY A 1 356 ? -23.065 0.232 26.038 1.00 97.19 356 GLY A CA 1
ATOM 2847 C C . GLY A 1 356 ? -23.256 0.546 24.550 1.00 97.19 356 GLY A C 1
ATOM 2848 O O . GLY A 1 356 ? -24.356 0.934 24.150 1.00 97.19 356 GLY A O 1
ATOM 2849 N N . LEU A 1 357 ? -22.241 0.348 23.702 1.00 97.50 357 LEU A N 1
ATOM 2850 C CA . LEU A 1 357 ? -22.386 0.522 22.259 1.00 97.50 357 LEU A CA 1
ATOM 2851 C C . LEU A 1 357 ? -23.192 -0.638 21.659 1.00 97.50 357 LEU A C 1
ATOM 2853 O O . LEU A 1 357 ? -22.772 -1.796 21.700 1.00 97.50 357 LEU A O 1
ATOM 2857 N N . LYS A 1 358 ? -24.348 -0.327 21.068 1.00 96.81 358 LYS A N 1
ATOM 2858 C CA . LYS A 1 358 ? -25.195 -1.311 20.385 1.00 96.81 358 LYS A CA 1
ATOM 2859 C C . LYS A 1 358 ? -24.686 -1.584 18.974 1.00 96.81 358 LYS A C 1
ATOM 2861 O O . LYS A 1 358 ? -24.985 -0.822 18.062 1.00 96.81 358 LYS A O 1
ATOM 2866 N N . ILE A 1 359 ? -23.961 -2.683 18.793 1.00 96.81 359 ILE A N 1
ATOM 2867 C CA . ILE A 1 359 ? -23.398 -3.098 17.499 1.00 96.81 359 ILE A CA 1
ATOM 2868 C C . ILE A 1 359 ? -24.271 -4.122 16.768 1.00 96.81 359 ILE A C 1
ATOM 2870 O O . ILE A 1 359 ? -24.059 -4.369 15.586 1.00 96.81 359 ILE A O 1
ATOM 2874 N N . ALA A 1 360 ? -25.262 -4.716 17.441 1.00 95.06 360 ALA A N 1
ATOM 2875 C CA . ALA A 1 360 ? -26.191 -5.680 16.850 1.00 95.06 360 ALA A CA 1
ATOM 2876 C C . ALA A 1 360 ? -25.484 -6.859 16.141 1.00 95.06 360 ALA A C 1
ATOM 2878 O O . ALA A 1 360 ? -25.936 -7.326 15.093 1.00 95.06 360 ALA A O 1
ATOM 2879 N N . LEU A 1 361 ? -24.359 -7.309 16.706 1.00 96.62 361 LEU A N 1
ATOM 2880 C CA . LEU A 1 361 ? -23.814 -8.644 16.461 1.00 96.62 361 LEU A CA 1
ATOM 2881 C C . LEU A 1 361 ? -24.538 -9.656 17.367 1.00 96.62 361 LEU A C 1
ATOM 2883 O O . LEU A 1 361 ? -25.094 -9.246 18.389 1.00 96.62 361 LEU A O 1
ATOM 2887 N N . PRO A 1 362 ? -24.545 -10.955 17.019 1.00 97.19 362 PRO A N 1
ATOM 2888 C CA . PRO A 1 362 ? -25.038 -11.999 17.912 1.00 97.19 362 PRO A CA 1
ATOM 2889 C C . PRO A 1 362 ? -24.372 -11.962 19.296 1.00 97.19 362 PRO A C 1
ATOM 2891 O O . PRO A 1 362 ? -23.225 -11.542 19.434 1.00 97.19 362 PRO A O 1
ATOM 2894 N N . GLN A 1 363 ? -25.078 -12.450 20.316 1.00 97.62 363 GLN A N 1
ATOM 2895 C CA . GLN A 1 363 ? -24.504 -12.631 21.647 1.00 97.62 363 GLN A CA 1
ATOM 2896 C C . GLN A 1 363 ? -23.262 -13.520 21.573 1.00 97.62 363 GLN A C 1
ATOM 2898 O O . GLN A 1 363 ? -23.279 -14.584 20.945 1.00 97.62 363 GLN A O 1
ATOM 2903 N N . GLY A 1 364 ? -22.200 -13.128 22.269 1.00 95.94 364 GLY A N 1
ATOM 2904 C CA . GLY A 1 364 ? -21.016 -13.963 22.362 1.00 95.94 364 GLY A CA 1
ATOM 2905 C C . GLY A 1 364 ? -19.766 -13.235 22.813 1.00 95.94 364 GLY A C 1
ATOM 2906 O O . GLY A 1 364 ? -19.758 -12.037 23.092 1.00 95.94 364 GLY A O 1
ATOM 2907 N N . ARG A 1 365 ? -18.686 -14.013 22.865 1.00 95.69 365 ARG A N 1
ATOM 2908 C CA . ARG A 1 365 ? -17.322 -13.536 23.081 1.00 95.69 365 ARG A CA 1
ATOM 2909 C C . ARG A 1 365 ? -16.611 -13.496 21.739 1.00 95.69 365 ARG A C 1
ATOM 2911 O O . ARG A 1 365 ? -16.506 -14.514 21.057 1.00 95.69 365 ARG A O 1
ATOM 2918 N N . TYR A 1 366 ? -16.136 -12.318 21.373 1.00 95.50 366 TYR A N 1
ATOM 2919 C CA . TYR A 1 366 ? -15.471 -12.051 20.109 1.00 95.50 366 TYR A CA 1
ATOM 2920 C C . TYR A 1 366 ? -14.005 -11.754 20.345 1.00 95.50 366 TYR A C 1
ATOM 2922 O O . TYR A 1 366 ? -13.647 -10.980 21.230 1.00 95.50 366 TYR A O 1
ATOM 2930 N N . CYS A 1 367 ? -13.157 -12.325 19.501 1.00 94.56 367 CYS A N 1
ATOM 2931 C CA . CYS A 1 367 ? -11.747 -12.004 19.512 1.00 94.56 367 CYS A CA 1
ATOM 2932 C C . CYS A 1 367 ? -11.441 -10.740 18.727 1.00 94.56 367 CYS A C 1
ATOM 2934 O O . CYS A 1 367 ? -11.824 -10.605 17.564 1.00 94.56 367 CYS A O 1
ATOM 2936 N N . ASP A 1 368 ? -10.669 -9.843 19.335 1.00 95.25 368 ASP A N 1
ATOM 2937 C CA . ASP A 1 368 ? -10.103 -8.711 18.621 1.00 95.25 368 ASP A CA 1
ATOM 2938 C C . ASP A 1 368 ? -8.985 -9.196 17.692 1.00 95.25 368 ASP A C 1
ATOM 2940 O O . ASP A 1 368 ? -7.832 -9.403 18.094 1.00 95.25 368 ASP A O 1
ATOM 2944 N N . MET A 1 369 ? -9.331 -9.328 16.412 1.00 95.62 369 MET A N 1
ATOM 2945 C CA . MET A 1 369 ? -8.414 -9.742 15.352 1.00 95.62 369 MET A CA 1
ATOM 2946 C C . MET A 1 369 ? -7.186 -8.825 15.250 1.00 95.62 369 MET A C 1
ATOM 2948 O O . MET A 1 369 ? -6.106 -9.287 14.882 1.00 95.62 369 MET A O 1
ATOM 2952 N N . SER A 1 370 ? -7.299 -7.550 15.633 1.00 95.31 370 SER A N 1
ATOM 2953 C CA . SER A 1 370 ? -6.188 -6.591 15.593 1.00 95.31 370 SER A CA 1
ATOM 2954 C C . SER A 1 370 ? -5.141 -6.805 16.697 1.00 95.31 370 SER A C 1
ATOM 2956 O O . SER A 1 370 ? -4.078 -6.173 16.660 1.00 95.31 370 SER A O 1
ATOM 2958 N N . SER A 1 371 ? -5.412 -7.701 17.653 1.00 93.38 371 SER A N 1
ATOM 2959 C CA . SER A 1 371 ? -4.514 -8.051 18.761 1.00 93.38 371 SER A CA 1
ATOM 2960 C C . SER A 1 371 ? -3.754 -9.368 18.556 1.00 93.38 371 SER A C 1
ATOM 2962 O O . SER A 1 371 ? -2.823 -9.658 19.304 1.00 93.38 371 SER A O 1
ATOM 2964 N N . LEU A 1 372 ? -4.101 -10.172 17.545 1.00 92.25 372 LEU A N 1
ATOM 2965 C CA . LEU A 1 372 ? -3.525 -11.509 17.362 1.00 92.25 372 LEU A CA 1
ATOM 2966 C C . LEU A 1 372 ? -2.050 -11.466 16.939 1.00 92.25 372 LEU A C 1
ATOM 2968 O O . LEU A 1 372 ? -1.694 -10.817 15.958 1.00 92.25 372 LEU A O 1
ATOM 2972 N N . HIS A 1 373 ? -1.189 -12.229 17.614 1.00 85.69 373 HIS A N 1
ATOM 2973 C CA . HIS A 1 373 ? 0.220 -12.372 17.220 1.00 85.69 373 HIS A CA 1
ATOM 2974 C C . HIS A 1 373 ? 0.396 -13.242 15.972 1.00 85.69 373 HIS A C 1
ATOM 2976 O O . HIS A 1 373 ? 1.160 -12.913 15.070 1.00 85.69 373 HIS A O 1
ATOM 2982 N N . THR A 1 374 ? -0.307 -14.370 15.929 1.00 83.56 374 THR A N 1
ATOM 2983 C CA . THR A 1 374 ? -0.270 -15.333 14.831 1.00 83.56 374 THR A CA 1
ATOM 2984 C C . THR A 1 374 ? -1.594 -16.075 14.776 1.00 83.56 374 THR A C 1
ATOM 2986 O O . THR A 1 374 ? -2.289 -16.192 15.781 1.00 83.56 374 THR A O 1
ATOM 2989 N N . GLN A 1 375 ? -1.925 -16.594 13.600 1.00 83.06 375 GLN A N 1
ATOM 2990 C CA . GLN A 1 375 ? -3.024 -17.547 13.441 1.00 83.06 375 GLN A CA 1
ATOM 2991 C C . GLN A 1 375 ? -2.542 -18.984 13.290 1.00 83.06 375 GLN A C 1
ATOM 2993 O O . GLN A 1 375 ? -3.322 -19.927 13.392 1.00 83.06 375 GLN A O 1
ATOM 2998 N N . LYS A 1 376 ? -1.244 -19.173 13.038 1.00 85.00 376 LYS A N 1
ATOM 2999 C CA . LYS A 1 376 ? -0.674 -20.507 12.897 1.00 85.00 376 LYS A CA 1
ATOM 3000 C C . LYS A 1 376 ? -0.735 -21.208 14.253 1.00 85.00 376 LYS A C 1
ATOM 3002 O O . LYS A 1 376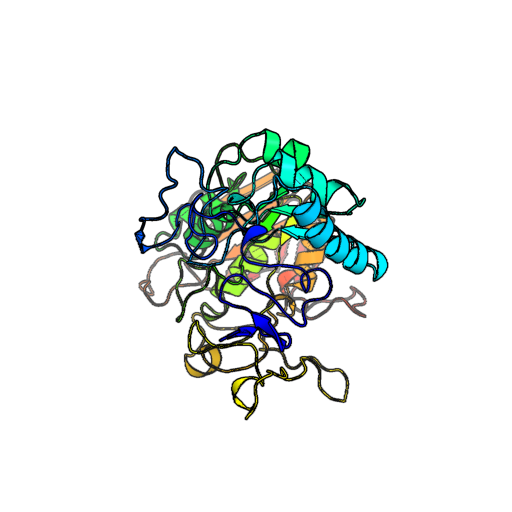 ? -0.058 -20.787 15.184 1.00 85.00 376 LYS A O 1
ATOM 3007 N N . GLY A 1 377 ? -1.528 -22.275 14.329 1.00 83.06 377 GLY A N 1
ATOM 3008 C CA . GLY A 1 377 ? -1.728 -23.040 15.561 1.00 83.06 377 GLY A CA 1
ATOM 3009 C C . GLY A 1 377 ? -2.625 -22.352 16.593 1.00 83.06 377 GLY A C 1
ATOM 3010 O O . GLY A 1 377 ? -2.646 -22.789 17.737 1.00 83.06 377 GLY A O 1
ATOM 3011 N N . TRP A 1 378 ? -3.347 -21.291 16.215 1.00 87.88 378 TRP A N 1
ATOM 3012 C CA . TRP A 1 378 ? -4.324 -20.662 17.098 1.00 87.88 378 TRP A CA 1
ATOM 3013 C C . TRP A 1 378 ? -5.599 -21.513 17.158 1.00 87.88 378 TRP A C 1
ATOM 3015 O O . TRP A 1 378 ? -6.245 -21.735 16.136 1.00 87.88 378 TRP A O 1
ATOM 3025 N N . ASP A 1 379 ? -5.946 -21.999 18.349 1.00 87.75 379 ASP A N 1
ATOM 3026 C CA . ASP A 1 379 ? -7.084 -22.898 18.591 1.00 87.75 379 ASP A CA 1
ATOM 3027 C C . ASP A 1 379 ? -8.437 -22.179 18.724 1.00 87.75 379 ASP A C 1
ATOM 3029 O O . ASP A 1 379 ? -9.458 -22.831 18.926 1.00 87.75 379 ASP A O 1
ATOM 3033 N N . GLN A 1 380 ? -8.439 -20.845 18.606 1.00 86.62 380 GLN A N 1
ATOM 3034 C CA . GLN A 1 380 ? -9.621 -19.980 18.696 1.00 86.62 380 GLN A CA 1
ATOM 3035 C C . GLN A 1 380 ? -10.350 -20.045 20.050 1.00 86.62 380 GLN A C 1
ATOM 3037 O O . GLN A 1 380 ? -11.478 -19.573 20.163 1.00 86.62 380 GLN A O 1
ATOM 3042 N N . SER A 1 381 ? -9.712 -20.590 21.091 1.00 85.50 381 SER A N 1
ATOM 3043 C CA . SER A 1 381 ? -10.300 -20.688 22.436 1.00 85.50 381 SER A CA 1
ATOM 3044 C C . SER A 1 381 ? -10.215 -19.383 23.232 1.00 85.50 381 SER A C 1
ATOM 3046 O O . SER A 1 381 ? -11.002 -19.157 24.151 1.00 85.50 381 SER A O 1
ATOM 3048 N N . SER A 1 382 ? -9.232 -18.542 22.904 1.00 85.06 382 SER A N 1
ATOM 3049 C CA . SER A 1 382 ? -8.953 -17.262 23.558 1.00 85.06 382 SER A CA 1
ATOM 3050 C C . SER A 1 382 ? -8.064 -16.390 22.680 1.00 85.06 382 SER A C 1
ATOM 3052 O O . SER A 1 382 ? -7.425 -16.869 21.742 1.00 85.06 382 SER A O 1
ATOM 3054 N N . CYS A 1 383 ? -7.985 -15.105 22.992 1.00 89.50 383 CYS A N 1
ATOM 3055 C CA . CYS A 1 383 ? -7.123 -14.151 22.303 1.00 89.50 383 CYS A CA 1
ATOM 3056 C C . CYS A 1 383 ? -6.667 -13.047 23.264 1.00 89.50 383 CYS A C 1
ATOM 3058 O O . CYS A 1 383 ? -7.219 -12.912 24.354 1.00 89.50 383 CYS A O 1
ATOM 3060 N N . PRO A 1 384 ? -5.652 -12.245 22.887 1.00 91.44 384 PRO A N 1
ATOM 3061 C CA . PRO A 1 384 ? -5.098 -11.233 23.785 1.00 91.44 384 PRO A CA 1
ATOM 3062 C C . PRO A 1 384 ? -6.109 -10.171 24.233 1.00 91.44 384 PRO A C 1
ATOM 3064 O O . PRO A 1 384 ? -5.980 -9.637 25.332 1.00 91.44 384 PRO A O 1
ATOM 3067 N N . ARG A 1 385 ? -7.093 -9.851 23.384 1.00 94.12 385 ARG A N 1
ATOM 3068 C CA . ARG A 1 385 ? -8.203 -8.951 23.706 1.00 94.12 385 ARG A CA 1
ATOM 3069 C C . ARG A 1 385 ? -9.519 -9.528 23.202 1.00 94.12 385 ARG A C 1
ATOM 3071 O O . ARG A 1 385 ? -9.590 -10.013 22.073 1.00 94.12 385 ARG A O 1
ATOM 3078 N N . GLU A 1 386 ? -10.547 -9.415 24.031 1.00 94.88 386 GLU A N 1
ATOM 3079 C CA . GLU A 1 386 ? -11.895 -9.905 23.758 1.00 94.88 386 GLU A CA 1
ATOM 3080 C C . GLU A 1 386 ? -12.925 -8.779 23.875 1.00 94.88 386 GLU A C 1
ATOM 3082 O O . GLU A 1 386 ? -12.713 -7.785 24.576 1.00 94.88 386 GLU A O 1
ATOM 3087 N N . VAL A 1 387 ? -14.038 -8.955 23.169 1.00 97.00 387 VAL A N 1
ATOM 3088 C CA . VAL A 1 387 ? -15.235 -8.120 23.252 1.00 97.00 387 VAL A CA 1
ATOM 3089 C C . VAL A 1 387 ? -16.418 -9.022 23.581 1.00 97.00 387 VAL A C 1
ATOM 3091 O O . VAL A 1 387 ? -16.636 -10.029 22.908 1.00 97.00 387 VAL A O 1
ATOM 3094 N N . GLU A 1 388 ? -17.182 -8.672 24.607 1.00 97.75 388 GLU A N 1
ATOM 3095 C CA . GLU A 1 388 ? -18.381 -9.401 25.021 1.00 97.75 388 GLU A CA 1
ATOM 3096 C C . GLU A 1 388 ? -19.629 -8.654 24.561 1.00 97.75 388 GLU A C 1
ATOM 3098 O O . GLU A 1 388 ? -19.752 -7.450 24.794 1.00 97.75 388 GLU A O 1
ATOM 3103 N N . VAL A 1 389 ? -20.545 -9.369 23.914 1.00 98.44 389 VAL A N 1
ATOM 3104 C CA . VAL A 1 389 ? -21.797 -8.841 23.361 1.00 98.44 389 VAL A CA 1
ATOM 3105 C C . VAL A 1 389 ? -22.969 -9.600 23.978 1.00 98.44 389 VAL A C 1
ATOM 3107 O O . VAL A 1 389 ? -22.935 -10.833 24.035 1.00 98.44 389 VAL A O 1
ATOM 3110 N N . ASP A 1 390 ? -23.986 -8.880 24.449 1.00 98.38 390 ASP A N 1
ATOM 3111 C CA . ASP A 1 390 ? -25.206 -9.460 25.028 1.00 98.38 390 ASP A CA 1
ATOM 3112 C C . ASP A 1 390 ? -26.253 -9.890 23.978 1.00 98.38 390 ASP A C 1
ATOM 3114 O O . ASP A 1 390 ? -26.014 -9.855 22.770 1.00 98.38 390 ASP A O 1
ATOM 3118 N N . GLU A 1 391 ? -27.419 -10.343 24.449 1.00 97.81 391 GLU A N 1
ATOM 3119 C CA . GLU A 1 391 ? -28.539 -10.810 23.615 1.00 97.81 391 GLU A CA 1
ATOM 3120 C C . GLU A 1 391 ? -29.147 -9.694 22.756 1.00 97.81 391 GLU A C 1
ATOM 3122 O O . GLU A 1 391 ? -29.651 -9.946 21.658 1.00 97.81 391 GLU A O 1
ATOM 3127 N N . GLU A 1 392 ? -29.060 -8.448 23.216 1.00 97.56 392 GLU A N 1
ATOM 3128 C CA . GLU A 1 392 ? -29.526 -7.255 22.517 1.00 97.56 392 GLU A CA 1
ATOM 3129 C C . GLU A 1 392 ? -28.499 -6.703 21.513 1.00 97.56 392 GLU A C 1
ATOM 3131 O O . GLU A 1 392 ? -28.793 -5.736 20.789 1.00 97.56 392 GLU A O 1
ATOM 3136 N N . GLY A 1 393 ? -27.312 -7.308 21.445 1.00 97.38 393 GLY A N 1
ATOM 3137 C CA . GLY A 1 393 ? -26.219 -6.890 20.579 1.00 97.38 393 GLY A CA 1
ATOM 3138 C C . GLY A 1 393 ? -25.471 -5.659 21.092 1.00 97.38 393 GLY A C 1
ATOM 3139 O O . GLY A 1 393 ? -24.936 -4.886 20.290 1.00 97.38 393 GLY A O 1
ATOM 3140 N N . VAL A 1 394 ? -25.480 -5.426 22.401 1.00 98.19 394 VAL A N 1
ATOM 3141 C CA . VAL A 1 394 ? -24.766 -4.349 23.090 1.00 98.19 394 VAL A CA 1
ATOM 3142 C C . VAL A 1 394 ? -23.460 -4.885 23.660 1.00 98.19 394 VAL A C 1
ATOM 3144 O O . VAL A 1 394 ? -23.406 -5.974 24.231 1.00 98.19 394 VAL A O 1
ATOM 3147 N N . ILE A 1 395 ? -22.384 -4.114 23.501 1.00 98.38 395 ILE A N 1
ATOM 3148 C CA . ILE A 1 395 ? -21.090 -4.455 24.089 1.00 98.38 395 ILE A CA 1
ATOM 3149 C C . ILE A 1 395 ? -21.170 -4.307 25.614 1.00 98.38 395 ILE A C 1
ATOM 3151 O O . ILE A 1 395 ? -21.460 -3.224 26.122 1.00 98.38 395 ILE A O 1
ATOM 3155 N N . GLN A 1 396 ? -20.868 -5.387 26.331 1.00 98.38 396 GLN A N 1
ATOM 3156 C CA . GLN A 1 396 ? -20.796 -5.445 27.795 1.00 98.38 396 GLN A CA 1
ATOM 3157 C C . GLN A 1 396 ? -19.366 -5.271 28.316 1.00 98.38 396 GLN A C 1
ATOM 3159 O O . GLN A 1 396 ? -19.155 -4.754 29.411 1.00 98.38 396 GLN A O 1
ATOM 3164 N N . HIS A 1 397 ? -18.378 -5.686 27.522 1.00 97.31 397 HIS A N 1
ATOM 3165 C CA . HIS A 1 397 ? -16.962 -5.518 27.820 1.00 97.31 397 HIS A CA 1
ATOM 3166 C C . HIS A 1 397 ? -16.188 -5.343 26.517 1.00 97.31 397 HIS A C 1
ATOM 3168 O O . HIS A 1 397 ? -16.349 -6.133 25.591 1.00 97.31 397 HIS A O 1
ATOM 3174 N N . GLY A 1 398 ? -15.320 -4.339 26.437 1.00 96.06 398 GLY A N 1
ATOM 3175 C CA . GLY A 1 398 ? -14.435 -4.153 25.292 1.00 96.06 398 GLY A CA 1
ATOM 3176 C C . GLY A 1 398 ? -13.859 -2.747 25.245 1.00 96.06 398 GLY A C 1
ATOM 3177 O O . GLY A 1 398 ? -14.486 -1.787 25.686 1.00 96.06 398 GLY A O 1
ATOM 3178 N N . SER A 1 399 ? -12.651 -2.606 24.704 1.00 95.69 399 SER A N 1
ATOM 3179 C CA . SER A 1 399 ? -12.035 -1.289 24.553 1.00 95.69 399 SER A CA 1
ATOM 3180 C C . SER A 1 399 ? -11.098 -1.207 23.357 1.00 95.69 399 SER A C 1
ATOM 3182 O O . SER A 1 399 ? -10.538 -2.210 22.910 1.00 95.69 399 SER A O 1
ATOM 3184 N N . VAL A 1 400 ? -10.907 0.013 22.858 1.00 94.38 400 VAL A N 1
ATOM 3185 C CA . VAL A 1 400 ? -9.965 0.326 21.780 1.00 94.38 400 VAL A CA 1
ATOM 3186 C C . VAL A 1 400 ? -8.938 1.320 22.283 1.00 94.38 400 VAL A C 1
ATOM 3188 O O . VAL A 1 400 ? -9.246 2.481 22.560 1.00 94.38 400 VAL A O 1
ATOM 3191 N N . THR A 1 401 ? -7.698 0.863 22.384 1.00 91.19 401 THR A N 1
ATOM 3192 C CA . THR A 1 401 ? -6.541 1.718 22.649 1.00 91.19 401 THR A CA 1
ATOM 3193 C C . THR A 1 401 ? -6.208 2.547 21.418 1.00 91.19 401 THR A C 1
ATOM 3195 O O . THR A 1 401 ? -6.380 2.077 20.296 1.00 91.19 401 THR A O 1
ATOM 3198 N N . GLN A 1 402 ? -5.680 3.747 21.626 1.00 89.31 402 GLN A N 1
ATOM 3199 C CA . GLN A 1 402 ? -5.156 4.562 20.541 1.00 89.31 402 GLN A CA 1
ATOM 3200 C C . GLN A 1 402 ? -4.082 3.838 19.719 1.00 89.31 402 GLN A C 1
ATOM 3202 O O . GLN A 1 402 ? -3.294 3.065 20.274 1.00 89.31 402 GLN A O 1
ATOM 3207 N N . GLY A 1 403 ? -4.014 4.169 18.428 1.00 82.38 403 GLY A N 1
ATOM 3208 C CA . GLY A 1 403 ? -3.076 3.547 17.489 1.00 82.38 403 GLY A CA 1
ATOM 3209 C C . GLY A 1 403 ? -3.547 2.183 17.010 1.00 82.38 403 GLY A C 1
ATOM 3210 O O . GLY A 1 403 ? -2.690 1.282 16.882 1.00 82.38 403 GLY A O 1
#

InterPro domains:
  IPR013780 Glycosyl hydrolase, all-beta [G3DSA:2.60.40.1180] (306-402)
  IPR017853 Glycoside hydrolase superfamily [SSF51445] (48-298)